Protein AF-A0A2D5BQ87-F1 (afdb_monomer_lite)

Secondary structure (DSSP, 8-state):
-HHHHTTHHHHHHHHHHHHHHHHHHHHH-EEEEEEEEEEEEETT---SSSEEEEE-TT-PPPPHHHHHHHHHHHSEEEEEHHHHHHHHHHHHHHHHHHHHHHSS--HHHHHHHHHHHHHHHHHHHHHTT-SEE-TT-SSSSSS----------S------EEEEE-EEEEEEEE----SSS---EEEEEE--SS-SSPPBPTTS-B-EEEESEEEEE-TTTHHHH-GGGGEEEE----GGGTTTSSS-TT-EEEEEHHHHHHTT--GGGTTT-EEEETTEEEEEEEEE-GGGGG-B-TTS-BSSPB-HHHHHHHHHTT-------TTPPPPPPBPPGGGEEEEEHHHHHHTT-EEEEEEEE-PPPTTS-TT--HHHHHHHHHHHHHTT--S-EEEEETTEEEEEEEEEEEEEESGGGGHHHHHHHHHHHHHHHHHHHHTTHHHHHHHHHTT--HHHHHHHHHHHHHHHHHHHHHHHHHHHHHHHHHHHHTT--SS------HHHHHHHHHHHHHHHHHHHHHHHHHHHHHTS--S----PPPPPBTTEEEEEEEEEEEHHHHHHHHHHHHHHHHTTSS-TTSSEEEEEEEEEEEE-TTT-SS--EEEEEEEEEEESSGGG--EEEEEEEEEE--SS-TTEEEEEEEEEEEES-HHHHHHHHHHHHHHHHHHHHHHTTS-HHHHHHHHHHHHHHHHHTTS-----------------

Foldseek 3Di:
DVVCVVCVPLLVVLLVLLLVLLLVLLQQWDKDWFWDKDKAFPPVFFAPFFFWKFFFLVLDFDDPVVLVVCCVDAQKHKFFLVVLLVVLVVVLVVLVVVCVVVVHDDPVSVVVSVVSVVLSVVSVVQQVPLEEDDDPDPPDPVDDDDDDDDDDDDDDRRTYIYMDGWDKKWKWKDFDPDDDPATWWKKWWDADPLRNDFDADPVRHTQMDTARMEMAIALCVCVAQVQQVQWPAFGGDDQPPQVPQLHHPQQAKEAEPVQCVSNVHDRVQASPIWIQTPNDIHRYGTYGYQCLQCRAHLSRHRPAAFPPVVVVVCVVVVDPPPPQDVRRRRHTHGDGRNNYMYGHNVVCVVVVIGTGMMIMHQQDDPSHDPSQHSLSSRVSSVVVVVRVDQTWMFGNHPRIIMIIHTDTDIDTGSPVVSPVSLVVSLVSLLVSLLVVLVVCLVVLQVCLVVPDALLVQLVVSLVVLLVSLVSSLVSSLVVSVVVVVVCVVVVVCPPRDSDPDPVSSVVSSVSSSVSSNVSSNVSSNVSSVSSPDDPPPPPDQDDADVQKGKDFDPDKDWLLLLLLLLLLVLVVLVVQQPDPPDQKHKDDWDKDKDFPPPDDPPTWIKIKIWIKMQGPPCVQVWIWIKIWIWGQPDDPCRTMTTIMMMIGTPDGDPVVNVVRVVVVVVVVVVSSVVLVVDDPVSSVVSSVVSVCVVVVVVDDDDDDDDDDPPPDDDDD

Radius of gyration: 51.49 Å; chains: 1; bounding box: 98×82×145 Å

pLDDT: mean 79.74, std 17.65, range [24.98, 97.31]

Sequence (716 aa):
ISNMRKRSGRTILTSATLVILTFTVISFTSVRTFVRPNRTTLATVTPKYNGMLIRDQYWRALEEPVYTSISNDLRRKEINISDLVSKKKQEVKRLQNISDRAKSGSQDQQKRIDRLKSQIDQLEKLSGVGTTIDDAKLGSVIDQGVGRSGEAESGDKTETKITVRNIVAPRAWYQSSGTGDQSFVQLTRVPNEKDPVPPLNAGNKPKTYQANMLIGMSYEEPAVTGIDSHLIYGEWFRPDKDTEWPTQWPNACVLPKGMADLLGITETDMGRATVLVGGAKYTVTGVLGLTFKDLKDNDGEELTPVDYQLMNQQQSRGGQGDETLEGELQKYIHLTPDSIAMLPYDVIMNMGGKLQSVAVNMERNESDPDMLNPIEKLDLIMVPLMNRVALDLFVGRGDDAYLYSSIGMTSFSGMTNLFIPILIASLIVLNTMLGAVYERVREISIYSSVGLAPVHIAFLFLAEACVYAVLGAVIGYLFGQGVATVLVKFGLMGGLTLNYSSMSTVIATIVVMFVVIASTLYPAIKAGRMAVPDIERKWKLPEPDGDLWHFNLPFTVLAEEALGLNIFMRDYFDAHADESASDFYTDQITFQHNLLEEESPDGEEEYSCSMMVWLAPYDLGVSQSIKLITSPVGGEEEDLYNITLDVHRESGEIASWKRVNRRYLNLIRKQLLIWRTFSAEVRGEFHERGRQERDGNGTNSQVEATSPTLSTVTAS

Structure (mmCIF, N/CA/C/O backbone):
data_AF-A0A2D5BQ87-F1
#
_entry.id   AF-A0A2D5BQ87-F1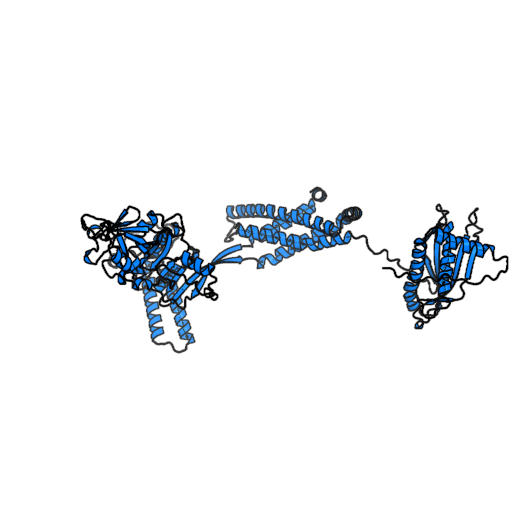
#
loop_
_atom_site.group_PDB
_atom_site.id
_atom_site.type_symbol
_atom_site.label_atom_id
_atom_site.label_alt_id
_atom_site.label_comp_id
_atom_site.label_asym_id
_atom_site.label_entity_id
_atom_site.label_seq_id
_atom_site.pdbx_PDB_ins_code
_atom_site.Cartn_x
_atom_site.Cartn_y
_atom_site.Cartn_z
_atom_site.occupancy
_atom_site.B_iso_or_equiv
_atom_site.auth_seq_id
_atom_site.auth_comp_id
_atom_site.auth_asym_id
_atom_site.auth_atom_id
_atom_site.pdbx_PDB_model_num
ATOM 1 N N . ILE A 1 1 ? 38.424 2.297 -20.781 1.00 47.62 1 ILE A N 1
ATOM 2 C CA . ILE A 1 1 ? 39.366 3.162 -20.016 1.00 47.62 1 ILE A CA 1
ATOM 3 C C . ILE A 1 1 ? 40.564 3.623 -20.865 1.00 47.62 1 ILE A C 1
ATOM 5 O O . ILE A 1 1 ? 40.731 4.827 -21.006 1.00 47.62 1 ILE A O 1
ATOM 9 N N . SER A 1 2 ? 41.352 2.736 -21.501 1.00 45.09 2 SER A N 1
ATOM 10 C CA . SER A 1 2 ? 42.490 3.141 -22.371 1.00 45.09 2 SER A CA 1
ATOM 11 C C . SER A 1 2 ? 42.090 4.104 -23.512 1.00 45.09 2 SER A C 1
ATOM 13 O O . SER A 1 2 ? 42.715 5.148 -23.698 1.00 45.09 2 SER A O 1
ATOM 15 N N . ASN A 1 3 ? 40.964 3.838 -24.187 1.00 52.19 3 ASN A N 1
ATOM 16 C CA . ASN A 1 3 ? 40.444 4.696 -25.265 1.00 52.19 3 ASN A CA 1
ATOM 17 C C . ASN A 1 3 ? 39.968 6.084 -24.795 1.00 52.19 3 ASN A C 1
ATOM 19 O O . ASN A 1 3 ? 40.037 7.044 -25.556 1.00 52.19 3 ASN A O 1
ATOM 23 N N . MET A 1 4 ? 39.558 6.222 -23.530 1.00 57.62 4 MET A N 1
ATOM 24 C CA . MET A 1 4 ? 39.076 7.493 -22.964 1.00 57.62 4 MET A CA 1
ATOM 25 C C . MET A 1 4 ? 40.220 8.478 -22.694 1.00 57.62 4 MET A C 1
ATOM 27 O O . MET A 1 4 ? 40.035 9.694 -22.747 1.00 57.62 4 MET A O 1
ATOM 31 N N . ARG A 1 5 ? 41.420 7.950 -22.421 1.00 56.09 5 ARG A N 1
ATOM 32 C CA . ARG A 1 5 ? 42.611 8.726 -22.055 1.00 56.09 5 ARG A CA 1
ATOM 33 C C . ARG A 1 5 ? 43.266 9.412 -23.258 1.00 56.09 5 ARG A C 1
ATOM 35 O O . ARG A 1 5 ? 43.910 10.440 -23.085 1.00 56.09 5 ARG A O 1
ATOM 42 N N . LYS A 1 6 ? 43.059 8.896 -24.477 1.00 58.94 6 LYS A N 1
ATOM 43 C CA . LYS A 1 6 ? 43.593 9.486 -25.719 1.00 58.94 6 LYS A CA 1
ATOM 44 C C . LYS A 1 6 ? 42.949 10.832 -26.090 1.00 58.94 6 LYS A C 1
ATOM 46 O O . LYS A 1 6 ? 43.541 11.573 -26.866 1.00 58.94 6 LYS A O 1
ATOM 51 N N . ARG A 1 7 ? 41.753 11.157 -25.573 1.00 65.81 7 ARG A N 1
ATOM 52 C CA . ARG A 1 7 ? 40.997 12.384 -25.915 1.00 65.81 7 ARG A CA 1
ATOM 53 C C . ARG A 1 7 ? 40.270 12.978 -24.702 1.00 65.81 7 ARG A C 1
ATOM 55 O O . ARG A 1 7 ? 39.049 13.108 -24.686 1.00 65.81 7 ARG A O 1
ATOM 62 N N . SER A 1 8 ? 41.046 13.352 -23.687 1.00 67.50 8 SER A N 1
ATOM 63 C CA . SER A 1 8 ? 40.568 13.828 -22.379 1.00 67.50 8 SER A CA 1
ATOM 64 C C . SER A 1 8 ? 39.579 15.001 -22.443 1.00 67.50 8 SER A C 1
ATOM 66 O O . SER A 1 8 ? 38.611 15.005 -21.690 1.00 67.50 8 SER A O 1
ATOM 68 N N . GLY A 1 9 ? 39.763 15.961 -23.355 1.00 73.31 9 GLY A N 1
ATOM 69 C CA . GLY A 1 9 ? 38.933 17.174 -23.411 1.00 73.31 9 GLY A CA 1
ATOM 70 C C . GLY A 1 9 ? 37.439 16.914 -23.639 1.00 73.31 9 GLY A C 1
ATOM 71 O O . GLY A 1 9 ? 36.599 17.484 -22.947 1.00 73.31 9 GLY A O 1
ATOM 72 N N . ARG A 1 10 ? 37.081 16.011 -24.560 1.00 71.69 10 ARG A N 1
ATOM 73 C CA . ARG A 1 10 ? 35.664 15.695 -24.831 1.00 71.69 10 ARG A CA 1
ATOM 74 C C . ARG A 1 10 ? 35.069 14.791 -23.776 1.00 71.69 10 ARG A C 1
ATOM 76 O O . ARG A 1 10 ? 33.944 15.021 -23.359 1.00 71.69 10 ARG A O 1
ATOM 83 N N . THR A 1 11 ? 35.851 13.829 -23.298 1.00 74.19 11 THR A N 1
ATOM 84 C CA . THR A 1 11 ? 35.476 12.980 -22.168 1.00 74.19 11 THR A CA 1
ATOM 85 C C . THR A 1 11 ? 35.073 13.828 -20.959 1.00 74.19 11 THR A C 1
ATOM 87 O O . THR A 1 11 ? 34.049 13.560 -20.331 1.00 74.19 11 THR A O 1
ATOM 90 N N . ILE A 1 12 ? 35.832 14.891 -20.671 1.00 78.75 12 ILE A N 1
ATOM 91 C CA . ILE A 1 12 ? 35.520 15.853 -19.607 1.00 78.75 12 ILE A CA 1
ATOM 92 C C . ILE A 1 12 ? 34.232 16.618 -19.924 1.00 78.75 12 ILE A C 1
ATOM 94 O O . ILE A 1 12 ? 33.369 16.719 -19.058 1.00 78.75 12 ILE A O 1
ATOM 98 N N . LEU A 1 13 ? 34.066 17.110 -21.155 1.00 78.06 13 LEU A N 1
ATOM 99 C CA . LEU A 1 13 ? 32.889 17.892 -21.543 1.00 78.06 13 LEU A CA 1
ATOM 100 C C . LEU A 1 13 ? 31.585 17.076 -21.473 1.00 78.06 13 LEU A C 1
ATOM 102 O O . LEU A 1 13 ? 30.599 17.542 -20.902 1.00 78.06 13 LEU A O 1
ATOM 106 N N . THR A 1 14 ? 31.587 15.840 -21.984 1.00 77.94 14 THR A N 1
ATOM 107 C CA . THR A 1 14 ? 30.442 14.918 -21.894 1.00 77.94 14 THR A CA 1
ATOM 108 C C . THR A 1 14 ? 30.133 14.578 -20.443 1.00 77.94 14 THR A C 1
ATOM 110 O O . THR A 1 14 ? 28.977 14.644 -20.033 1.00 77.94 14 THR A O 1
ATOM 113 N N . SER A 1 15 ? 31.162 14.290 -19.641 1.00 79.31 15 SER A N 1
ATOM 114 C CA . SER A 1 15 ? 30.981 14.011 -18.213 1.00 79.31 15 SER A CA 1
ATOM 115 C C . SER A 1 15 ? 30.390 15.221 -17.483 1.00 79.31 15 SER A C 1
ATOM 117 O O . SER A 1 15 ? 29.443 15.067 -16.720 1.00 79.31 15 SER A O 1
ATOM 119 N N . ALA A 1 16 ? 30.867 16.435 -17.771 1.00 82.62 16 ALA A N 1
ATOM 120 C CA . ALA A 1 16 ? 30.335 17.667 -17.195 1.00 82.62 16 ALA A CA 1
ATOM 121 C C . ALA A 1 16 ? 28.872 17.917 -17.599 1.00 82.62 16 ALA A C 1
ATOM 123 O O . ALA A 1 16 ? 28.060 18.289 -16.755 1.00 82.62 16 ALA A O 1
ATOM 124 N N . THR A 1 17 ? 28.501 17.652 -18.858 1.00 84.88 17 THR A N 1
ATOM 125 C CA . THR A 1 17 ? 27.098 17.751 -19.303 1.00 84.88 17 THR A CA 1
ATOM 126 C C . THR A 1 17 ? 26.199 16.786 -18.530 1.00 84.88 17 THR A C 1
ATOM 128 O O . THR A 1 17 ? 25.119 17.175 -18.091 1.00 84.88 17 THR A O 1
ATOM 131 N N . LEU A 1 18 ? 26.648 15.548 -18.306 1.00 83.50 18 LEU A N 1
ATOM 132 C CA . LEU A 1 18 ? 25.882 14.555 -17.548 1.00 83.50 18 LEU A CA 1
ATOM 133 C C . LEU A 1 18 ? 25.760 14.910 -16.063 1.00 83.50 18 LEU A C 1
ATOM 135 O O . LEU A 1 18 ? 24.696 14.715 -15.477 1.00 83.50 18 LEU A O 1
ATOM 139 N N . VAL A 1 19 ? 26.810 15.478 -15.469 1.00 84.94 19 VAL A N 1
ATOM 140 C CA . VAL A 1 19 ? 26.789 16.002 -14.095 1.00 84.94 19 VAL A CA 1
ATOM 141 C C . VAL A 1 19 ? 25.745 17.116 -13.962 1.00 84.94 19 VAL A C 1
ATOM 143 O O . VAL A 1 19 ? 24.909 17.066 -13.061 1.00 84.94 19 VAL A O 1
ATOM 146 N N . ILE A 1 20 ? 25.734 18.079 -14.890 1.00 85.06 20 ILE A N 1
ATOM 147 C CA . ILE A 1 20 ? 24.773 19.196 -14.893 1.00 85.06 20 ILE A CA 1
ATOM 148 C C . ILE A 1 20 ? 23.340 18.702 -15.132 1.00 85.06 20 ILE A C 1
ATOM 150 O O . ILE A 1 20 ? 22.410 19.160 -14.464 1.00 85.06 20 ILE A O 1
ATOM 154 N N . LEU A 1 21 ? 23.151 17.757 -16.058 1.00 84.94 21 LEU A N 1
ATOM 155 C CA . LEU A 1 21 ? 21.848 17.141 -16.306 1.00 84.94 21 LEU A CA 1
ATOM 156 C C . LEU A 1 21 ? 21.336 16.447 -15.043 1.00 84.94 21 LEU A C 1
ATOM 158 O O . LEU A 1 21 ? 20.212 16.705 -14.626 1.00 84.94 21 LEU A O 1
ATOM 162 N N . THR A 1 22 ? 22.165 15.621 -14.404 1.00 83.06 22 THR A N 1
ATOM 163 C CA . THR A 1 22 ? 21.807 14.914 -13.167 1.00 83.06 22 THR A CA 1
ATOM 164 C C . THR A 1 22 ? 21.434 15.898 -12.062 1.00 83.06 22 THR A C 1
ATOM 166 O O . THR A 1 22 ? 20.390 15.746 -11.434 1.00 83.06 22 THR A O 1
ATOM 169 N N . PHE A 1 23 ? 22.227 16.957 -11.873 1.00 81.94 23 PHE A N 1
ATOM 170 C CA . PHE A 1 23 ? 21.924 18.017 -10.913 1.00 81.94 23 PHE A CA 1
ATOM 171 C C . PHE A 1 23 ? 20.576 18.693 -11.193 1.00 81.94 23 PHE A C 1
ATOM 173 O O . PHE A 1 23 ? 19.791 18.917 -10.272 1.00 81.94 23 PHE A O 1
ATOM 180 N N . THR A 1 24 ? 20.285 18.988 -12.459 1.00 80.81 24 THR A N 1
ATOM 181 C CA . THR A 1 24 ? 19.035 19.636 -12.873 1.00 80.81 24 THR A CA 1
ATOM 182 C C . THR A 1 24 ? 17.847 18.704 -12.650 1.00 80.81 24 THR A C 1
ATOM 184 O O . THR A 1 24 ? 16.849 19.108 -12.060 1.00 80.81 24 THR A O 1
ATOM 187 N N . VAL A 1 25 ? 17.964 17.434 -13.044 1.00 79.44 25 VAL A N 1
ATOM 188 C CA . VAL A 1 25 ? 16.908 16.441 -12.829 1.00 79.44 25 VAL A CA 1
ATOM 189 C C . VAL A 1 25 ? 16.637 16.266 -11.336 1.00 79.44 25 VAL A C 1
ATOM 191 O O . VAL A 1 25 ? 15.481 16.341 -10.938 1.00 79.44 25 VAL A O 1
ATOM 194 N N . ILE A 1 26 ? 17.660 16.132 -10.488 1.00 76.44 26 ILE A N 1
ATOM 195 C CA . ILE A 1 26 ? 17.470 16.008 -9.033 1.00 76.44 26 ILE A CA 1
ATOM 196 C C . ILE A 1 26 ? 16.842 17.278 -8.439 1.00 76.44 26 ILE A C 1
ATOM 198 O O . ILE A 1 26 ? 15.908 17.188 -7.648 1.00 76.44 26 ILE A O 1
ATOM 202 N N . SER A 1 27 ? 17.307 18.461 -8.844 1.00 71.88 27 SER A N 1
ATOM 203 C CA . SER A 1 27 ? 16.841 19.733 -8.273 1.00 71.88 27 SER A CA 1
ATOM 204 C C . SER A 1 27 ? 15.383 20.049 -8.616 1.00 71.88 27 SER A C 1
ATOM 206 O O . SER A 1 27 ? 14.691 20.676 -7.816 1.00 71.88 27 SER A O 1
ATOM 208 N N . PHE A 1 28 ? 14.907 19.620 -9.789 1.00 72.00 28 PHE A N 1
ATOM 209 C CA . PHE A 1 28 ? 13.543 19.887 -10.255 1.00 72.00 28 PHE A CA 1
ATOM 210 C C . PHE A 1 28 ? 12.584 18.696 -10.105 1.00 72.00 28 PHE A C 1
ATOM 212 O O . PHE A 1 28 ? 11.375 18.899 -10.189 1.00 72.00 28 PHE A O 1
ATOM 219 N N . THR A 1 29 ? 13.070 17.477 -9.842 1.00 68.44 29 THR A N 1
ATOM 220 C CA . THR A 1 29 ? 12.209 16.315 -9.565 1.00 68.44 29 THR A CA 1
ATOM 221 C C . THR A 1 29 ? 11.844 16.290 -8.086 1.00 68.44 29 THR A C 1
ATOM 223 O O . THR A 1 29 ? 12.585 15.775 -7.252 1.00 68.44 29 THR A O 1
ATOM 226 N N . SER A 1 30 ? 10.671 16.819 -7.743 1.00 61.59 30 SER A N 1
ATOM 227 C CA . SER A 1 30 ? 10.123 16.656 -6.396 1.00 61.59 30 SER A CA 1
ATOM 228 C C . SER A 1 30 ? 9.152 15.485 -6.399 1.00 61.59 30 SER A C 1
ATOM 230 O O . SER A 1 30 ? 8.004 15.614 -6.833 1.00 61.59 30 SER A O 1
ATOM 232 N N . VAL A 1 31 ? 9.621 14.329 -5.927 1.00 54.28 31 VAL A N 1
ATOM 233 C CA . VAL A 1 31 ? 8.746 13.199 -5.615 1.00 54.28 31 VAL A CA 1
ATOM 234 C C . VAL A 1 31 ? 8.149 13.459 -4.239 1.00 54.28 31 VAL A C 1
ATOM 236 O O . VAL A 1 31 ? 8.865 13.487 -3.235 1.00 54.28 31 VAL A O 1
ATOM 239 N N . ARG A 1 32 ? 6.835 13.687 -4.188 1.00 54.78 32 ARG A N 1
ATOM 240 C CA . ARG A 1 32 ? 6.087 13.729 -2.928 1.00 54.78 32 ARG A CA 1
ATOM 241 C C . ARG A 1 32 ? 5.109 12.567 -2.909 1.00 54.78 32 ARG A C 1
ATOM 243 O O . ARG A 1 32 ? 4.161 12.540 -3.697 1.00 54.78 32 ARG A O 1
ATOM 250 N N . THR A 1 33 ? 5.344 11.622 -2.007 1.00 44.34 33 THR A N 1
ATOM 251 C CA . THR A 1 33 ? 4.352 10.611 -1.641 1.00 44.34 33 THR A CA 1
ATOM 252 C C . THR A 1 33 ? 3.356 11.278 -0.708 1.00 44.34 33 THR A C 1
ATOM 254 O O . THR A 1 33 ? 3.740 11.773 0.351 1.00 44.34 33 THR A O 1
ATOM 257 N N . PHE A 1 34 ? 2.097 11.345 -1.119 1.00 53.91 34 PHE A N 1
ATOM 258 C CA . PHE A 1 34 ? 1.011 11.804 -0.267 1.00 53.91 34 PHE A CA 1
ATOM 259 C C . PHE A 1 34 ? -0.015 10.683 -0.162 1.00 53.91 34 PHE A C 1
ATOM 261 O O . PHE A 1 34 ? -0.327 9.997 -1.136 1.00 53.91 34 PHE A O 1
ATOM 268 N N . VAL A 1 35 ? -0.522 10.479 1.046 1.00 52.91 35 VAL A N 1
ATOM 269 C CA . VAL A 1 35 ? -1.661 9.598 1.265 1.00 52.91 35 VAL A CA 1
ATOM 270 C C . VAL A 1 35 ? -2.891 10.370 0.821 1.00 52.91 35 VAL A C 1
ATOM 272 O O . VAL A 1 35 ? -3.145 11.468 1.321 1.00 52.91 35 VAL A O 1
ATOM 275 N N . ARG A 1 36 ? -3.637 9.836 -0.149 1.00 59.19 36 ARG A N 1
ATOM 276 C CA . ARG A 1 36 ? -4.965 10.366 -0.451 1.00 59.19 36 ARG A CA 1
ATOM 277 C C . ARG A 1 36 ? -5.982 9.434 0.202 1.00 59.19 36 ARG A C 1
ATOM 279 O O . ARG A 1 36 ? -5.971 8.247 -0.120 1.00 59.19 36 ARG A O 1
ATOM 286 N N . PRO A 1 37 ? -6.840 9.938 1.104 1.00 60.75 37 PRO A N 1
ATOM 287 C CA . PRO A 1 37 ? -7.889 9.118 1.684 1.00 60.75 37 PRO A CA 1
ATOM 288 C C . PRO A 1 37 ? -8.845 8.705 0.563 1.00 60.75 37 PRO A C 1
ATOM 290 O O . PRO A 1 37 ? -9.497 9.563 -0.038 1.00 60.75 37 PRO A O 1
ATOM 293 N N . ASN A 1 38 ? -8.897 7.412 0.248 1.00 71.44 38 ASN A N 1
ATOM 294 C CA . ASN A 1 38 ? -9.964 6.872 -0.578 1.00 71.44 38 ASN A CA 1
ATOM 295 C C . ASN A 1 38 ? -11.155 6.563 0.329 1.00 71.44 38 ASN A C 1
ATOM 297 O O . ASN A 1 38 ? -10.965 6.110 1.455 1.00 71.44 38 ASN A O 1
ATOM 301 N N . ARG A 1 39 ? -12.369 6.843 -0.140 1.00 81.25 39 ARG A N 1
ATOM 302 C CA . ARG A 1 39 ? -13.599 6.635 0.627 1.00 81.25 39 ARG A CA 1
ATOM 303 C C . ARG A 1 39 ? -14.543 5.774 -0.190 1.00 81.25 39 ARG A C 1
ATOM 305 O O . ARG A 1 39 ? -15.021 6.219 -1.232 1.00 81.25 39 ARG A O 1
ATOM 312 N N . THR A 1 40 ? -14.865 4.608 0.341 1.00 83.38 40 THR A N 1
ATOM 313 C CA . THR A 1 40 ? -15.843 3.678 -0.220 1.00 83.38 40 THR A CA 1
ATOM 314 C C . THR A 1 40 ? -17.064 3.630 0.694 1.00 83.38 40 THR A C 1
ATOM 316 O O . THR A 1 40 ? -16.934 3.575 1.913 1.00 83.38 40 THR A O 1
ATOM 319 N N . THR A 1 41 ? -18.264 3.709 0.126 1.00 84.75 41 THR A N 1
ATOM 320 C CA . THR A 1 41 ? -19.532 3.594 0.866 1.00 84.75 41 THR A CA 1
ATOM 321 C C . THR A 1 41 ? -19.845 2.134 1.174 1.00 84.75 41 THR A C 1
ATOM 323 O O . THR A 1 41 ? -19.831 1.316 0.258 1.00 84.75 41 THR A O 1
ATOM 326 N N . LEU A 1 42 ? -20.208 1.821 2.418 1.00 84.88 42 LEU A N 1
ATOM 327 C CA . LEU A 1 42 ? -20.692 0.499 2.820 1.00 84.88 42 LEU A CA 1
ATOM 328 C C . LEU A 1 42 ? -22.225 0.511 2.834 1.00 84.88 42 LEU A C 1
ATOM 330 O O . LEU A 1 42 ? -22.851 0.708 3.870 1.00 84.88 42 LEU A O 1
ATOM 334 N N . ALA A 1 43 ? -22.839 0.354 1.658 1.00 78.31 43 ALA A N 1
ATOM 335 C CA . ALA A 1 43 ? -24.273 0.602 1.460 1.00 78.31 43 ALA A CA 1
ATOM 336 C C . ALA A 1 43 ? -25.209 -0.315 2.275 1.00 78.31 43 ALA A C 1
ATOM 338 O O . ALA A 1 43 ? -26.355 0.046 2.528 1.00 78.31 43 ALA A O 1
ATOM 339 N N . THR A 1 44 ? -24.742 -1.498 2.673 1.00 81.62 44 THR A N 1
ATOM 340 C CA . THR A 1 44 ? -25.515 -2.500 3.425 1.00 81.62 44 THR A CA 1
ATOM 341 C C . THR A 1 44 ? -25.294 -2.432 4.937 1.00 81.62 44 THR A C 1
ATOM 343 O O . THR A 1 44 ? -25.906 -3.204 5.677 1.00 81.62 44 THR A O 1
ATOM 346 N N . VAL A 1 45 ? -24.430 -1.528 5.408 1.00 86.19 45 VAL A N 1
ATOM 347 C CA . VAL A 1 45 ? -24.022 -1.432 6.812 1.00 86.19 45 VAL A CA 1
ATOM 348 C C . VAL A 1 45 ? -24.652 -0.202 7.451 1.00 86.19 45 VAL A C 1
ATOM 350 O O . VAL A 1 45 ? -24.434 0.923 7.009 1.00 86.19 45 VAL A O 1
ATOM 353 N N . THR A 1 46 ? -25.404 -0.419 8.529 1.00 89.38 46 THR A N 1
ATOM 354 C CA . THR A 1 46 ? -25.893 0.658 9.393 1.00 89.38 46 THR A CA 1
ATOM 355 C C . THR A 1 46 ? -24.937 0.805 10.577 1.00 89.38 46 THR A C 1
ATOM 357 O O . THR A 1 46 ? -24.817 -0.142 11.360 1.00 89.38 46 THR A O 1
ATOM 360 N N . PRO A 1 47 ? -24.246 1.948 10.722 1.00 90.94 47 PRO A N 1
ATOM 361 C CA . PRO A 1 47 ? -23.307 2.156 11.816 1.00 90.94 47 PRO A CA 1
ATOM 362 C C . PRO A 1 47 ? -24.027 2.183 13.170 1.00 90.94 47 PRO A C 1
ATOM 364 O O . PRO A 1 47 ? -25.174 2.617 13.278 1.00 90.94 47 PRO A O 1
ATOM 367 N N . LYS A 1 48 ? -23.344 1.722 14.221 1.00 90.56 48 LYS A N 1
ATOM 368 C CA . LYS A 1 48 ? -23.871 1.713 15.596 1.00 90.56 48 LYS A CA 1
ATOM 369 C C . LYS A 1 48 ? -23.581 2.989 16.363 1.00 90.56 48 LYS A C 1
ATOM 371 O O . LYS A 1 48 ? -24.351 3.358 17.244 1.00 90.56 48 LYS A O 1
ATOM 376 N N . TYR A 1 49 ? -22.481 3.645 16.029 1.00 93.56 49 TYR A N 1
ATOM 377 C CA . TYR A 1 49 ? -22.029 4.850 16.700 1.00 93.56 49 TYR A CA 1
ATOM 378 C C . TYR A 1 49 ? -21.329 5.771 15.705 1.00 93.56 49 TYR A C 1
ATOM 380 O O . TYR A 1 49 ? -20.690 5.313 14.748 1.00 93.56 49 TYR A O 1
ATOM 388 N N . ASN A 1 50 ? -21.399 7.080 15.952 1.00 93.75 50 ASN A N 1
ATOM 389 C CA . ASN A 1 50 ? -20.562 8.038 15.244 1.00 93.75 50 ASN A CA 1
ATOM 390 C C . ASN A 1 50 ? -19.115 7.882 15.708 1.00 93.75 50 ASN A C 1
ATOM 392 O O . ASN A 1 50 ? -18.784 8.153 16.861 1.00 93.75 50 ASN A O 1
ATOM 396 N N . GLY A 1 51 ? -18.231 7.441 14.821 1.00 93.69 51 GLY A N 1
ATOM 397 C CA . GLY A 1 51 ? -16.861 7.133 15.206 1.00 93.69 51 GLY A CA 1
ATOM 398 C C . GLY A 1 51 ? -16.131 6.294 14.176 1.00 93.69 51 GLY A C 1
ATOM 399 O O . GLY A 1 51 ? -16.530 6.215 13.015 1.00 93.69 51 GLY A O 1
ATOM 400 N N . MET A 1 52 ? -15.043 5.669 14.608 1.00 93.12 52 MET A N 1
ATOM 401 C CA . MET A 1 52 ? -14.217 4.829 13.747 1.00 93.12 52 MET A CA 1
ATOM 402 C C . MET A 1 52 ? -13.923 3.482 14.399 1.00 93.12 52 MET A C 1
ATOM 404 O O . MET A 1 52 ? -13.794 3.382 15.616 1.00 93.12 52 MET A O 1
ATOM 408 N N . LEU A 1 53 ? -13.818 2.451 13.579 1.00 94.12 53 LEU A N 1
ATOM 409 C CA . LEU A 1 53 ? -13.326 1.130 13.914 1.00 94.12 53 LEU A CA 1
ATOM 410 C C . LEU A 1 53 ? -12.039 0.920 13.118 1.00 94.12 53 LEU A C 1
ATOM 412 O O . LEU A 1 53 ? -12.015 1.020 11.892 1.00 94.12 53 LEU A O 1
ATOM 416 N N . ILE A 1 54 ? -10.957 0.678 13.846 1.00 92.69 54 ILE A N 1
ATOM 417 C CA . ILE A 1 54 ? -9.616 0.486 13.305 1.00 92.69 54 ILE A CA 1
ATOM 418 C C . ILE A 1 54 ? -9.364 -1.011 13.308 1.00 92.69 54 ILE A C 1
ATOM 420 O O . ILE A 1 54 ? -9.307 -1.621 14.377 1.00 92.69 54 ILE A O 1
ATOM 424 N N . ARG A 1 55 ? -9.258 -1.600 12.119 1.00 90.50 55 ARG A N 1
ATOM 425 C CA . ARG A 1 55 ? -9.119 -3.043 11.917 1.00 90.50 55 ARG A CA 1
ATOM 426 C C . ARG A 1 55 ? -8.482 -3.294 10.554 1.00 90.50 55 ARG A C 1
ATOM 428 O O . ARG A 1 55 ? -8.794 -2.596 9.595 1.00 90.50 55 ARG A O 1
ATOM 435 N N . ASP A 1 56 ? -7.626 -4.305 10.456 1.00 87.25 56 ASP A N 1
ATOM 436 C CA . ASP A 1 56 ? -7.168 -4.794 9.154 1.00 87.25 56 ASP A CA 1
ATOM 437 C C . ASP A 1 56 ? -8.335 -5.450 8.407 1.00 87.25 56 ASP A C 1
ATOM 439 O O . ASP A 1 56 ? -9.030 -6.298 8.972 1.00 87.25 56 ASP A O 1
ATOM 443 N N . GLN A 1 57 ? -8.545 -5.093 7.138 1.00 81.50 57 GLN A N 1
ATOM 444 C CA . GLN A 1 57 ? -9.661 -5.611 6.337 1.00 81.50 57 GLN A CA 1
ATOM 445 C C . GLN A 1 57 ? -9.724 -7.152 6.297 1.00 81.50 57 GLN A C 1
ATOM 447 O O . GLN A 1 57 ? -10.819 -7.706 6.227 1.00 81.50 57 GLN A O 1
ATOM 452 N N . TYR A 1 58 ? -8.581 -7.838 6.448 1.00 82.12 58 TYR A N 1
ATOM 453 C CA . TYR A 1 58 ? -8.467 -9.297 6.442 1.00 82.12 58 TYR A CA 1
ATOM 454 C C . TYR A 1 58 ? -8.399 -9.932 7.840 1.00 82.12 58 TYR A C 1
ATOM 456 O O . TYR A 1 58 ? -7.943 -11.070 7.969 1.00 82.12 58 TYR A O 1
ATOM 464 N N . TRP A 1 59 ? -8.807 -9.206 8.888 1.00 85.44 59 TRP A N 1
ATOM 465 C CA . TRP A 1 59 ? -8.785 -9.664 10.287 1.00 85.44 59 TRP A CA 1
ATOM 466 C C . TRP A 1 59 ? -7.391 -10.081 10.790 1.00 85.44 59 TRP A C 1
ATOM 468 O O . TRP A 1 59 ? -7.248 -10.901 11.706 1.00 85.44 59 TRP A O 1
ATOM 478 N N . ARG A 1 60 ? -6.333 -9.506 10.203 1.00 86.88 60 ARG A N 1
ATOM 479 C CA . ARG A 1 60 ? -4.975 -9.664 10.725 1.00 86.88 60 ARG A CA 1
ATOM 480 C C . ARG A 1 60 ? -4.814 -8.866 12.012 1.00 86.88 60 ARG A C 1
ATOM 482 O O . ARG A 1 60 ? -5.330 -7.759 12.144 1.00 86.88 60 ARG A O 1
ATOM 489 N N . ALA A 1 61 ? -4.020 -9.424 12.920 1.00 89.88 61 ALA A N 1
ATOM 490 C CA . ALA A 1 61 ? -3.673 -8.750 14.159 1.00 89.88 61 ALA A CA 1
ATOM 491 C C . ALA A 1 61 ? -2.980 -7.412 13.882 1.00 89.88 61 ALA A C 1
ATOM 493 O O . ALA A 1 61 ? -2.039 -7.343 13.086 1.00 89.88 61 ALA A O 1
ATOM 494 N N . LEU A 1 62 ? -3.430 -6.375 14.580 1.00 90.25 62 LEU A N 1
ATOM 495 C CA . LEU A 1 62 ? -2.793 -5.068 14.596 1.00 90.25 62 LEU A CA 1
ATOM 496 C C . LEU A 1 62 ? -1.521 -5.120 15.449 1.00 90.25 62 LEU A C 1
ATOM 498 O O . LEU A 1 62 ? -1.426 -5.881 16.415 1.00 90.25 62 LEU A O 1
ATOM 502 N N . GLU A 1 63 ? -0.544 -4.280 15.113 1.00 85.81 63 GLU A N 1
ATOM 503 C CA . GLU A 1 63 ? 0.655 -4.137 15.936 1.00 85.81 63 GLU A CA 1
ATOM 504 C C . GLU A 1 63 ? 0.307 -3.516 17.296 1.00 85.81 63 GLU A C 1
ATOM 506 O O . GLU A 1 63 ? -0.454 -2.555 17.385 1.00 85.81 63 GLU A O 1
ATOM 511 N N . GLU A 1 64 ? 0.892 -4.032 18.375 1.00 73.44 64 GLU A N 1
ATOM 512 C CA . GLU A 1 64 ? 0.576 -3.610 19.746 1.00 73.44 64 GLU A CA 1
ATOM 513 C C . GLU A 1 64 ? 0.726 -2.089 20.008 1.00 73.44 64 GLU A C 1
ATOM 515 O O . GLU A 1 64 ? -0.165 -1.512 20.642 1.00 73.44 64 GLU A O 1
ATOM 520 N N . PRO A 1 65 ? 1.751 -1.377 19.478 1.00 82.19 65 PRO A N 1
ATOM 521 C CA . PRO A 1 65 ? 1.884 0.070 19.674 1.00 82.19 65 PRO A CA 1
ATOM 522 C C . PRO A 1 65 ? 0.723 0.894 19.102 1.00 82.19 65 PRO A C 1
ATOM 524 O O . PRO A 1 65 ? 0.532 2.042 19.511 1.00 82.19 65 PRO A O 1
ATOM 527 N N . VAL A 1 66 ? -0.059 0.325 18.175 1.00 83.25 66 VAL A N 1
ATOM 528 C CA . VAL A 1 66 ? -1.197 0.994 17.533 1.00 83.25 66 VAL A CA 1
ATOM 529 C C . VAL A 1 66 ? -2.236 1.387 18.578 1.00 83.25 66 VAL A C 1
ATOM 531 O O . VAL A 1 66 ? -2.638 2.550 18.614 1.00 83.25 66 VAL A O 1
ATOM 534 N N . TYR A 1 67 ? -2.607 0.478 19.489 1.00 86.62 67 TYR A N 1
ATOM 535 C CA . TYR A 1 67 ? -3.560 0.800 20.555 1.00 86.62 67 TYR A CA 1
ATOM 536 C C . TYR A 1 67 ? -3.041 1.916 21.460 1.00 86.62 67 TYR A C 1
ATOM 538 O O . TYR A 1 67 ? -3.757 2.887 21.692 1.00 86.62 67 TYR A O 1
ATOM 546 N N . THR A 1 68 ? -1.795 1.825 21.928 1.00 86.31 68 THR A N 1
ATOM 547 C CA . THR A 1 68 ? -1.207 2.842 22.812 1.00 86.31 68 THR A CA 1
ATOM 548 C C . THR A 1 68 ? -1.185 4.214 22.141 1.00 86.31 68 THR A C 1
ATOM 550 O O . THR A 1 68 ? -1.564 5.207 22.759 1.00 86.31 68 THR A O 1
ATOM 553 N N . SER A 1 69 ? -0.815 4.275 20.858 1.00 85.56 69 SER A N 1
ATOM 554 C CA . SER A 1 69 ? -0.822 5.521 20.088 1.00 85.56 69 SER A CA 1
ATOM 555 C C . SER A 1 69 ? -2.233 6.089 19.927 1.00 85.56 69 SER A C 1
ATOM 557 O O . SER A 1 69 ? -2.440 7.272 20.176 1.00 85.56 69 SER A O 1
ATOM 559 N N . ILE A 1 70 ? -3.208 5.263 19.534 1.00 86.81 70 ILE A N 1
ATOM 560 C CA . ILE A 1 70 ? -4.603 5.689 19.334 1.00 86.81 70 ILE A CA 1
ATOM 561 C C . ILE A 1 70 ? -5.227 6.135 20.654 1.00 86.81 70 ILE A C 1
ATOM 563 O O . ILE A 1 70 ? -5.878 7.172 20.713 1.00 86.81 70 ILE A O 1
ATOM 567 N N . SER A 1 71 ? -5.025 5.361 21.718 1.00 88.00 71 SER A N 1
ATOM 568 C CA . SER A 1 71 ? -5.545 5.647 23.051 1.00 88.00 71 SER A CA 1
ATOM 569 C C . SER A 1 71 ? -5.027 6.995 23.556 1.00 88.00 71 SER A C 1
ATOM 571 O O . SER A 1 71 ? -5.825 7.844 23.954 1.00 88.00 71 SER A O 1
ATOM 573 N N . ASN A 1 72 ? -3.716 7.235 23.449 1.00 85.94 72 ASN A N 1
ATOM 574 C CA . ASN A 1 72 ? -3.099 8.496 23.863 1.00 85.94 72 ASN A CA 1
ATOM 575 C C . ASN A 1 72 ? -3.587 9.689 23.031 1.00 85.94 72 ASN A C 1
ATOM 577 O O . ASN A 1 72 ? -3.857 10.750 23.589 1.00 85.94 72 ASN A O 1
ATOM 581 N N . ASP A 1 73 ? -3.734 9.515 21.716 1.00 85.00 73 ASP A N 1
ATOM 582 C CA . ASP A 1 73 ? -4.131 10.603 20.820 1.00 85.00 73 ASP A CA 1
ATOM 583 C C . ASP A 1 73 ? -5.630 10.917 20.872 1.00 85.00 73 ASP A C 1
ATOM 585 O O . ASP A 1 73 ? -6.015 12.068 20.650 1.00 85.00 73 ASP A O 1
ATOM 589 N N . LEU A 1 74 ? -6.483 9.908 21.083 1.00 89.19 74 LEU A N 1
ATOM 590 C CA . LEU A 1 74 ? -7.927 10.034 20.881 1.00 89.19 74 LEU A CA 1
ATOM 591 C C . LEU A 1 74 ? -8.739 10.070 22.170 1.00 89.19 74 LEU A C 1
ATOM 593 O O . LEU A 1 74 ? -9.770 10.739 22.163 1.00 89.19 74 LEU A O 1
ATOM 597 N N . ARG A 1 75 ? -8.319 9.431 23.274 1.00 88.12 75 ARG A N 1
ATOM 598 C CA . ARG A 1 75 ? -9.103 9.477 24.530 1.00 88.12 75 ARG A CA 1
ATOM 599 C C . ARG A 1 75 ? -9.302 10.905 25.027 1.00 88.12 75 ARG A C 1
ATOM 601 O O . ARG A 1 75 ? -10.389 11.250 25.485 1.00 88.12 75 ARG A O 1
ATOM 608 N N . ARG A 1 76 ? -8.266 11.738 24.899 1.00 87.81 76 ARG A N 1
ATOM 609 C CA . ARG A 1 76 ? -8.296 13.174 25.186 1.00 87.81 76 ARG A CA 1
ATOM 610 C C . ARG A 1 76 ? -7.675 13.919 24.011 1.00 87.81 76 ARG A C 1
ATOM 612 O O . ARG A 1 76 ? -6.458 13.929 23.865 1.00 87.81 76 ARG A O 1
ATOM 619 N N . LYS A 1 77 ? -8.509 14.547 23.181 1.00 86.12 77 LYS A N 1
ATOM 620 C CA . LYS A 1 77 ? -8.058 15.266 21.986 1.00 86.12 77 LYS A CA 1
ATOM 621 C C . LYS A 1 77 ? -8.293 16.760 22.129 1.00 86.12 77 LYS A C 1
ATOM 623 O O . LYS A 1 77 ? -9.407 17.183 22.407 1.00 86.12 77 LYS A O 1
ATOM 628 N N . GLU A 1 78 ? -7.268 17.558 21.865 1.00 84.44 78 GLU A N 1
ATOM 629 C CA . GLU A 1 78 ? -7.423 19.003 21.700 1.00 84.44 78 GLU A CA 1
ATOM 630 C C . GLU A 1 78 ? -7.788 19.338 20.248 1.00 84.44 78 GLU A C 1
ATOM 632 O O . GLU A 1 78 ? -7.137 18.871 19.308 1.00 84.44 78 GLU A O 1
ATOM 637 N N . ILE A 1 79 ? -8.819 20.160 20.071 1.00 82.69 79 ILE A N 1
ATOM 638 C CA . ILE A 1 79 ? -9.281 20.681 18.784 1.00 82.69 79 ILE A CA 1
ATOM 639 C C . ILE A 1 79 ? -9.167 22.205 18.817 1.00 82.69 79 ILE A C 1
ATOM 641 O O . ILE A 1 79 ? -9.647 22.848 19.754 1.00 82.69 79 ILE A O 1
ATOM 645 N N . ASN A 1 80 ? -8.568 22.801 17.785 1.00 83.25 80 ASN A N 1
ATOM 646 C CA . ASN A 1 80 ? -8.495 24.255 17.680 1.00 83.25 80 ASN A CA 1
ATOM 647 C C . ASN A 1 80 ? -9.873 24.836 17.339 1.00 83.25 80 ASN A C 1
ATOM 649 O O . ASN A 1 80 ? -10.568 24.362 16.434 1.00 83.25 80 ASN A O 1
ATOM 653 N N . ILE A 1 81 ? -10.261 25.917 18.020 1.00 79.31 81 ILE A N 1
ATOM 654 C CA . ILE A 1 81 ? -11.518 26.620 17.721 1.00 79.31 81 ILE A CA 1
ATOM 655 C C . ILE A 1 81 ? -11.496 27.203 16.301 1.00 79.31 81 ILE A C 1
ATOM 657 O O . ILE A 1 81 ? -12.528 27.216 15.627 1.00 79.31 81 ILE A O 1
ATOM 661 N N . SER A 1 82 ? -10.328 27.638 15.819 1.00 79.38 82 SER A N 1
ATOM 662 C CA . SER A 1 82 ? -10.132 28.157 14.460 1.00 79.38 82 SER A CA 1
ATOM 663 C C . SER A 1 82 ? -10.534 27.139 13.385 1.00 79.38 82 SER A C 1
ATOM 665 O O . SER A 1 82 ? -11.207 27.504 12.413 1.00 79.38 82 SER A O 1
ATOM 667 N N . ASP A 1 83 ? -10.217 25.859 13.590 1.00 80.44 83 ASP A N 1
ATOM 668 C CA . ASP A 1 83 ? -10.590 24.765 12.688 1.00 80.44 83 ASP A CA 1
ATOM 669 C C . ASP A 1 83 ? -12.108 24.533 12.683 1.00 80.44 83 ASP A C 1
ATOM 671 O O . ASP A 1 83 ? -12.730 24.417 11.619 1.00 80.44 83 ASP A O 1
ATOM 675 N N . LEU A 1 84 ? -12.738 24.550 13.862 1.00 79.81 84 LEU A N 1
ATOM 676 C CA . LEU A 1 84 ? -14.189 24.402 14.002 1.00 79.81 84 LEU A CA 1
ATOM 677 C C . LEU A 1 84 ? -14.951 25.567 13.346 1.00 79.81 84 LEU A C 1
ATOM 679 O O . LEU A 1 84 ? -15.909 25.344 12.600 1.00 79.81 84 LEU A O 1
ATOM 683 N N . VAL A 1 85 ? -14.503 26.808 13.565 1.00 81.12 85 VAL A N 1
ATOM 684 C CA . VAL A 1 85 ? -15.067 28.011 12.927 1.00 81.12 85 VAL A CA 1
ATOM 685 C C . VAL A 1 85 ? -14.928 27.929 11.409 1.00 81.12 85 VAL A C 1
ATOM 687 O O . VAL A 1 85 ? -15.894 28.177 10.683 1.00 81.12 85 VAL A O 1
ATOM 690 N N . SER A 1 86 ? -13.748 27.544 10.917 1.00 83.62 86 SER A N 1
ATOM 691 C CA . SER A 1 86 ? -13.482 27.397 9.484 1.00 83.62 86 SER A CA 1
ATOM 692 C C . SER A 1 86 ? -14.422 26.378 8.842 1.00 83.62 86 SER A C 1
ATOM 694 O O . SER A 1 86 ? -15.013 26.652 7.793 1.00 83.62 86 SER A O 1
ATOM 696 N N . LYS A 1 87 ? -14.639 25.239 9.506 1.00 81.75 87 LYS A N 1
ATOM 697 C CA . LYS A 1 87 ? -15.556 24.192 9.051 1.00 81.75 87 LYS A CA 1
ATOM 698 C C . LYS A 1 87 ? -17.012 24.669 9.019 1.00 81.75 87 LYS A C 1
ATOM 700 O O . LYS A 1 87 ? -17.691 24.486 8.009 1.00 81.75 87 LYS A O 1
ATOM 705 N N . LYS A 1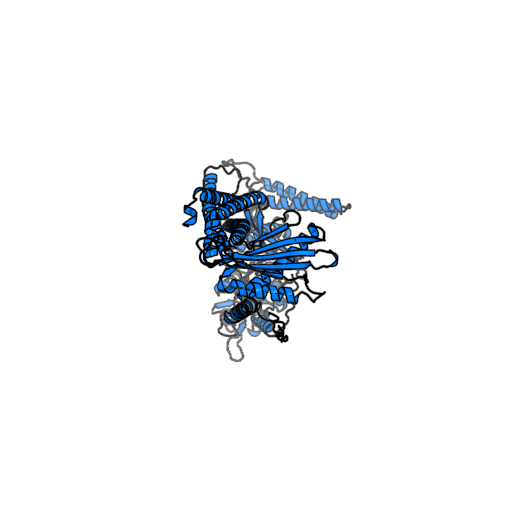 88 ? -17.484 25.365 10.061 1.00 83.69 88 LYS A N 1
ATOM 706 C CA . LYS A 1 88 ? -18.845 25.936 10.076 1.00 83.69 88 LYS A CA 1
ATOM 707 C C . LYS A 1 88 ? -19.034 27.015 9.002 1.00 83.69 88 LYS A C 1
ATOM 709 O O . LYS A 1 88 ? -20.069 27.032 8.338 1.00 83.69 88 LYS A O 1
ATOM 714 N N . LYS A 1 89 ? -18.033 27.871 8.752 1.00 85.06 89 LYS A N 1
ATOM 715 C CA . LYS A 1 89 ? -18.064 28.861 7.653 1.00 85.06 89 LYS A CA 1
ATOM 716 C C . LYS A 1 89 ? -18.156 28.195 6.276 1.00 85.06 89 LYS A C 1
ATOM 718 O O . LYS A 1 89 ? -18.907 28.669 5.421 1.00 85.06 89 LYS A O 1
ATOM 723 N N . GLN A 1 90 ? -17.424 27.100 6.057 1.00 83.69 90 GLN A N 1
ATOM 724 C CA . GLN A 1 90 ? -17.521 26.316 4.820 1.00 83.69 90 GLN A CA 1
ATOM 725 C C . GLN A 1 90 ? -18.928 25.742 4.621 1.00 83.69 90 GLN A C 1
ATOM 727 O O . GLN A 1 90 ? -19.472 25.846 3.520 1.00 83.69 90 GLN A O 1
ATOM 732 N N . GLU A 1 91 ? -19.539 25.202 5.676 1.00 82.19 91 GLU A N 1
ATOM 733 C CA . GLU A 1 91 ? -20.898 24.659 5.606 1.00 82.19 91 GLU A CA 1
ATOM 734 C C . GLU A 1 91 ? -21.945 25.750 5.335 1.00 82.19 91 GLU A C 1
ATOM 736 O O . GLU A 1 91 ? -22.804 25.576 4.471 1.00 82.19 91 GLU A O 1
ATOM 741 N N . VAL A 1 92 ? -21.831 26.923 5.970 1.00 85.38 92 VAL A N 1
ATOM 742 C CA . VAL A 1 92 ? -22.684 28.085 5.657 1.00 85.38 92 VAL A CA 1
ATOM 743 C C . VAL A 1 92 ? -22.580 28.453 4.176 1.00 85.38 92 VAL A C 1
ATOM 745 O O . VAL A 1 92 ? -23.604 28.584 3.505 1.00 85.38 92 VAL A O 1
ATOM 748 N N . LYS A 1 93 ? -21.358 28.556 3.637 1.00 87.19 93 LYS A N 1
ATOM 749 C CA . LYS A 1 93 ? -21.131 28.873 2.219 1.00 87.19 93 LYS A CA 1
ATOM 750 C C . LYS A 1 93 ? -21.732 27.809 1.294 1.00 87.19 93 LYS A C 1
ATOM 752 O O . LYS A 1 93 ? -22.283 28.138 0.245 1.00 87.19 93 LYS A O 1
ATOM 757 N N . ARG A 1 94 ? -21.648 26.530 1.676 1.00 84.94 94 ARG A N 1
ATOM 758 C CA . ARG A 1 94 ? -22.242 25.414 0.928 1.00 84.94 94 ARG A CA 1
ATOM 759 C C . ARG A 1 94 ? -23.767 25.510 0.892 1.00 84.94 94 ARG A C 1
ATOM 761 O O . ARG A 1 94 ? -24.343 25.403 -0.187 1.00 84.94 94 ARG A O 1
ATOM 768 N N . LEU A 1 95 ? -24.404 25.739 2.039 1.00 83.88 95 LEU A N 1
ATOM 769 C CA . LEU A 1 95 ? -25.859 25.877 2.142 1.00 83.88 95 LEU A CA 1
ATOM 770 C C . LEU A 1 95 ? -26.375 27.102 1.374 1.00 83.88 95 LEU A C 1
ATOM 772 O O . LEU A 1 95 ? -27.383 26.995 0.678 1.00 83.88 95 LEU A O 1
ATOM 776 N N . GLN A 1 96 ? -25.656 28.228 1.422 1.00 84.50 96 GLN A N 1
ATOM 777 C CA . GLN A 1 96 ? -25.972 29.421 0.627 1.00 84.50 96 GLN A CA 1
ATOM 778 C C . GLN A 1 96 ? -25.946 29.123 -0.877 1.00 84.50 96 GLN A C 1
ATOM 780 O O . GLN A 1 96 ? -26.934 29.361 -1.563 1.00 84.50 96 GLN A O 1
ATOM 785 N N . ASN A 1 97 ? -24.878 28.487 -1.372 1.00 83.62 97 ASN A N 1
ATOM 786 C CA . ASN A 1 97 ? -24.770 28.114 -2.786 1.00 83.62 97 ASN A CA 1
ATOM 787 C C . ASN A 1 97 ? -25.903 27.180 -3.254 1.00 83.62 97 ASN A C 1
ATOM 789 O O . ASN A 1 97 ? -26.325 27.254 -4.408 1.00 83.62 97 ASN A O 1
ATOM 793 N N . ILE A 1 98 ? -26.371 26.270 -2.391 1.00 80.88 98 ILE A N 1
ATOM 794 C CA . ILE A 1 98 ? -27.500 25.377 -2.698 1.00 80.88 98 ILE A CA 1
ATOM 795 C C . ILE A 1 98 ? -28.805 26.178 -2.773 1.00 80.88 98 ILE A C 1
ATOM 797 O O . ILE A 1 98 ? -29.556 26.018 -3.735 1.00 80.88 98 ILE A O 1
ATOM 801 N N . SER A 1 99 ? -29.046 27.062 -1.801 1.00 77.25 99 SER A N 1
ATOM 802 C CA . SER A 1 99 ? -30.226 27.934 -1.769 1.00 77.25 99 SER A CA 1
ATOM 803 C C . SER A 1 99 ? -30.296 28.847 -3.001 1.00 77.25 99 SER A C 1
ATOM 805 O O . SER A 1 99 ? -31.342 28.940 -3.645 1.00 77.25 99 SER A O 1
ATOM 807 N N . ASP A 1 100 ? -29.169 29.450 -3.390 1.00 77.56 100 ASP A N 1
ATOM 808 C CA . ASP A 1 100 ? -29.076 30.338 -4.556 1.00 77.56 100 ASP A CA 1
ATOM 809 C C . ASP A 1 100 ? -29.370 29.600 -5.871 1.00 77.56 100 ASP A C 1
ATOM 811 O O . ASP A 1 100 ? -30.008 30.142 -6.777 1.00 77.56 100 ASP A O 1
ATOM 815 N N . ARG A 1 101 ? -28.946 28.332 -5.978 1.00 75.88 101 ARG A N 1
ATOM 816 C CA . ARG A 1 101 ? -29.207 27.481 -7.151 1.00 75.88 101 ARG A CA 1
ATOM 817 C C . ARG A 1 101 ? -30.646 26.982 -7.221 1.00 75.88 101 ARG A C 1
ATOM 819 O O . ARG A 1 101 ? -31.172 26.836 -8.321 1.00 75.88 101 ARG A O 1
ATOM 826 N N . ALA A 1 102 ? -31.276 26.717 -6.081 1.00 70.62 102 ALA A N 1
ATOM 827 C CA . ALA A 1 102 ? -32.620 26.152 -6.028 1.00 70.62 102 ALA A CA 1
ATOM 828 C C . ALA A 1 102 ? -33.735 27.177 -6.319 1.00 70.62 102 ALA A C 1
ATOM 830 O O . ALA A 1 102 ? -34.864 26.766 -6.565 1.00 70.62 102 ALA A O 1
ATOM 831 N N . LYS A 1 103 ? -33.459 28.495 -6.284 1.00 59.19 103 LYS A N 1
ATOM 832 C CA . LYS A 1 103 ? -34.444 29.597 -6.455 1.00 59.19 103 LYS A CA 1
ATOM 833 C C . LYS A 1 103 ? -35.705 29.510 -5.568 1.00 59.19 103 LYS A C 1
ATOM 835 O O . LYS A 1 103 ? -36.624 30.308 -5.726 1.00 59.19 103 LYS A O 1
ATOM 840 N N . SER A 1 104 ? -35.728 28.607 -4.593 1.00 55.00 104 SER A N 1
ATOM 841 C CA . SER A 1 104 ? -36.645 28.592 -3.460 1.00 55.00 104 SER A CA 1
ATOM 842 C C . SER A 1 104 ? -35.838 28.195 -2.227 1.00 55.00 104 SER A C 1
ATOM 844 O O . SER A 1 104 ? -35.567 27.015 -2.000 1.00 55.00 104 SER A O 1
ATOM 846 N N . GLY A 1 105 ? -35.406 29.180 -1.443 1.00 58.25 105 GLY A N 1
ATOM 847 C CA . GLY A 1 105 ? -34.832 28.901 -0.132 1.00 58.25 105 GLY A CA 1
ATOM 848 C C . GLY A 1 105 ? -35.936 28.348 0.763 1.00 58.25 105 GLY A C 1
ATOM 849 O O . GLY A 1 105 ? -36.866 29.076 1.111 1.00 58.25 105 GLY A O 1
ATOM 850 N N . SER A 1 106 ? -35.876 27.062 1.109 1.00 68.00 106 SER A N 1
ATOM 851 C CA . SER A 1 106 ? -36.771 26.514 2.130 1.00 68.00 106 SER A CA 1
ATOM 852 C C . SER A 1 106 ? -36.549 27.300 3.427 1.00 68.00 106 SER A C 1
ATOM 854 O O . SER A 1 106 ? -35.400 27.496 3.832 1.00 68.00 106 SER A O 1
ATOM 856 N N . GLN A 1 107 ? -37.621 27.748 4.096 1.00 73.94 107 GLN A N 1
ATOM 857 C CA . GLN A 1 107 ? -37.520 28.450 5.389 1.00 73.94 107 GLN A CA 1
ATOM 858 C C . GLN A 1 107 ? -36.659 27.676 6.401 1.00 73.94 107 GLN A C 1
ATOM 860 O O . GLN A 1 107 ? -36.007 28.278 7.252 1.00 73.94 107 GLN A O 1
ATOM 865 N N . ASP A 1 108 ? -36.629 26.349 6.290 1.00 74.75 108 ASP A N 1
ATOM 866 C CA . ASP A 1 108 ? -35.821 25.466 7.125 1.00 74.75 108 ASP A CA 1
ATOM 867 C C . ASP A 1 108 ? -34.307 25.600 6.863 1.00 74.75 108 ASP A C 1
ATOM 869 O O . ASP A 1 108 ? -33.505 25.682 7.796 1.00 74.75 108 ASP A O 1
ATOM 873 N N . GLN A 1 109 ? -33.899 25.743 5.595 1.00 77.56 109 GLN A N 1
ATOM 874 C CA . GLN A 1 109 ? -32.495 25.971 5.235 1.00 77.56 109 GLN A CA 1
ATOM 875 C C . GLN A 1 109 ? -31.992 27.323 5.747 1.00 77.56 109 GLN A C 1
ATOM 877 O O . GLN A 1 109 ? -30.881 27.402 6.273 1.00 77.56 109 GLN A O 1
ATOM 882 N N . GLN A 1 110 ? -32.818 28.370 5.654 1.00 81.19 110 GLN A N 1
ATOM 883 C CA . GLN A 1 110 ? -32.452 29.695 6.153 1.00 81.19 110 GLN A CA 1
ATOM 884 C C . GLN A 1 110 ? -32.285 29.694 7.680 1.00 81.19 110 GLN A C 1
ATOM 886 O O . GLN A 1 110 ? -31.271 30.174 8.184 1.00 81.19 110 GLN A O 1
ATOM 891 N N . LYS A 1 111 ? -33.202 29.045 8.414 1.00 83.62 111 LYS A N 1
ATOM 892 C CA . LYS A 1 111 ? -33.074 28.843 9.869 1.00 83.62 111 LYS A CA 1
ATOM 893 C C . LYS A 1 111 ? -31.783 28.109 10.242 1.00 83.62 111 LYS A C 1
ATOM 895 O O . LYS A 1 111 ? -31.134 28.465 11.225 1.00 83.62 111 LYS A O 1
ATOM 900 N N . ARG A 1 112 ? -31.383 27.099 9.459 1.00 82.56 112 ARG A N 1
ATOM 901 C CA . ARG A 1 112 ? -30.130 26.359 9.677 1.00 82.56 112 ARG A CA 1
ATOM 902 C C . ARG A 1 112 ? -28.894 27.234 9.452 1.00 82.56 112 ARG A C 1
ATOM 904 O O . ARG A 1 112 ? -27.964 27.168 10.255 1.00 82.56 112 ARG A O 1
ATOM 911 N N . ILE A 1 113 ? -28.896 28.071 8.413 1.00 84.12 113 ILE A N 1
ATOM 912 C CA . ILE A 1 113 ? -27.825 29.047 8.151 1.00 84.12 113 ILE A CA 1
ATOM 913 C C . ILE A 1 113 ? -27.705 30.044 9.310 1.00 84.12 113 ILE A C 1
ATOM 915 O O . ILE A 1 113 ? -26.598 30.283 9.793 1.00 84.12 113 ILE A O 1
ATOM 919 N N . ASP A 1 114 ? -28.823 30.592 9.787 1.00 85.75 114 ASP A N 1
ATOM 920 C CA . ASP A 1 114 ? -28.823 31.576 10.875 1.00 85.75 114 ASP A CA 1
ATOM 921 C C . ASP A 1 114 ? -28.329 30.958 12.195 1.00 85.75 114 ASP A C 1
ATOM 923 O O . ASP A 1 114 ? -27.531 31.569 12.912 1.00 85.75 114 ASP A O 1
ATOM 927 N N . ARG A 1 115 ? -28.697 29.698 12.474 1.00 85.06 115 ARG A N 1
ATOM 928 C CA . ARG A 1 115 ? -28.174 28.935 13.620 1.00 85.06 115 ARG A CA 1
ATOM 929 C C . ARG A 1 115 ? -26.656 28.750 13.545 1.00 85.06 115 ARG A C 1
ATOM 931 O O . ARG A 1 115 ? -25.971 28.961 14.543 1.00 85.06 115 ARG A O 1
ATOM 938 N N . LEU A 1 116 ? -26.126 28.384 12.375 1.00 83.44 116 LEU A N 1
ATOM 939 C CA . LEU A 1 116 ? -24.684 28.211 12.170 1.00 83.44 116 LEU A CA 1
ATOM 940 C C . LEU A 1 116 ? -23.918 29.529 12.328 1.00 83.44 116 LEU A C 1
ATOM 942 O O . LEU A 1 116 ? -22.858 29.536 12.948 1.00 83.44 116 LEU A O 1
ATOM 946 N N . LYS A 1 117 ? -24.456 30.646 11.823 1.00 85.81 117 LYS A N 1
ATOM 947 C CA . LYS A 1 117 ? -23.863 31.980 12.024 1.00 85.81 117 LYS A CA 1
ATOM 948 C C . LYS A 1 117 ? -23.816 32.363 13.501 1.00 85.81 117 LYS A C 1
ATOM 950 O O . LYS A 1 117 ? -22.769 32.778 13.980 1.00 85.81 117 LYS A O 1
ATOM 955 N N . SER A 1 118 ? -24.901 32.131 14.240 1.00 84.31 118 SER A N 1
ATOM 956 C CA . SER A 1 118 ? -24.930 32.379 15.685 1.00 84.31 118 SER A CA 1
ATOM 957 C C . SER A 1 118 ? -23.891 31.542 16.448 1.00 84.31 118 SER A C 1
ATOM 959 O O . SER A 1 118 ? -23.231 32.064 17.346 1.00 84.31 118 SER A O 1
ATOM 961 N N . GLN A 1 119 ? -23.692 30.274 16.067 1.00 81.50 119 GLN A N 1
ATOM 962 C CA . GLN A 1 119 ? -22.635 29.430 16.638 1.00 81.50 119 GLN A CA 1
ATOM 963 C C . GLN A 1 119 ? -21.226 29.939 16.297 1.00 81.50 119 GLN A C 1
ATOM 965 O O . GLN A 1 119 ? -20.348 29.908 17.155 1.00 81.50 119 GLN A O 1
ATOM 970 N N . ILE A 1 120 ? -21.001 30.417 15.066 1.00 82.25 120 ILE A N 1
ATOM 971 C CA . ILE A 1 120 ? -19.724 31.025 14.659 1.00 82.25 120 ILE A CA 1
ATOM 972 C C . ILE A 1 120 ? -19.421 32.250 15.527 1.00 82.25 120 ILE A C 1
ATOM 974 O O . ILE A 1 120 ? -18.330 32.326 16.081 1.00 82.25 120 ILE A O 1
ATOM 978 N N . ASP A 1 121 ? -20.390 33.147 15.724 1.00 79.69 121 ASP A N 1
ATOM 979 C CA . ASP A 1 121 ? -20.207 34.347 16.551 1.00 79.69 121 ASP A CA 1
ATOM 980 C C . ASP A 1 121 ? -19.884 33.999 18.015 1.00 79.69 121 ASP A C 1
ATOM 982 O O . ASP A 1 121 ? -19.096 34.686 18.667 1.00 79.69 121 ASP A O 1
ATOM 986 N N . GLN A 1 122 ? -20.479 32.929 18.556 1.00 77.88 122 GLN A N 1
ATOM 987 C CA . GLN A 1 122 ? -20.154 32.426 19.895 1.00 77.88 122 GLN A CA 1
ATOM 988 C C . GLN A 1 122 ? -18.722 31.872 19.966 1.00 77.88 122 GLN A C 1
ATOM 990 O O . GLN A 1 122 ? -17.988 32.200 20.897 1.00 77.88 122 GLN A O 1
ATOM 995 N N . LEU A 1 123 ? -18.303 31.079 18.976 1.00 75.25 123 LEU A N 1
ATOM 996 C CA . LEU A 1 123 ? -16.953 30.511 18.903 1.00 75.25 123 LEU A CA 1
ATOM 997 C C . LEU A 1 123 ? -15.874 31.582 18.703 1.00 75.25 123 LEU A C 1
ATOM 999 O O . LEU A 1 123 ? -14.816 31.517 19.324 1.00 75.25 123 LEU A O 1
ATOM 1003 N N . GLU A 1 124 ? -16.136 32.594 17.877 1.00 75.00 124 GLU A N 1
ATOM 1004 C CA . GLU A 1 124 ? -15.203 33.701 17.658 1.00 75.00 124 GLU A CA 1
ATOM 1005 C C . GLU A 1 124 ? -15.017 34.538 18.930 1.00 75.00 124 GLU A C 1
ATOM 1007 O O . GLU A 1 124 ? -13.885 34.900 19.260 1.00 75.00 124 GLU A O 1
ATOM 1012 N N . LYS A 1 125 ? -16.084 34.751 19.713 1.00 70.56 125 LYS A N 1
ATOM 1013 C CA . LYS A 1 125 ? -15.987 35.376 21.044 1.00 70.56 125 LYS A CA 1
ATOM 1014 C C . LYS A 1 125 ? -15.129 34.561 22.015 1.00 70.56 125 LYS A C 1
ATOM 1016 O O . LYS A 1 125 ? -14.389 35.150 22.795 1.00 70.56 125 LYS A O 1
ATOM 1021 N N . LEU A 1 126 ? -15.190 33.230 21.946 1.00 66.44 126 LEU A N 1
ATOM 1022 C CA . LEU A 1 126 ? -14.350 32.336 22.754 1.00 66.44 126 LEU A CA 1
ATOM 1023 C C . LEU A 1 126 ? -12.882 32.329 22.286 1.00 66.44 126 LEU A C 1
ATOM 1025 O O . LEU A 1 126 ? -11.978 32.211 23.106 1.00 66.44 126 LEU A O 1
ATOM 1029 N N . SER A 1 127 ? -12.628 32.513 20.986 1.00 57.72 127 SER A N 1
ATOM 1030 C CA . SER A 1 127 ? -11.280 32.474 20.393 1.00 57.72 127 SER A CA 1
ATOM 1031 C C . SER A 1 127 ? -10.360 33.646 20.776 1.00 57.72 127 SER A C 1
ATOM 1033 O O . SER A 1 127 ? -9.148 33.562 20.580 1.00 57.72 127 SER A O 1
ATOM 1035 N N . GLY A 1 128 ? -10.912 34.726 21.343 1.00 51.06 128 GLY A N 1
ATOM 1036 C CA . GLY A 1 128 ? -10.169 35.924 21.755 1.00 51.06 128 GLY A CA 1
ATOM 1037 C C . GLY A 1 128 ? -9.447 35.819 23.104 1.00 51.06 128 GLY A C 1
ATOM 1038 O O . GLY A 1 128 ? -8.882 36.813 23.553 1.00 51.06 128 GLY A O 1
ATOM 1039 N N . VAL A 1 129 ? -9.488 34.656 23.765 1.00 50.12 129 VAL A N 1
ATOM 1040 C CA . VAL A 1 129 ? -9.046 34.490 25.164 1.00 50.12 129 VAL A CA 1
ATOM 1041 C C . VAL A 1 129 ? -7.658 33.840 25.283 1.00 50.12 129 VAL A C 1
ATOM 1043 O O . VAL A 1 129 ? -7.009 33.999 26.311 1.00 50.12 129 VAL A O 1
ATOM 1046 N N . GLY A 1 130 ? -7.160 33.148 24.250 1.00 47.66 130 GLY A N 1
ATOM 1047 C CA . GLY A 1 130 ? -5.798 32.587 24.232 1.00 47.66 130 GLY A CA 1
ATOM 1048 C C . GLY A 1 130 ? -5.534 31.530 25.314 1.00 47.66 130 GLY A C 1
ATOM 1049 O O . GLY A 1 130 ? -4.459 31.515 25.909 1.00 47.66 130 GLY A O 1
ATOM 1050 N N . THR A 1 131 ? -6.520 30.674 25.614 1.00 53.41 131 THR A N 1
ATOM 1051 C CA . THR A 1 131 ? -6.447 29.650 26.678 1.00 53.41 131 THR A CA 1
ATOM 1052 C C . THR A 1 131 ? -7.017 28.298 26.223 1.00 53.41 131 THR A C 1
ATOM 1054 O O . THR A 1 131 ? -7.841 28.239 25.312 1.00 53.41 131 THR A O 1
ATOM 1057 N N . THR A 1 132 ? -6.586 27.196 26.846 1.00 46.66 132 THR A N 1
ATOM 1058 C CA . THR A 1 132 ? -7.238 25.880 26.704 1.00 46.66 132 THR A CA 1
ATOM 1059 C C . THR A 1 132 ? -8.447 25.830 27.635 1.00 46.66 132 THR A C 1
ATOM 1061 O O . THR A 1 132 ? -8.311 26.053 28.839 1.00 46.66 132 THR A O 1
ATOM 1064 N N . ILE A 1 133 ? -9.631 25.555 27.088 1.00 55.75 133 ILE A N 1
ATOM 1065 C CA . ILE A 1 133 ? -10.874 25.465 27.860 1.00 55.75 133 ILE A CA 1
ATOM 1066 C C . ILE A 1 133 ? -11.053 23.998 28.284 1.00 55.75 133 ILE A C 1
ATOM 1068 O O . ILE A 1 133 ? -11.529 23.183 27.500 1.00 55.75 133 ILE A O 1
ATOM 1072 N N . ASP A 1 134 ? -10.627 23.666 29.507 1.00 45.62 134 ASP A N 1
ATOM 1073 C CA . ASP A 1 134 ? -10.773 22.344 30.143 1.00 45.62 134 ASP A CA 1
ATOM 1074 C C . ASP A 1 134 ? -11.680 22.417 31.390 1.00 45.62 134 ASP A C 1
ATOM 1076 O O . ASP A 1 134 ? -11.644 23.421 32.103 1.00 45.62 134 ASP A O 1
ATOM 1080 N N . ASP A 1 135 ? -12.445 21.337 31.630 1.00 40.22 135 ASP A N 1
ATOM 1081 C CA . ASP A 1 135 ? -13.259 20.850 32.780 1.00 40.22 135 ASP A CA 1
ATOM 1082 C C . ASP A 1 135 ? -13.594 21.735 34.014 1.00 40.22 135 ASP A C 1
ATOM 1084 O O . ASP A 1 135 ? -14.592 21.472 34.678 1.00 40.22 135 ASP A O 1
ATOM 1088 N N . ALA A 1 136 ? -12.834 22.767 34.384 1.00 37.22 136 ALA A N 1
ATOM 1089 C CA . ALA A 1 136 ? -12.967 23.468 35.669 1.00 37.22 136 ALA A CA 1
ATOM 1090 C C . ALA A 1 136 ? -13.508 24.910 35.593 1.00 37.22 136 ALA A C 1
ATOM 1092 O O . ALA A 1 136 ? -13.645 25.567 36.628 1.00 37.22 136 ALA A O 1
ATOM 1093 N N . LYS A 1 137 ? -13.821 25.446 34.407 1.00 40.16 137 LYS A N 1
ATOM 1094 C CA . LYS A 1 137 ? -14.283 26.841 34.277 1.00 40.16 137 LYS A CA 1
ATOM 1095 C C . LYS A 1 137 ? -15.357 27.054 33.208 1.00 40.16 137 LYS A C 1
ATOM 1097 O O . LYS A 1 137 ? -15.180 27.858 32.300 1.00 40.16 137 LYS A O 1
ATOM 1102 N N . LEU A 1 138 ? -16.520 26.425 33.371 1.00 37.44 138 LEU A N 1
ATOM 1103 C CA . LEU A 1 138 ? -17.743 26.913 32.713 1.00 37.44 138 LEU A CA 1
ATOM 1104 C C . LEU A 1 138 ? -18.533 27.922 33.576 1.00 37.44 138 LEU A C 1
ATOM 1106 O O . LEU A 1 138 ? -19.505 28.499 33.104 1.00 37.44 138 LEU A O 1
ATOM 1110 N N . GLY A 1 139 ? -18.098 28.177 34.820 1.00 32.72 139 GLY A N 1
ATOM 1111 C CA . GLY A 1 139 ? -18.798 29.056 35.769 1.00 32.72 139 GLY A CA 1
ATOM 1112 C C . GLY A 1 139 ? -18.036 30.289 36.274 1.00 32.72 139 GLY A C 1
ATOM 1113 O O . GLY A 1 139 ? -18.622 31.068 37.014 1.00 32.72 139 GLY A O 1
ATOM 1114 N N . SER A 1 140 ? -16.758 30.497 35.924 1.00 33.19 140 SER A N 1
ATOM 1115 C CA . SER A 1 140 ? -15.929 31.537 36.578 1.00 33.19 140 SER A CA 1
ATOM 1116 C C . SER A 1 140 ? -15.092 32.431 35.656 1.00 33.19 140 SER A C 1
ATOM 1118 O O . SER A 1 140 ? -14.290 33.218 36.147 1.00 33.19 140 SER A O 1
ATOM 1120 N N . VAL A 1 141 ? -15.266 32.370 34.329 1.00 34.94 141 VAL A N 1
ATOM 1121 C CA . VAL A 1 141 ? -14.568 33.294 33.397 1.00 34.94 141 VAL A CA 1
ATOM 1122 C C . VAL A 1 141 ? -15.391 34.557 33.101 1.00 34.94 141 VAL A C 1
ATOM 1124 O O . VAL A 1 141 ? -14.881 35.499 32.506 1.00 34.94 141 VAL A O 1
ATOM 1127 N N . ILE A 1 142 ? -16.643 34.632 33.567 1.00 34.94 142 ILE A N 1
ATOM 1128 C CA . ILE A 1 142 ? -17.472 35.844 33.430 1.00 34.94 142 ILE A CA 1
ATOM 1129 C C . ILE A 1 142 ? -17.233 36.838 34.583 1.00 34.94 142 ILE A C 1
ATOM 1131 O O . ILE A 1 142 ? -17.601 38.001 34.463 1.00 34.94 142 ILE A O 1
ATOM 1135 N N . ASP A 1 143 ? -16.550 36.438 35.660 1.00 30.16 143 ASP A N 1
ATOM 1136 C CA . ASP A 1 143 ? -16.425 37.274 36.855 1.00 30.16 143 ASP A CA 1
ATOM 1137 C C . ASP A 1 143 ? -15.008 37.224 37.441 1.00 30.16 143 ASP A C 1
ATOM 1139 O O . ASP A 1 143 ? -14.718 36.427 38.327 1.00 30.16 143 ASP A O 1
ATOM 1143 N N . GLN A 1 144 ? -14.093 38.019 36.874 1.00 27.62 144 GLN A N 1
ATOM 1144 C CA . GLN A 1 144 ? -13.071 38.791 37.601 1.00 27.62 144 GLN A CA 1
ATOM 1145 C C . GLN A 1 144 ? -12.140 39.514 36.620 1.00 27.62 144 GLN A C 1
ATOM 1147 O O . GLN A 1 144 ? -11.475 38.911 35.779 1.00 27.62 144 GLN A O 1
ATOM 1152 N N . GLY A 1 145 ? -12.111 40.841 36.739 1.00 28.28 145 GLY A N 1
ATOM 1153 C CA . GLY A 1 145 ? -11.225 41.713 35.984 1.00 28.28 145 GLY A CA 1
ATOM 1154 C C . GLY A 1 145 ? -9.803 41.815 36.550 1.00 28.28 145 GLY A C 1
ATOM 1155 O O . GLY A 1 145 ? -9.549 41.519 37.710 1.00 28.28 145 GLY A O 1
ATOM 1156 N N . VAL A 1 146 ? -8.936 42.366 35.694 1.00 33.19 146 VAL A N 1
ATOM 1157 C CA . VAL A 1 146 ? -7.685 43.106 35.967 1.00 33.19 146 VAL A CA 1
ATOM 1158 C C . VAL A 1 146 ? -6.502 42.353 36.613 1.00 33.19 146 VAL A C 1
ATOM 1160 O O . VAL A 1 146 ? -6.524 41.972 37.776 1.00 33.19 146 VAL A O 1
ATOM 1163 N N . GLY A 1 147 ? -5.376 42.351 35.878 1.00 24.98 147 GLY A N 1
ATOM 1164 C CA . GLY A 1 147 ? -4.001 42.102 36.353 1.00 24.98 147 GLY A CA 1
ATOM 1165 C C . GLY A 1 147 ? -3.443 40.757 35.869 1.00 24.98 147 GLY A C 1
ATOM 1166 O O . GLY A 1 147 ? -4.095 39.741 36.030 1.00 24.98 147 GLY A O 1
ATOM 1167 N N . ARG A 1 148 ? -2.247 40.627 35.284 1.00 26.30 148 ARG A N 1
ATOM 1168 C CA . ARG A 1 148 ? -1.031 41.448 35.341 1.00 26.30 148 ARG A CA 1
ATOM 1169 C C . ARG A 1 148 ? -0.128 41.055 34.156 1.00 26.30 148 ARG A C 1
ATOM 1171 O O . ARG A 1 148 ? -0.039 39.882 33.816 1.00 26.30 148 ARG A O 1
ATOM 1178 N N . SER A 1 149 ? 0.531 42.037 33.551 1.00 30.58 149 SER A N 1
ATOM 1179 C CA . SER A 1 149 ? 1.490 41.901 32.450 1.00 30.58 149 SER A CA 1
ATOM 1180 C C . SER A 1 149 ? 2.783 41.194 32.882 1.00 30.58 149 SER A C 1
ATOM 1182 O O . SER A 1 149 ? 3.454 41.670 33.799 1.00 30.58 149 SER A O 1
ATOM 1184 N N . GLY A 1 150 ? 3.139 40.112 32.189 1.00 25.25 150 GLY A N 1
ATOM 1185 C CA . GLY A 1 150 ? 4.463 39.487 32.168 1.00 25.25 150 GLY A CA 1
ATOM 1186 C C . GLY A 1 150 ? 4.856 39.232 30.711 1.00 25.25 150 GLY A C 1
ATOM 1187 O O . GLY A 1 150 ? 3.997 38.910 29.896 1.00 25.25 150 GLY A O 1
ATOM 1188 N N . GLU A 1 151 ? 6.116 39.498 30.390 1.00 26.84 151 GLU A N 1
ATOM 1189 C CA . GLU A 1 151 ? 6.694 39.705 29.057 1.00 26.84 151 GLU A CA 1
ATOM 1190 C C . GLU A 1 151 ? 6.392 38.595 28.037 1.00 26.84 151 GLU A C 1
ATOM 1192 O O . GLU A 1 151 ? 6.625 37.414 28.282 1.00 26.84 151 GLU A O 1
ATOM 1197 N N . ALA A 1 152 ? 5.898 39.004 26.864 1.00 26.42 152 ALA A N 1
ATOM 1198 C CA . ALA A 1 152 ? 5.725 38.154 25.695 1.00 26.42 152 ALA A CA 1
ATOM 1199 C C . ALA A 1 152 ? 6.953 38.282 24.781 1.00 26.42 152 ALA A C 1
ATOM 1201 O O . ALA A 1 152 ? 7.186 39.341 24.191 1.00 26.42 152 ALA A O 1
ATOM 1202 N N . GLU A 1 153 ? 7.715 37.196 24.646 1.00 28.78 153 GLU A N 1
ATOM 1203 C CA . GLU A 1 153 ? 8.584 36.986 23.489 1.00 28.78 153 GLU A CA 1
ATOM 1204 C C . GLU A 1 153 ? 7.733 36.816 22.222 1.00 28.78 153 GLU A C 1
ATOM 1206 O O . GLU A 1 153 ? 6.612 36.306 22.233 1.00 28.78 153 GLU A O 1
ATOM 1211 N N . SER A 1 154 ? 8.265 37.316 21.113 1.00 30.31 154 SER A N 1
ATOM 1212 C CA . SER A 1 154 ? 7.585 37.447 19.832 1.00 30.31 154 SER A CA 1
ATOM 1213 C C . SER A 1 154 ? 7.137 36.112 19.227 1.00 30.31 154 SER A C 1
ATOM 1215 O O . SER A 1 154 ? 7.963 35.225 19.025 1.00 30.31 154 SER A O 1
ATOM 1217 N N . GLY A 1 155 ? 5.892 36.064 18.741 1.00 31.02 155 GLY A N 1
ATOM 1218 C CA . GLY A 1 155 ? 5.615 35.415 17.456 1.00 31.02 155 GLY A CA 1
ATOM 1219 C C . GLY A 1 155 ? 4.745 34.161 17.417 1.00 31.02 155 GLY A C 1
ATOM 1220 O O . GLY A 1 155 ? 4.782 33.505 16.383 1.00 31.02 155 GLY A O 1
ATOM 1221 N N . ASP A 1 156 ? 3.931 33.848 18.429 1.00 33.09 156 ASP A N 1
ATOM 1222 C CA . ASP A 1 156 ? 2.897 32.814 18.274 1.00 33.09 156 ASP A CA 1
ATOM 1223 C C . ASP A 1 156 ? 1.550 33.302 18.819 1.00 33.09 156 ASP A C 1
ATOM 1225 O O . ASP A 1 156 ? 1.428 33.691 19.981 1.00 33.09 156 ASP A O 1
ATOM 1229 N N . LYS A 1 157 ? 0.529 33.364 17.958 1.00 43.78 157 LYS A N 1
ATOM 1230 C CA . LYS A 1 157 ? -0.841 33.639 18.404 1.00 43.78 157 LYS A CA 1
ATOM 1231 C C . LYS A 1 157 ? -1.306 32.373 19.111 1.00 43.78 157 LYS A C 1
ATOM 1233 O O . LYS A 1 157 ? -1.625 31.406 18.432 1.00 43.78 157 LYS A O 1
ATOM 1238 N N . THR A 1 158 ? -1.353 32.369 20.439 1.00 48.72 158 THR A N 1
ATOM 1239 C CA . THR A 1 158 ? -1.899 31.253 21.220 1.00 48.72 158 THR A CA 1
ATOM 1240 C C . THR A 1 158 ? -3.336 30.969 20.777 1.00 48.72 158 THR A C 1
ATOM 1242 O O . THR A 1 158 ? -4.270 31.695 21.120 1.00 48.72 158 THR A O 1
ATOM 1245 N N . GLU A 1 159 ? -3.515 29.937 19.950 1.00 61.69 159 GLU A N 1
ATOM 1246 C CA . GLU A 1 159 ? -4.830 29.505 19.483 1.00 61.69 159 GLU A CA 1
ATOM 1247 C C . GLU A 1 159 ? -5.628 28.912 20.650 1.00 61.69 159 GLU A C 1
ATOM 1249 O O . GLU A 1 159 ? -5.119 28.128 21.449 1.00 61.69 159 GLU A O 1
ATOM 1254 N N . THR A 1 160 ? -6.902 29.293 20.750 1.00 73.19 160 THR A N 1
ATOM 1255 C CA . THR A 1 160 ? -7.807 28.761 21.777 1.00 73.19 160 THR A CA 1
ATOM 1256 C C . THR A 1 160 ? -8.232 27.344 21.385 1.00 73.19 160 THR A C 1
ATOM 1258 O O . THR A 1 160 ? -8.665 27.113 20.250 1.00 73.19 160 THR A O 1
ATOM 1261 N N . LYS A 1 161 ? -8.128 26.403 22.327 1.00 77.69 161 LYS A N 1
ATOM 1262 C CA . LYS A 1 161 ? -8.387 24.973 22.112 1.00 77.69 161 LYS A CA 1
ATOM 1263 C C . LYS A 1 161 ? -9.512 24.457 23.002 1.00 77.69 161 LYS A C 1
ATOM 1265 O O . LYS A 1 161 ? -9.674 24.911 24.134 1.00 77.69 161 LYS A O 1
ATOM 1270 N N . ILE A 1 162 ? -10.253 23.482 22.484 1.00 80.12 162 ILE A N 1
ATOM 1271 C CA . ILE A 1 162 ? -11.285 22.728 23.198 1.00 80.12 162 ILE A CA 1
ATOM 1272 C C . ILE A 1 162 ? -10.795 21.293 23.346 1.00 80.12 162 ILE A C 1
ATOM 1274 O O . ILE A 1 162 ? -10.396 20.671 22.360 1.00 80.12 162 ILE A O 1
ATOM 1278 N N . THR A 1 163 ? -10.867 20.755 24.556 1.00 82.75 163 THR A N 1
ATOM 1279 C CA . THR A 1 163 ? -10.622 19.334 24.788 1.00 82.75 163 THR A CA 1
ATOM 1280 C C . THR A 1 163 ? -11.906 18.548 24.587 1.00 82.75 163 THR A C 1
ATOM 1282 O O . THR A 1 163 ? -12.937 18.875 25.166 1.00 82.75 163 THR A O 1
ATOM 1285 N N . VAL A 1 164 ? -11.831 17.483 23.797 1.00 85.25 164 VAL A N 1
ATOM 1286 C CA . VAL A 1 164 ? -12.906 16.505 23.645 1.00 85.25 164 VAL A CA 1
ATOM 1287 C C . VAL A 1 164 ? -12.460 15.148 24.160 1.00 85.25 164 VAL A C 1
ATOM 1289 O O . VAL A 1 164 ? -11.284 14.776 24.049 1.00 85.25 164 VAL A O 1
ATOM 1292 N N . ARG A 1 165 ? -13.411 14.396 24.711 1.00 87.75 165 ARG A N 1
ATOM 1293 C CA . ARG A 1 165 ? -13.171 13.034 25.196 1.00 87.75 165 ARG A CA 1
ATOM 1294 C C . ARG A 1 165 ? -13.840 12.014 24.295 1.00 87.75 165 ARG A C 1
ATOM 1296 O O . ARG A 1 165 ? -14.972 12.217 23.859 1.00 87.75 165 ARG A O 1
ATOM 1303 N N . ASN A 1 166 ? -13.132 10.927 24.015 1.00 92.25 166 ASN A N 1
ATOM 1304 C CA . ASN A 1 166 ? -13.640 9.813 23.220 1.00 92.25 166 ASN A CA 1
ATOM 1305 C C . ASN A 1 166 ? -13.465 8.510 23.981 1.00 92.25 166 ASN A C 1
ATOM 1307 O O . ASN A 1 166 ? -12.496 8.339 24.725 1.00 92.25 166 ASN A O 1
ATOM 1311 N N . ILE A 1 167 ? -14.384 7.586 23.743 1.00 93.25 167 ILE A N 1
ATOM 1312 C CA . ILE A 1 167 ? -14.312 6.245 24.307 1.00 93.25 167 ILE A CA 1
ATOM 1313 C C . ILE A 1 167 ? -13.519 5.377 23.339 1.00 93.25 167 ILE A C 1
ATOM 1315 O O . ILE A 1 167 ? -13.810 5.363 22.145 1.00 93.25 167 ILE A O 1
ATOM 1319 N N . VAL A 1 168 ? -12.506 4.675 23.847 1.00 94.69 168 VAL A N 1
ATOM 1320 C CA . VAL A 1 168 ? -11.618 3.826 23.043 1.00 94.69 168 VAL A CA 1
ATOM 1321 C C . VAL A 1 168 ? -11.682 2.403 23.587 1.00 94.69 168 VAL A C 1
ATOM 1323 O O . VAL A 1 168 ? -11.123 2.111 24.641 1.00 94.69 168 VAL A O 1
ATOM 1326 N N . ALA A 1 169 ? -12.345 1.510 22.861 1.00 95.94 169 ALA A N 1
ATOM 1327 C CA . ALA A 1 169 ? -12.524 0.114 23.231 1.00 95.94 169 ALA A CA 1
ATOM 1328 C C . ALA A 1 169 ? -11.636 -0.797 22.358 1.00 95.94 169 ALA A C 1
ATOM 1330 O O . ALA A 1 169 ? -11.968 -1.069 21.200 1.00 95.94 169 ALA A O 1
ATOM 1331 N N . PRO A 1 170 ? -10.475 -1.252 22.865 1.00 96.31 170 PRO A N 1
ATOM 1332 C CA . PRO A 1 170 ? -9.677 -2.264 22.185 1.00 96.31 170 PRO A CA 1
ATOM 1333 C C . PRO A 1 170 ? -10.276 -3.665 22.349 1.00 96.31 170 PRO A C 1
ATOM 1335 O O . PRO A 1 170 ? -10.879 -3.991 23.378 1.00 96.31 170 PRO A O 1
ATOM 1338 N N . ARG A 1 171 ? -10.046 -4.516 21.346 1.00 96.06 171 ARG A N 1
ATOM 1339 C CA . ARG A 1 171 ? -10.453 -5.922 21.344 1.00 96.06 171 ARG A CA 1
ATOM 1340 C C . ARG A 1 171 ? -9.298 -6.816 20.930 1.00 96.06 171 ARG A C 1
ATOM 1342 O O . ARG A 1 171 ? -8.625 -6.557 19.931 1.00 96.06 171 ARG A O 1
ATOM 1349 N N . ALA A 1 172 ? -9.084 -7.881 21.690 1.00 96.50 172 ALA A N 1
ATOM 1350 C CA . ALA A 1 172 ? -8.014 -8.841 21.460 1.00 96.50 172 ALA A CA 1
ATOM 1351 C C . ALA A 1 172 ? -8.557 -10.262 21.382 1.00 96.50 172 ALA A C 1
ATOM 1353 O O . ALA A 1 172 ? -9.540 -10.590 22.042 1.00 96.50 172 ALA A O 1
ATOM 1354 N N . TRP A 1 173 ? -7.892 -11.124 20.620 1.00 95.12 173 TRP A N 1
ATOM 1355 C CA . TRP A 1 173 ? -8.208 -12.550 20.575 1.00 95.12 173 TRP A CA 1
ATOM 1356 C C . TRP A 1 173 ? -7.039 -13.370 21.093 1.00 95.12 173 TRP A C 1
ATOM 1358 O O . TRP A 1 173 ? -5.878 -13.096 20.779 1.00 95.12 173 TRP A O 1
ATOM 1368 N N . TYR A 1 174 ? -7.357 -14.413 21.848 1.00 93.56 174 TYR A N 1
ATOM 1369 C CA . TYR A 1 174 ? -6.393 -15.404 22.292 1.00 93.56 174 TYR A CA 1
ATOM 1370 C C . TYR A 1 174 ? -6.845 -16.803 21.900 1.00 93.56 174 TYR A C 1
ATOM 1372 O O . TYR A 1 174 ? -7.945 -17.247 22.232 1.00 93.56 174 TYR A O 1
ATOM 1380 N N . GLN A 1 175 ? -5.945 -17.508 21.228 1.00 88.94 175 GLN A N 1
ATOM 1381 C CA . GLN A 1 175 ? -6.088 -18.909 20.881 1.00 88.94 175 GLN A CA 1
ATOM 1382 C C . GLN A 1 175 ? -4.926 -19.670 21.506 1.00 88.94 175 GLN A C 1
ATOM 1384 O O . GLN A 1 175 ? -3.778 -19.229 21.425 1.00 88.94 175 GLN A O 1
ATOM 1389 N N . SER A 1 176 ? -5.217 -20.814 22.122 1.00 82.69 176 SER A N 1
ATOM 1390 C CA . SER A 1 176 ? -4.162 -21.663 22.669 1.00 82.69 176 SER A CA 1
ATOM 1391 C C . SER A 1 176 ? -3.266 -22.197 21.544 1.00 82.69 176 SER A C 1
ATOM 1393 O O . SER A 1 176 ? -3.732 -22.544 20.459 1.00 82.69 176 SER A O 1
ATOM 1395 N N . SER A 1 177 ? -1.967 -22.287 21.803 1.00 67.19 177 SER A N 1
ATOM 1396 C CA . SER A 1 177 ? -1.008 -22.982 20.948 1.00 67.19 177 SER A CA 1
ATOM 1397 C C . SER A 1 177 ? -1.057 -24.489 21.242 1.00 67.19 177 SER A C 1
ATOM 1399 O O . SER A 1 177 ? -0.182 -25.022 21.925 1.00 67.19 177 SER A O 1
ATOM 1401 N N . GLY A 1 178 ? -2.117 -25.173 20.810 1.00 56.88 178 GLY A N 1
ATOM 1402 C CA . GLY A 1 178 ? -2.218 -26.628 20.899 1.00 56.88 178 GLY A CA 1
ATOM 1403 C C . GLY A 1 178 ? -1.458 -27.320 19.764 1.00 56.88 178 GLY A C 1
ATOM 1404 O O . GLY A 1 178 ? -1.381 -26.812 18.647 1.00 56.88 178 GLY A O 1
ATOM 1405 N N . THR A 1 179 ? -0.894 -28.496 20.042 1.00 38.97 179 THR A N 1
ATOM 1406 C CA . THR A 1 179 ? -0.283 -29.366 19.026 1.00 38.97 179 THR A CA 1
ATOM 1407 C C . THR A 1 179 ? -1.377 -30.233 18.390 1.00 38.97 179 THR A C 1
ATOM 1409 O O . THR A 1 179 ? -1.787 -31.227 18.985 1.00 38.97 179 THR A O 1
ATOM 1412 N N . GLY A 1 180 ? -1.868 -29.860 17.203 1.00 50.25 180 GLY A N 1
ATOM 1413 C CA . GLY A 1 180 ? -2.896 -30.596 16.446 1.00 50.25 180 GLY A CA 1
ATOM 1414 C C . GLY A 1 180 ? -3.978 -29.688 15.843 1.00 50.25 180 GLY A C 1
ATOM 1415 O O . GLY A 1 180 ? -3.942 -28.477 16.029 1.00 50.25 180 GLY A O 1
ATOM 1416 N N . ASP A 1 181 ? -4.952 -30.274 15.137 1.00 49.97 181 ASP A N 1
ATOM 1417 C CA . ASP A 1 181 ? -6.013 -29.545 14.408 1.00 49.97 181 ASP A CA 1
ATOM 1418 C C . ASP A 1 181 ? -7.042 -28.828 15.301 1.00 49.97 181 ASP A C 1
ATOM 1420 O O . ASP A 1 181 ? -7.903 -28.117 14.786 1.00 49.97 181 ASP A O 1
ATOM 1424 N N . GLN A 1 182 ? -6.984 -28.972 16.628 1.00 56.12 182 GLN A N 1
ATOM 1425 C CA . GLN A 1 182 ? -7.908 -28.285 17.526 1.00 56.12 182 GLN A CA 1
ATOM 1426 C C . GLN A 1 182 ? -7.215 -27.808 18.807 1.00 56.12 182 GLN A C 1
ATOM 1428 O O . GLN A 1 182 ? -6.826 -28.596 19.669 1.00 56.12 182 GLN A O 1
ATOM 1433 N N . SER A 1 183 ? -7.088 -26.488 18.925 1.00 70.69 183 SER A N 1
ATOM 1434 C CA . SER A 1 183 ? -6.630 -25.804 20.130 1.00 70.69 183 SER A CA 1
ATOM 1435 C C . SER A 1 183 ? -7.834 -25.247 20.880 1.00 70.69 183 SER A C 1
ATOM 1437 O O . SER A 1 183 ? -8.548 -24.407 20.339 1.00 70.69 183 SER A O 1
ATOM 1439 N N . PHE A 1 184 ? -8.043 -25.674 22.125 1.00 86.94 184 PHE A N 1
ATOM 1440 C CA . PHE A 1 184 ? -9.134 -25.187 22.976 1.00 86.94 184 PHE A CA 1
ATOM 1441 C C . PHE A 1 184 ? -8.590 -24.634 24.288 1.00 86.94 184 PHE A C 1
ATOM 1443 O O . PHE A 1 184 ? -7.565 -25.087 24.799 1.00 86.94 184 PHE A O 1
ATOM 1450 N N . VAL A 1 185 ? -9.328 -23.703 24.879 1.00 90.56 185 VAL A N 1
ATOM 1451 C CA . VAL A 1 185 ? -9.127 -23.237 26.245 1.00 90.56 185 VAL A CA 1
ATOM 1452 C C . VAL A 1 185 ? -10.174 -23.884 27.140 1.00 90.56 185 VAL A C 1
ATOM 1454 O O . VAL A 1 185 ? -11.375 -23.753 26.916 1.00 90.56 185 VAL A O 1
ATOM 1457 N N . GLN A 1 186 ? -9.721 -24.593 28.171 1.00 93.25 186 GLN A N 1
ATOM 1458 C CA . GLN A 1 186 ? -10.616 -25.213 29.139 1.00 93.25 186 GLN A CA 1
ATOM 1459 C C . GLN A 1 186 ? -11.029 -24.209 30.220 1.00 93.25 186 GLN A C 1
ATOM 1461 O O . GLN A 1 186 ? -10.178 -23.610 30.877 1.00 93.25 186 GLN A O 1
ATOM 1466 N N . LEU A 1 187 ? -12.336 -24.090 30.439 1.00 95.75 187 LEU A N 1
ATOM 1467 C CA . LEU A 1 187 ? -12.944 -23.372 31.551 1.00 95.75 187 LEU A CA 1
ATOM 1468 C C . LEU A 1 187 ? -13.484 -24.386 32.556 1.00 95.75 187 LEU A C 1
ATOM 1470 O O . LEU A 1 187 ? -14.182 -25.324 32.177 1.00 95.75 187 LEU A O 1
ATOM 1474 N N . THR A 1 188 ? -13.168 -24.211 33.837 1.00 96.12 188 THR A N 1
ATOM 1475 C CA . THR A 1 188 ? -13.621 -25.121 34.906 1.00 96.12 188 THR A CA 1
ATOM 1476 C C . THR A 1 188 ? -14.261 -24.338 36.041 1.00 96.12 188 THR A C 1
ATOM 1478 O O . THR A 1 188 ? -13.589 -23.489 36.617 1.00 96.12 188 THR A O 1
ATOM 1481 N N . ARG A 1 189 ? -15.515 -24.625 36.418 1.00 95.69 189 ARG A N 1
ATOM 1482 C CA . ARG A 1 189 ? -16.111 -24.023 37.627 1.00 95.69 189 ARG A CA 1
ATOM 1483 C C . ARG A 1 189 ? -15.423 -24.606 38.860 1.00 95.69 189 ARG A C 1
ATOM 1485 O O . ARG A 1 189 ? -15.392 -25.824 39.030 1.00 95.69 189 ARG A O 1
ATOM 1492 N N . VAL A 1 190 ? -14.854 -23.748 39.702 1.00 95.12 190 VAL A N 1
ATOM 1493 C CA . VAL A 1 190 ? -14.055 -24.146 40.871 1.00 95.12 190 VAL A CA 1
ATOM 1494 C C . VAL A 1 190 ? -14.639 -23.581 42.165 1.00 95.12 190 VAL A C 1
ATOM 1496 O O . VAL A 1 190 ? -15.208 -22.490 42.139 1.00 95.12 190 VAL A O 1
ATOM 1499 N N . PRO A 1 191 ? -14.479 -24.287 43.300 1.00 93.62 191 PRO A N 1
ATOM 1500 C CA . PRO A 1 191 ? -14.948 -23.794 44.586 1.00 93.62 191 PRO A CA 1
ATOM 1501 C C . PRO A 1 191 ? -14.179 -22.544 45.032 1.00 93.62 191 PRO A C 1
ATOM 1503 O O . PRO A 1 191 ? -12.973 -22.397 44.781 1.00 93.62 191 PRO A O 1
ATOM 1506 N N . ASN A 1 192 ? -14.879 -21.654 45.730 1.00 92.75 192 ASN A N 1
ATOM 1507 C CA . ASN A 1 192 ? -14.328 -20.460 46.368 1.00 92.75 192 ASN A CA 1
ATOM 1508 C C . ASN A 1 192 ? -15.076 -20.157 47.687 1.00 92.75 192 ASN A C 1
ATOM 1510 O O . ASN A 1 192 ? -15.937 -20.923 48.109 1.00 92.75 192 ASN A O 1
ATOM 1514 N N . GLU A 1 193 ? -14.759 -19.043 48.349 1.00 90.38 193 GLU A N 1
ATOM 1515 C CA . GLU A 1 193 ? -15.390 -18.664 49.625 1.00 90.38 193 GLU A CA 1
ATOM 1516 C C . GLU A 1 193 ? -16.901 -18.374 49.515 1.00 90.38 193 GLU A C 1
ATOM 1518 O O . GLU A 1 193 ? -17.652 -18.634 50.452 1.00 90.38 193 GLU A O 1
ATOM 1523 N N . LYS A 1 194 ? -17.363 -17.857 48.369 1.00 88.88 194 LYS A N 1
ATOM 1524 C CA . LYS A 1 194 ? -18.766 -17.492 48.089 1.00 88.88 194 LYS A CA 1
ATOM 1525 C C . LYS A 1 194 ? -19.583 -18.637 47.462 1.00 88.88 194 LYS A C 1
ATOM 1527 O O . LYS A 1 194 ? -20.814 -18.575 47.469 1.00 88.88 194 LYS A O 1
ATOM 1532 N N . ASP A 1 195 ? -18.917 -19.654 46.928 1.00 90.62 195 ASP A N 1
ATOM 1533 C CA . ASP A 1 195 ? -19.444 -20.855 46.275 1.00 90.62 195 ASP A CA 1
ATOM 1534 C C . ASP A 1 195 ? -18.560 -22.068 46.651 1.00 90.62 195 ASP A C 1
ATOM 1536 O O . ASP A 1 195 ? -17.726 -22.518 45.858 1.00 90.62 195 ASP A O 1
ATOM 1540 N N . PRO A 1 196 ? -18.659 -22.569 47.898 1.00 88.88 196 PRO A N 1
ATOM 1541 C CA . PRO A 1 196 ? -17.766 -23.617 48.397 1.00 88.88 196 PRO A CA 1
ATOM 1542 C C . PRO A 1 196 ? -18.075 -25.008 47.829 1.00 88.88 196 PRO A C 1
ATOM 1544 O O . PRO A 1 196 ? -17.208 -25.881 47.858 1.00 88.88 196 PRO A O 1
ATOM 1547 N N . VAL A 1 197 ? -19.293 -25.233 47.321 1.00 89.44 197 VAL A N 1
ATOM 1548 C CA . VAL A 1 197 ? -19.754 -26.536 46.811 1.00 89.44 197 VAL A CA 1
ATOM 1549 C C . VAL A 1 197 ? -20.430 -26.345 45.444 1.00 89.44 197 VAL A C 1
ATOM 1551 O O . VAL A 1 197 ? -21.654 -26.456 45.342 1.00 89.44 197 VAL A O 1
ATOM 1554 N N . PRO A 1 198 ? -19.655 -26.039 44.386 1.00 91.00 198 PRO A N 1
ATOM 1555 C CA . PRO A 1 198 ? -20.207 -25.829 43.055 1.00 91.00 198 PRO A CA 1
ATOM 1556 C C . PRO A 1 198 ? -20.828 -27.123 42.498 1.00 91.00 198 PRO A C 1
ATOM 1558 O O . PRO A 1 198 ? -20.380 -28.224 42.840 1.00 91.00 198 PRO A O 1
ATOM 1561 N N . PRO A 1 199 ? -21.824 -27.022 41.598 1.00 89.50 199 PRO A N 1
ATOM 1562 C CA . PRO A 1 199 ? -22.455 -28.178 40.976 1.00 89.50 199 PRO A CA 1
ATOM 1563 C C . PRO A 1 199 ? -21.430 -29.037 40.228 1.00 89.50 199 PRO A C 1
ATOM 1565 O O . PRO A 1 199 ? -20.632 -28.545 39.427 1.00 89.50 199 PRO A O 1
ATOM 1568 N N . LEU A 1 200 ? -21.485 -30.344 40.478 1.00 91.06 200 LEU A N 1
ATOM 1569 C CA . LEU A 1 200 ? -20.586 -31.336 39.895 1.00 91.06 200 LEU A CA 1
ATOM 1570 C C . LEU A 1 200 ? -21.263 -32.072 38.733 1.00 91.06 200 LEU A C 1
ATOM 1572 O O . LEU A 1 200 ? -22.488 -32.145 38.634 1.00 91.06 200 LEU A O 1
ATOM 1576 N N . ASN A 1 201 ? -20.450 -32.631 37.842 1.00 89.44 201 ASN A N 1
ATOM 1577 C CA . ASN A 1 201 ? -20.918 -33.544 36.802 1.00 89.44 201 ASN A CA 1
ATOM 1578 C C . ASN A 1 201 ? -21.294 -34.917 37.384 1.00 89.44 201 ASN A C 1
ATOM 1580 O O . ASN A 1 201 ? -20.930 -35.240 38.514 1.00 89.44 201 ASN A O 1
ATOM 1584 N N . ALA A 1 202 ? -21.942 -35.770 36.580 1.00 82.06 202 ALA A N 1
ATOM 1585 C CA . ALA A 1 202 ? -22.396 -37.113 36.978 1.00 82.06 202 ALA A CA 1
ATOM 1586 C C . ALA A 1 202 ? -21.298 -38.019 37.589 1.00 82.06 202 ALA A C 1
ATOM 1588 O O . ALA A 1 202 ? -21.607 -38.971 38.296 1.00 82.06 202 ALA A O 1
ATOM 1589 N N . GLY A 1 203 ? -20.016 -37.712 37.351 1.00 83.62 203 GLY A N 1
ATOM 1590 C CA . GLY A 1 203 ? -18.858 -38.394 37.942 1.00 83.62 203 GLY A CA 1
ATOM 1591 C C . GLY A 1 203 ? -18.249 -37.718 39.179 1.00 83.62 203 GLY A C 1
ATOM 1592 O O . GLY A 1 203 ? -17.081 -37.970 39.463 1.00 83.62 203 GLY A O 1
ATOM 1593 N N . ASN A 1 204 ? -18.973 -36.823 39.862 1.00 86.69 204 ASN A N 1
ATOM 1594 C CA . ASN A 1 204 ? -18.500 -36.053 41.025 1.00 86.69 204 ASN A CA 1
ATOM 1595 C C . ASN A 1 204 ? -17.238 -35.203 40.747 1.00 86.69 204 ASN A C 1
ATOM 1597 O O . ASN A 1 204 ? -16.417 -34.962 41.629 1.00 86.69 204 ASN A O 1
ATOM 1601 N N . LYS A 1 205 ? -17.067 -34.775 39.490 1.00 89.06 205 LYS A N 1
ATOM 1602 C CA . LYS A 1 205 ? -15.963 -33.921 39.026 1.00 89.06 205 LYS A CA 1
ATOM 1603 C C . LYS A 1 205 ? -16.454 -32.493 38.774 1.00 89.06 205 LYS A C 1
ATOM 1605 O O . LYS A 1 205 ? -17.629 -32.335 38.425 1.00 89.06 205 LYS A O 1
ATOM 1610 N N . PRO A 1 206 ? -15.575 -31.478 38.883 1.00 91.75 206 PRO A N 1
ATOM 1611 C CA . PRO A 1 206 ? -15.901 -30.110 38.497 1.00 91.75 206 PRO A CA 1
ATOM 1612 C C . PRO A 1 206 ? -16.470 -30.040 37.080 1.00 91.75 206 PRO A C 1
ATOM 1614 O O . PRO A 1 206 ? -16.021 -30.764 36.184 1.00 91.75 206 PRO A O 1
ATOM 1617 N N . LYS A 1 207 ? -17.463 -29.173 36.880 1.00 94.62 207 LYS A N 1
ATOM 1618 C CA . LYS A 1 207 ? -18.010 -28.894 35.553 1.00 94.62 207 LYS A CA 1
ATOM 1619 C C . LYS A 1 207 ? -16.979 -28.160 34.704 1.00 94.62 207 LYS A C 1
ATOM 1621 O O . LYS A 1 207 ? -16.399 -27.169 35.151 1.00 94.62 207 LYS A O 1
ATOM 1626 N N . THR A 1 208 ? -16.762 -28.652 33.488 1.00 93.69 208 THR A N 1
ATOM 1627 C CA . THR A 1 208 ? -15.793 -28.103 32.540 1.00 93.69 208 THR A CA 1
ATOM 1628 C C . THR A 1 208 ? -16.440 -27.828 31.192 1.00 93.69 208 THR A C 1
ATOM 1630 O O . THR A 1 208 ? -17.388 -28.507 30.799 1.00 93.69 208 THR A O 1
ATOM 1633 N N . TYR A 1 209 ? -15.908 -26.836 30.486 1.00 94.56 209 TYR A N 1
ATOM 1634 C CA . TYR A 1 209 ? -16.277 -26.492 29.120 1.00 94.56 209 TYR A CA 1
ATOM 1635 C C . TYR A 1 209 ? -15.018 -26.165 28.310 1.00 94.56 209 TYR A C 1
ATOM 1637 O O . TYR A 1 209 ? -14.020 -25.717 28.874 1.00 94.56 209 TYR A O 1
ATOM 1645 N N . GLN A 1 210 ? -15.043 -26.410 27.003 1.00 93.25 210 GLN A N 1
ATOM 1646 C CA . GLN A 1 210 ? -13.937 -26.105 26.095 1.00 93.25 210 GLN A CA 1
ATOM 1647 C C . GLN A 1 210 ? -14.359 -24.981 25.151 1.00 93.25 210 GLN A C 1
ATOM 1649 O O . GLN A 1 210 ? -15.239 -25.173 24.320 1.00 93.25 210 GLN A O 1
ATOM 1654 N N . ALA A 1 211 ? -13.739 -23.813 25.296 1.00 93.00 211 ALA A N 1
ATOM 1655 C CA . ALA A 1 211 ? -13.896 -22.702 24.367 1.00 93.00 211 ALA A CA 1
ATOM 1656 C C . ALA A 1 211 ? -12.831 -22.788 23.268 1.00 93.00 211 ALA A C 1
ATOM 1658 O O . ALA A 1 211 ? -11.675 -23.108 23.542 1.00 93.00 211 ALA A O 1
ATOM 1659 N N . ASN A 1 212 ? -13.190 -22.460 22.032 1.00 91.75 212 ASN A N 1
ATOM 1660 C CA . ASN A 1 212 ? -12.257 -22.386 20.910 1.00 91.75 212 ASN A CA 1
ATOM 1661 C C . ASN A 1 212 ? -11.322 -21.177 21.051 1.00 91.75 212 ASN A C 1
ATOM 1663 O O . ASN A 1 212 ? -10.138 -21.260 20.725 1.00 91.75 212 ASN A O 1
ATOM 1667 N N . MET A 1 213 ? -11.846 -20.055 21.551 1.00 92.75 213 MET A N 1
ATOM 1668 C CA . MET A 1 213 ? -11.101 -18.803 21.660 1.00 92.75 213 MET A CA 1
ATOM 1669 C C . MET A 1 213 ? -11.529 -18.000 22.890 1.00 92.75 213 MET A C 1
ATOM 1671 O O . MET A 1 213 ? -12.678 -18.069 23.328 1.00 92.75 213 MET A O 1
ATOM 1675 N N . LEU A 1 214 ? -10.605 -17.214 23.437 1.00 95.62 214 LEU A N 1
ATOM 1676 C CA . LEU A 1 214 ? -10.925 -16.174 24.411 1.00 95.62 214 LEU A CA 1
ATOM 1677 C C . LEU A 1 214 ? -10.911 -14.810 23.726 1.00 95.62 214 LEU A C 1
ATOM 1679 O O . LEU A 1 214 ? -10.054 -14.545 22.878 1.00 95.62 214 LEU A O 1
ATOM 1683 N N . ILE A 1 215 ? -11.824 -13.935 24.133 1.00 96.50 215 ILE A N 1
ATOM 1684 C CA . ILE A 1 215 ? -11.900 -12.557 23.648 1.00 96.50 215 ILE A CA 1
ATOM 1685 C C . ILE A 1 215 ? -11.597 -11.615 24.801 1.00 96.50 215 ILE A C 1
ATOM 1687 O O . ILE A 1 215 ? -12.195 -11.704 25.872 1.00 96.50 215 ILE A O 1
ATOM 1691 N N . GLY A 1 216 ? -10.662 -10.707 24.560 1.00 96.94 216 GLY A N 1
ATOM 1692 C CA . GLY A 1 216 ? -10.335 -9.599 25.436 1.00 96.94 216 GLY A CA 1
ATOM 1693 C C . GLY A 1 216 ? -11.148 -8.393 25.022 1.00 96.94 216 GLY A C 1
ATOM 1694 O O . GLY A 1 216 ? -10.984 -7.931 23.895 1.00 96.94 216 GLY A O 1
ATOM 1695 N N . MET A 1 217 ? -11.996 -7.880 25.907 1.00 96.44 217 MET A N 1
ATOM 1696 C CA . MET A 1 217 ? -12.783 -6.673 25.643 1.00 96.44 217 MET A CA 1
ATOM 1697 C C . MET A 1 217 ? -12.595 -5.621 26.726 1.00 96.44 217 MET A C 1
ATOM 1699 O O . MET A 1 217 ? -12.332 -5.933 27.890 1.00 96.44 217 MET A O 1
ATOM 1703 N N . SER A 1 218 ? -12.715 -4.357 26.326 1.00 95.19 218 SER A N 1
ATOM 1704 C CA . SER A 1 218 ? -12.677 -3.228 27.250 1.00 95.19 218 SER A CA 1
ATOM 1705 C C . SER A 1 218 ? -13.911 -3.201 28.152 1.00 95.19 218 SER A C 1
ATOM 1707 O O . SER A 1 218 ? -15.004 -3.625 27.772 1.00 95.19 218 SER A O 1
ATOM 1709 N N . TYR A 1 219 ? -13.760 -2.623 29.341 1.00 94.62 219 TYR A N 1
ATOM 1710 C CA . TYR A 1 219 ? -14.907 -2.291 30.183 1.00 94.62 219 TYR A CA 1
ATOM 1711 C C . TYR A 1 219 ? -15.781 -1.185 29.575 1.00 94.62 219 TYR A C 1
ATOM 1713 O O . TYR A 1 219 ? -16.958 -1.094 29.897 1.00 94.62 219 TYR A O 1
ATOM 1721 N N . GLU A 1 220 ? -15.228 -0.392 28.656 1.00 94.31 220 GLU A N 1
ATOM 1722 C CA . GLU A 1 220 ? -15.941 0.678 27.951 1.00 94.31 220 GLU A CA 1
ATOM 1723 C C . GLU A 1 220 ? -16.685 0.195 26.691 1.00 94.31 220 GLU A C 1
ATOM 1725 O O . GLU A 1 220 ? -17.381 0.979 26.052 1.00 94.31 220 GLU A O 1
ATOM 1730 N N . GLU A 1 221 ? -16.559 -1.086 26.327 1.00 95.94 221 GLU A N 1
ATOM 1731 C CA . GLU A 1 221 ? -17.219 -1.689 25.159 1.00 95.94 221 GLU A CA 1
ATOM 1732 C C . GLU A 1 221 ? -18.747 -1.442 25.092 1.00 95.94 221 GLU A C 1
ATOM 1734 O O . GLU A 1 221 ? -19.233 -1.118 24.007 1.00 95.94 221 GLU A O 1
ATOM 1739 N N . PRO A 1 222 ? -19.514 -1.484 26.206 1.00 95.69 222 PRO A N 1
ATOM 1740 C CA . PRO A 1 222 ? -20.937 -1.135 26.217 1.00 95.69 222 PRO A CA 1
ATOM 1741 C C . PRO A 1 222 ? -21.240 0.244 25.645 1.00 95.69 222 PRO A C 1
ATOM 1743 O O . PRO A 1 222 ? -22.224 0.427 24.938 1.00 95.69 222 PRO A O 1
ATOM 1746 N N . ALA A 1 223 ? -20.366 1.217 25.887 1.00 93.50 223 ALA A N 1
ATOM 1747 C CA . ALA A 1 223 ? -20.569 2.562 25.381 1.00 93.50 223 ALA A CA 1
ATOM 1748 C C . ALA A 1 223 ? -20.268 2.680 23.880 1.00 93.50 223 ALA A C 1
ATOM 1750 O O . ALA A 1 223 ? -20.550 3.719 23.299 1.00 93.50 223 ALA A O 1
ATOM 1751 N N . VAL A 1 224 ? -19.695 1.652 23.249 1.00 94.44 224 VAL A N 1
ATOM 1752 C CA . VAL A 1 224 ? -19.421 1.607 21.809 1.00 94.44 224 VAL A CA 1
ATOM 1753 C C . VAL A 1 224 ? -20.479 0.778 21.086 1.00 94.44 224 VAL A C 1
ATOM 1755 O O . VAL A 1 224 ? -21.140 1.277 20.181 1.00 94.44 224 VAL A O 1
ATOM 1758 N N . THR A 1 225 ? -20.659 -0.479 21.493 1.00 93.75 225 THR A N 1
ATOM 1759 C CA . THR A 1 225 ? -21.534 -1.433 20.795 1.00 93.75 225 THR A CA 1
ATOM 1760 C C . THR A 1 225 ? -22.861 -1.680 21.504 1.00 93.75 225 THR A C 1
ATOM 1762 O O . THR A 1 225 ? -23.782 -2.200 20.883 1.00 93.75 225 THR A O 1
ATOM 1765 N N . GLY A 1 226 ? -23.003 -1.310 22.780 1.00 93.94 226 GLY A N 1
ATOM 1766 C CA . GLY A 1 226 ? -24.191 -1.640 23.576 1.00 93.94 226 GLY A CA 1
ATOM 1767 C C . GLY A 1 226 ? -24.288 -3.125 23.927 1.00 93.94 226 GLY A C 1
ATOM 1768 O O . GLY A 1 226 ? -25.389 -3.651 24.095 1.00 93.94 226 GLY A O 1
ATOM 1769 N N . ILE A 1 227 ? -23.152 -3.830 23.993 1.00 94.75 227 ILE A N 1
ATOM 1770 C CA . ILE A 1 227 ? -23.098 -5.277 24.257 1.00 94.75 227 ILE A CA 1
ATOM 1771 C C . ILE A 1 227 ? -23.761 -5.688 25.581 1.00 94.75 227 ILE A C 1
ATOM 1773 O O . ILE A 1 227 ? -24.282 -6.795 25.704 1.00 94.75 227 ILE A O 1
ATOM 1777 N N . ASP A 1 228 ? -23.794 -4.791 26.562 1.00 94.75 228 ASP A N 1
ATOM 1778 C CA . ASP A 1 228 ? -24.440 -4.984 27.859 1.00 94.75 228 ASP A CA 1
ATOM 1779 C C . ASP A 1 228 ? -25.961 -5.159 27.757 1.00 94.75 228 ASP A C 1
ATOM 1781 O O . ASP A 1 228 ? -26.539 -5.900 28.549 1.00 94.75 228 ASP A O 1
ATOM 1785 N N . SER A 1 229 ? -26.608 -4.577 26.743 1.00 94.88 229 SER A N 1
ATOM 1786 C CA . SER A 1 229 ? -28.043 -4.774 26.485 1.00 94.88 229 SER A CA 1
ATOM 1787 C C . SER A 1 229 ? -28.416 -6.222 26.129 1.00 94.88 229 SER A C 1
ATOM 1789 O O . SER A 1 229 ? -29.586 -6.597 26.198 1.00 94.88 229 SER A O 1
ATOM 1791 N N . HIS A 1 230 ? -27.424 -7.052 25.785 1.00 95.00 230 HIS A N 1
ATOM 1792 C CA . HIS A 1 230 ? -27.585 -8.478 25.498 1.00 95.00 230 HIS A CA 1
ATOM 1793 C C . HIS A 1 230 ? -27.281 -9.383 26.705 1.00 95.00 230 HIS A C 1
ATOM 1795 O O . HIS A 1 230 ? -27.330 -10.614 26.581 1.00 95.00 230 HIS A O 1
ATOM 1801 N N . LEU A 1 231 ? -26.965 -8.815 27.874 1.00 95.38 231 LEU A N 1
ATOM 1802 C CA . LEU A 1 231 ? -26.826 -9.579 29.112 1.00 95.38 231 LEU A CA 1
ATOM 1803 C C . LEU A 1 231 ? -28.199 -10.074 29.577 1.00 95.38 231 LEU A C 1
ATOM 1805 O O . LEU A 1 231 ? -29.151 -9.310 29.697 1.00 95.38 231 LEU A O 1
ATOM 1809 N N . ILE A 1 232 ? -28.291 -11.372 29.862 1.00 95.19 232 ILE A N 1
ATOM 1810 C CA . ILE A 1 232 ? -29.468 -11.978 30.497 1.00 95.19 232 ILE A CA 1
ATOM 1811 C C . ILE A 1 232 ? -29.351 -11.850 32.019 1.00 95.19 232 ILE A C 1
ATOM 1813 O O . ILE A 1 232 ? -30.345 -11.604 32.696 1.00 95.19 232 ILE A O 1
ATOM 1817 N N . TYR A 1 233 ? -28.137 -12.024 32.551 1.00 92.62 233 TYR A N 1
ATOM 1818 C CA . TYR A 1 233 ? -27.844 -11.944 33.980 1.00 92.62 233 TYR A CA 1
ATOM 1819 C C . TYR A 1 233 ? -26.602 -11.101 34.238 1.00 92.62 233 TYR A C 1
ATOM 1821 O O . TYR A 1 233 ? -25.672 -11.085 33.424 1.00 92.62 233 TYR A O 1
ATOM 1829 N N . GLY A 1 234 ? -26.553 -10.519 35.434 1.00 93.06 234 GLY A N 1
ATOM 1830 C CA . GLY A 1 234 ? -25.377 -9.827 35.938 1.00 93.06 234 GLY A CA 1
ATOM 1831 C C . GLY A 1 234 ? -25.105 -8.518 35.207 1.00 93.06 234 GLY A C 1
ATOM 1832 O O . GLY A 1 234 ? -26.015 -7.871 34.698 1.00 93.06 234 GLY A O 1
ATOM 1833 N N . GLU A 1 235 ? -23.843 -8.113 35.195 1.00 93.25 235 GLU A N 1
ATOM 1834 C CA . GLU A 1 235 ? -23.415 -6.808 34.706 1.00 93.25 235 GLU A CA 1
ATOM 1835 C C . GLU A 1 235 ? -22.087 -6.923 33.933 1.00 93.25 235 GLU A C 1
ATOM 1837 O O . GLU A 1 235 ? -21.280 -7.838 34.154 1.00 93.25 235 GLU A O 1
ATOM 1842 N N . TRP A 1 236 ? -21.858 -5.985 33.007 1.00 95.06 236 TRP A N 1
ATOM 1843 C CA . TRP A 1 236 ? -20.581 -5.868 32.300 1.00 95.06 236 TRP A CA 1
ATOM 1844 C C . TRP A 1 236 ? -19.462 -5.415 33.249 1.00 95.06 236 TRP A C 1
ATOM 1846 O O . TRP A 1 236 ? -19.716 -4.947 34.354 1.00 95.06 236 TRP A O 1
ATOM 1856 N N . PHE A 1 237 ? -18.211 -5.556 32.817 1.00 94.62 237 PHE A N 1
ATOM 1857 C CA . PHE A 1 237 ? -17.010 -5.137 33.540 1.00 94.62 237 PHE A CA 1
ATOM 1858 C C . PHE A 1 237 ? -17.126 -3.727 34.165 1.00 94.62 237 PHE A C 1
ATOM 1860 O O . PHE A 1 237 ? -17.402 -2.765 33.452 1.00 94.62 237 PHE A O 1
ATOM 1867 N N . ARG A 1 238 ? -16.855 -3.596 35.476 1.00 89.00 238 ARG A N 1
ATOM 1868 C CA . ARG A 1 238 ? -16.862 -2.317 36.221 1.00 89.00 238 ARG A CA 1
ATOM 1869 C C . ARG A 1 238 ? -15.595 -2.103 37.063 1.00 89.00 238 ARG A C 1
ATOM 1871 O O . ARG A 1 238 ? -15.606 -2.369 38.265 1.00 89.00 238 ARG A O 1
ATOM 1878 N N . PRO A 1 239 ? -14.485 -1.645 36.461 1.00 86.44 239 PRO A N 1
ATOM 1879 C CA . PRO A 1 239 ? -13.257 -1.342 37.202 1.00 86.44 239 PRO A CA 1
ATOM 1880 C C . PRO A 1 239 ? -13.378 -0.130 38.136 1.00 86.44 239 PRO A C 1
ATOM 1882 O O . PRO A 1 239 ? -12.638 -0.015 39.106 1.00 86.44 239 PRO A O 1
ATOM 1885 N N . ASP A 1 240 ? -14.292 0.792 37.845 1.00 82.75 240 ASP A N 1
ATOM 1886 C CA . ASP A 1 240 ? -14.479 2.065 38.546 1.00 82.75 240 ASP A CA 1
ATOM 1887 C C . ASP A 1 240 ? -15.033 1.910 39.971 1.00 82.75 240 ASP A C 1
ATOM 1889 O O . ASP A 1 240 ? -14.868 2.804 40.800 1.00 82.75 240 ASP A O 1
ATOM 1893 N N . LYS A 1 241 ? -15.657 0.767 40.275 1.00 81.19 241 LYS A N 1
ATOM 1894 C CA . LYS A 1 241 ? -16.273 0.473 41.577 1.00 81.19 241 LYS A CA 1
ATOM 1895 C C . LYS A 1 241 ? -15.678 -0.758 42.250 1.00 81.19 241 LYS A C 1
ATOM 1897 O O . LYS A 1 241 ? -16.402 -1.498 42.906 1.00 81.19 241 LYS A O 1
ATOM 1902 N N . ASP A 1 242 ? -14.372 -0.976 42.119 1.00 75.12 242 ASP A N 1
ATOM 1903 C CA . ASP A 1 242 ? -13.690 -2.203 42.566 1.00 75.12 242 ASP A CA 1
ATOM 1904 C C . ASP A 1 242 ? -13.966 -2.585 44.039 1.00 75.12 242 ASP A C 1
ATOM 1906 O O . ASP A 1 242 ? -14.046 -3.759 44.385 1.00 75.12 242 ASP A O 1
ATOM 1910 N N . THR A 1 243 ? -14.197 -1.601 44.916 1.00 75.50 243 THR A N 1
ATOM 1911 C CA . THR A 1 243 ? -14.533 -1.838 46.332 1.00 75.50 243 THR A CA 1
ATOM 1912 C C . THR A 1 243 ? -15.936 -2.404 46.560 1.00 75.50 243 THR A C 1
ATOM 1914 O O . THR A 1 243 ? -16.166 -3.081 47.559 1.00 75.50 243 THR A O 1
ATOM 1917 N N . GLU A 1 244 ? -16.881 -2.102 45.669 1.00 77.62 244 GLU A N 1
ATOM 1918 C CA . GLU A 1 244 ? -18.279 -2.563 45.715 1.00 77.62 244 GLU A CA 1
ATOM 1919 C C . GLU A 1 244 ? -18.543 -3.692 44.704 1.00 77.62 244 GLU A C 1
ATOM 1921 O O . GLU A 1 244 ? -19.583 -4.352 44.741 1.00 77.62 244 GLU A O 1
ATOM 1926 N N . TRP A 1 245 ? -17.591 -3.925 43.801 1.00 83.00 245 TRP A N 1
ATOM 1927 C CA . TRP A 1 245 ? -17.657 -4.922 42.750 1.00 83.00 245 TRP A CA 1
ATOM 1928 C C . TRP A 1 245 ? -17.432 -6.333 43.316 1.00 83.00 245 TRP A C 1
ATOM 1930 O O . TRP A 1 245 ? -16.630 -6.527 44.231 1.00 83.00 245 TRP A O 1
ATOM 1940 N N . PRO A 1 246 ? -18.111 -7.378 42.801 1.00 79.25 246 PRO A N 1
ATOM 1941 C CA . PRO A 1 246 ? -18.000 -8.729 43.343 1.00 79.25 246 PRO A CA 1
ATOM 1942 C C . PRO A 1 246 ? -16.603 -9.360 43.257 1.00 79.25 246 PRO A C 1
ATOM 1944 O O . PRO A 1 246 ? -16.397 -10.415 43.871 1.00 79.25 246 PRO A O 1
ATOM 1947 N N . THR A 1 247 ? -15.671 -8.764 42.509 1.00 82.25 247 THR A N 1
ATOM 1948 C CA . THR A 1 247 ? -14.326 -9.284 42.246 1.00 82.25 247 THR A CA 1
ATOM 1949 C C . THR A 1 247 ? -13.305 -8.153 42.178 1.00 82.25 247 THR A C 1
ATOM 1951 O O . THR A 1 247 ? -13.657 -7.056 41.767 1.00 82.25 247 THR A O 1
ATOM 1954 N N . GLN A 1 248 ? -12.048 -8.444 42.522 1.00 86.44 248 GLN A N 1
ATOM 1955 C CA . GLN A 1 248 ? -10.933 -7.515 42.320 1.00 86.44 248 GLN A CA 1
ATOM 1956 C C . GLN A 1 248 ? -10.594 -7.432 40.831 1.00 86.44 248 GLN A C 1
ATOM 1958 O O . GLN A 1 248 ? -10.338 -8.460 40.191 1.00 86.44 248 GLN A O 1
ATOM 1963 N N . TRP A 1 249 ? -10.572 -6.230 40.270 1.00 88.94 249 TRP A N 1
ATOM 1964 C CA . TRP A 1 249 ? -10.171 -5.995 38.890 1.00 88.94 249 TRP A CA 1
ATOM 1965 C C . TRP A 1 249 ? -8.723 -6.470 38.644 1.00 88.94 249 TRP A C 1
ATOM 1967 O O . TRP A 1 249 ? -7.849 -6.198 39.469 1.00 88.94 249 TRP A O 1
ATOM 1977 N N . PRO A 1 250 ? -8.414 -7.166 37.529 1.00 92.31 250 PRO A N 1
ATOM 1978 C CA . PRO A 1 250 ? -9.258 -7.499 36.376 1.00 92.31 250 PRO A CA 1
ATOM 1979 C C . PRO A 1 250 ? -9.804 -8.945 36.394 1.00 92.31 250 PRO A C 1
ATOM 1981 O O . PRO A 1 250 ? -10.027 -9.542 35.341 1.00 92.31 250 PRO A O 1
ATOM 1984 N N . ASN A 1 251 ? -10.020 -9.553 37.566 1.00 93.19 251 ASN A N 1
ATOM 1985 C CA . ASN A 1 251 ? -10.412 -10.965 37.691 1.00 93.19 251 ASN A CA 1
ATOM 1986 C C . ASN A 1 251 ? -11.918 -11.191 37.447 1.00 93.19 251 ASN A C 1
ATOM 1988 O O . ASN A 1 251 ? -12.628 -11.757 38.285 1.00 93.19 251 ASN A O 1
ATOM 1992 N N . ALA A 1 252 ? -12.414 -10.741 36.297 1.00 95.12 252 ALA A N 1
ATOM 1993 C CA . ALA A 1 252 ? -13.801 -10.868 35.862 1.00 95.12 252 ALA A CA 1
ATOM 1994 C C . ALA A 1 252 ? -13.911 -11.720 34.589 1.00 95.12 252 ALA A C 1
ATOM 1996 O O . ALA A 1 252 ? -12.967 -11.821 33.806 1.00 95.12 252 ALA A O 1
ATOM 1997 N N . CYS A 1 253 ? -15.072 -12.333 34.381 1.00 96.12 253 CYS A N 1
ATOM 1998 C CA . CYS A 1 253 ? -15.385 -13.100 33.185 1.00 96.12 253 CYS A CA 1
ATOM 1999 C C . CYS A 1 253 ? -16.867 -12.950 32.831 1.00 96.12 253 CYS A C 1
ATOM 2001 O O . CYS A 1 253 ? -17.732 -12.986 33.708 1.00 96.12 253 CYS A O 1
ATOM 2003 N N . VAL A 1 254 ? -17.150 -12.803 31.539 1.00 97.06 254 VAL A N 1
ATOM 2004 C CA . VAL A 1 254 ? -18.505 -12.833 30.983 1.00 97.06 254 VAL A CA 1
ATOM 2005 C C . VAL A 1 254 ? -18.618 -14.050 30.074 1.00 97.06 254 VAL A C 1
ATOM 2007 O O . VAL A 1 254 ? -17.738 -14.310 29.249 1.00 97.06 254 VAL A O 1
ATOM 2010 N N . LEU A 1 255 ? -19.692 -14.818 30.254 1.00 97.25 255 LEU A N 1
ATOM 2011 C CA . LEU A 1 255 ? -19.895 -16.086 29.558 1.00 97.25 255 LEU A CA 1
ATOM 2012 C C . LEU A 1 255 ? -21.153 -16.052 28.681 1.00 97.25 255 LEU A C 1
ATOM 2014 O O . LEU A 1 255 ? -22.165 -15.487 29.082 1.00 97.25 255 LEU A O 1
ATOM 2018 N N . PRO A 1 256 ? -21.149 -16.700 27.512 1.00 96.69 256 PRO A N 1
ATOM 2019 C CA . PRO A 1 256 ? -22.373 -16.985 26.769 1.00 96.69 256 PRO A CA 1
ATOM 2020 C C . PRO A 1 256 ? -23.313 -17.904 27.556 1.00 96.69 256 PRO A C 1
ATOM 2022 O O . PRO A 1 256 ? -22.870 -18.758 28.330 1.00 96.69 256 PRO A O 1
ATOM 2025 N N . LYS A 1 257 ? -24.619 -17.778 27.310 1.00 95.31 257 LYS A N 1
ATOM 2026 C CA . LYS A 1 257 ? -25.664 -18.551 27.990 1.00 95.31 257 LYS A CA 1
ATOM 2027 C C . LYS A 1 257 ? -25.476 -20.065 27.863 1.00 95.31 257 LYS A C 1
ATOM 2029 O O . LYS A 1 257 ? -25.556 -20.746 28.883 1.00 95.31 257 LYS A O 1
ATOM 2034 N N . GLY A 1 258 ? -25.164 -20.594 26.676 1.00 93.88 258 GLY A N 1
ATOM 2035 C CA . GLY A 1 258 ? -24.964 -22.036 26.500 1.00 93.88 258 GLY A CA 1
ATOM 2036 C C . GLY A 1 258 ? -23.772 -22.564 27.303 1.00 93.88 258 GLY A C 1
ATOM 2037 O O . GLY A 1 258 ? -23.861 -23.612 27.947 1.00 93.88 258 GLY A O 1
ATOM 2038 N N . MET A 1 259 ? -22.682 -21.793 27.361 1.00 95.31 259 MET A N 1
ATOM 2039 C CA . MET A 1 259 ? -21.518 -22.119 28.190 1.00 95.31 259 MET A CA 1
ATOM 2040 C C . MET A 1 259 ? -21.847 -22.062 29.690 1.00 95.31 259 MET A C 1
ATOM 2042 O O . MET A 1 259 ? -21.476 -22.966 30.444 1.00 95.31 259 MET A O 1
ATOM 2046 N N . ALA A 1 260 ? -22.563 -21.022 30.129 1.00 96.00 260 ALA A N 1
ATOM 2047 C CA . ALA A 1 260 ? -22.987 -20.863 31.517 1.00 96.00 260 ALA A CA 1
ATOM 2048 C C . ALA A 1 260 ? -23.880 -22.029 31.978 1.00 96.00 260 ALA A C 1
ATOM 2050 O O . ALA A 1 260 ? -23.636 -22.598 33.044 1.00 96.00 260 ALA A O 1
ATOM 2051 N N . ASP A 1 261 ? -24.841 -22.452 31.153 1.00 95.12 261 ASP A N 1
ATOM 2052 C CA . ASP A 1 261 ? -25.756 -23.556 31.463 1.00 95.12 261 ASP A CA 1
ATOM 2053 C C . ASP A 1 261 ? -25.017 -24.889 31.646 1.00 95.12 261 ASP A C 1
ATOM 2055 O O . ASP A 1 261 ? -25.265 -25.630 32.606 1.00 95.12 261 ASP A O 1
ATOM 2059 N N . LEU A 1 262 ? -24.033 -25.175 30.788 1.00 94.44 262 LEU A N 1
ATOM 2060 C CA . LEU A 1 262 ? -23.213 -26.384 30.897 1.00 94.44 262 LEU A CA 1
ATOM 2061 C C . LEU A 1 262 ? -22.315 -26.367 32.138 1.00 94.44 262 LEU A C 1
ATOM 2063 O O . LEU A 1 262 ? -22.181 -27.392 32.815 1.00 94.44 262 LEU A O 1
ATOM 2067 N N . LEU A 1 263 ? -21.794 -25.195 32.513 1.00 95.31 263 LEU A N 1
ATOM 2068 C CA . LEU A 1 263 ? -21.087 -24.977 33.779 1.00 95.31 263 LEU A CA 1
ATOM 2069 C C . LEU A 1 263 ? -22.026 -24.925 35.002 1.00 95.31 263 LEU A C 1
ATOM 2071 O O . LEU A 1 263 ? -21.557 -24.894 36.143 1.00 95.31 263 LEU A O 1
ATOM 2075 N N . GLY A 1 264 ? -23.345 -24.990 34.792 1.00 94.44 264 GLY A N 1
ATOM 2076 C CA . GLY A 1 264 ? -24.366 -24.944 35.838 1.00 94.44 264 GLY A CA 1
ATOM 2077 C C . GLY A 1 264 ? -24.478 -23.585 36.525 1.00 94.44 264 GLY A C 1
ATOM 2078 O O . GLY A 1 264 ? -24.824 -23.549 37.700 1.00 94.44 264 GLY A O 1
ATOM 2079 N N . ILE A 1 265 ? -24.108 -22.504 35.841 1.00 95.31 265 ILE A N 1
ATOM 2080 C CA . ILE A 1 265 ? -24.115 -21.132 36.350 1.00 95.31 265 ILE A CA 1
ATOM 2081 C C . ILE A 1 265 ? -25.481 -20.502 36.080 1.00 95.31 265 ILE A C 1
ATOM 2083 O O . ILE A 1 265 ? -25.974 -20.503 34.954 1.00 95.31 265 ILE A O 1
ATOM 2087 N N . THR A 1 266 ? -26.076 -19.951 37.130 1.00 94.69 266 THR A N 1
ATOM 2088 C CA . THR A 1 266 ? -27.410 -19.342 37.130 1.00 94.69 266 THR A CA 1
ATOM 2089 C C . THR A 1 266 ? -27.348 -17.872 37.547 1.00 94.69 266 THR A C 1
ATOM 2091 O O . THR A 1 266 ? -26.293 -17.362 37.917 1.00 94.69 266 THR A O 1
ATOM 2094 N N . GLU A 1 267 ? -28.481 -17.170 37.515 1.00 94.69 267 GLU A N 1
ATOM 2095 C CA . GLU A 1 267 ? -28.568 -15.762 37.926 1.00 94.69 267 GLU A CA 1
ATOM 2096 C C . GLU A 1 267 ? -28.073 -15.526 39.364 1.00 94.69 267 GLU A C 1
ATOM 2098 O O . GLU A 1 267 ? -27.349 -14.570 39.629 1.00 94.69 267 GLU A O 1
ATOM 2103 N N . THR A 1 268 ? -28.377 -16.440 40.291 1.00 93.00 268 THR A N 1
ATOM 2104 C CA . THR A 1 268 ? -27.960 -16.325 41.699 1.00 93.00 268 THR A CA 1
ATOM 2105 C C . THR A 1 268 ? -26.457 -16.502 41.910 1.00 93.00 268 THR A C 1
ATOM 2107 O O . THR A 1 268 ? -25.947 -16.204 42.989 1.00 93.00 268 THR A O 1
ATOM 2110 N N . ASP A 1 269 ? -25.747 -16.998 40.895 1.00 93.50 269 ASP A N 1
ATOM 2111 C CA . ASP A 1 269 ? -24.305 -17.215 40.924 1.00 93.50 269 ASP A CA 1
ATOM 2112 C C . ASP A 1 269 ? -23.504 -15.988 40.444 1.00 93.50 269 ASP A C 1
ATOM 2114 O O . ASP A 1 269 ? -22.272 -16.000 40.529 1.00 93.50 269 ASP A O 1
ATOM 2118 N N . MET A 1 270 ? -24.160 -14.935 39.939 1.00 94.06 270 MET A N 1
ATOM 2119 C CA . MET A 1 270 ? -23.482 -13.737 39.429 1.00 94.06 270 MET A CA 1
ATOM 2120 C C . MET A 1 270 ? -22.667 -13.052 40.529 1.00 94.06 270 MET A C 1
ATOM 2122 O O . MET A 1 270 ? -23.159 -12.773 41.622 1.00 94.06 270 MET A O 1
ATOM 2126 N N . GLY A 1 271 ? -21.380 -12.829 40.262 1.00 91.06 271 GLY A N 1
ATOM 2127 C CA . GLY A 1 271 ? -20.437 -12.292 41.243 1.00 91.06 271 GLY A CA 1
ATOM 2128 C C . GLY A 1 271 ? -20.022 -13.277 42.350 1.00 91.06 271 GLY A C 1
ATOM 2129 O O . GLY A 1 271 ? -19.309 -12.892 43.283 1.00 91.06 271 GLY A O 1
ATOM 2130 N N . ARG A 1 272 ? -20.458 -14.542 42.268 1.00 92.69 272 ARG A N 1
ATOM 2131 C CA . ARG A 1 272 ? -20.137 -15.609 43.228 1.00 92.69 272 ARG A CA 1
ATOM 2132 C C . ARG A 1 272 ? -19.397 -16.769 42.584 1.00 92.69 272 ARG A C 1
ATOM 2134 O O . ARG A 1 272 ? -18.402 -17.208 43.145 1.00 92.69 272 ARG A O 1
ATOM 2141 N N . ALA A 1 273 ? -19.857 -17.268 41.439 1.00 94.88 273 ALA A N 1
ATOM 2142 C CA . ALA A 1 273 ? -19.205 -18.381 40.758 1.00 94.88 273 ALA A CA 1
ATOM 2143 C C . ALA A 1 273 ? -17.851 -17.959 40.177 1.00 94.88 273 ALA A C 1
ATOM 2145 O O . ALA A 1 273 ? -17.708 -16.883 39.595 1.00 94.88 273 ALA A O 1
ATOM 2146 N N . THR A 1 274 ? -16.861 -18.843 40.289 1.00 95.88 274 THR A N 1
ATOM 2147 C CA . THR A 1 274 ? -15.531 -18.646 39.708 1.00 95.88 274 THR A CA 1
ATOM 2148 C C . THR A 1 274 ? -15.220 -19.744 38.706 1.00 95.88 274 THR A C 1
ATOM 2150 O O . THR A 1 274 ? -15.432 -20.930 38.970 1.00 95.88 274 THR A O 1
ATOM 2153 N N . VAL A 1 275 ? -14.655 -19.342 37.573 1.00 96.62 275 VAL A N 1
ATOM 2154 C CA . VAL A 1 275 ? -14.107 -20.235 36.557 1.00 96.62 275 VAL A CA 1
ATOM 2155 C C . VAL A 1 275 ? -12.585 -20.136 36.529 1.00 96.62 275 VAL A C 1
ATOM 2157 O O . VAL A 1 275 ? -12.006 -19.055 36.616 1.00 96.62 275 VAL A O 1
ATOM 2160 N N . LEU A 1 276 ? -11.927 -21.284 36.438 1.00 96.06 276 LEU A N 1
ATOM 2161 C CA . LEU A 1 276 ? -10.494 -21.399 36.216 1.00 96.06 276 LEU A CA 1
ATOM 2162 C C . LEU A 1 276 ? -10.231 -21.381 34.708 1.00 96.06 276 LEU A C 1
ATOM 2164 O O . LEU A 1 276 ? -10.751 -22.241 33.995 1.00 96.06 276 LEU A O 1
ATOM 2168 N N . VAL A 1 277 ? -9.420 -20.428 34.249 1.00 94.44 277 VAL A N 1
ATOM 2169 C CA . VAL A 1 277 ? -9.010 -20.252 32.848 1.00 94.44 277 VAL A CA 1
ATOM 2170 C C . VAL A 1 277 ? -7.501 -20.026 32.822 1.00 94.44 277 VAL A C 1
ATOM 2172 O O . VAL A 1 277 ? -6.998 -19.155 33.526 1.00 94.44 277 VAL A O 1
ATOM 2175 N N . GLY A 1 278 ? -6.750 -20.838 32.074 1.00 86.69 278 GLY A N 1
ATOM 2176 C CA . GLY A 1 278 ? -5.289 -20.676 31.971 1.00 86.69 278 GLY A CA 1
ATOM 2177 C C . GLY A 1 278 ? -4.535 -20.743 33.311 1.00 86.69 278 GLY A C 1
ATOM 2178 O O . GLY A 1 278 ? -3.469 -20.154 33.445 1.00 86.69 278 GLY A O 1
ATOM 2179 N N . GLY A 1 279 ? -5.096 -21.417 34.323 1.00 89.25 279 GLY A N 1
ATOM 2180 C CA . GLY A 1 279 ? -4.524 -21.506 35.674 1.00 89.25 279 GLY A CA 1
ATOM 2181 C C . GLY A 1 279 ? -4.879 -20.347 36.617 1.00 89.25 279 GLY A C 1
ATOM 2182 O O . GLY A 1 279 ? -4.569 -20.431 37.803 1.00 89.25 279 GLY A O 1
ATOM 2183 N N . ALA A 1 280 ? -5.579 -19.316 36.138 1.00 93.81 280 ALA A N 1
ATOM 2184 C CA . ALA A 1 280 ? -6.051 -18.188 36.939 1.00 93.81 280 ALA A CA 1
ATOM 2185 C C . ALA A 1 280 ? -7.569 -18.249 37.175 1.00 93.81 280 ALA A C 1
ATOM 2187 O O . ALA A 1 280 ? -8.322 -18.844 36.401 1.00 93.81 280 ALA A O 1
ATOM 2188 N N . LYS A 1 281 ? -8.016 -17.670 38.293 1.00 95.81 281 LYS A N 1
ATOM 2189 C CA . LYS A 1 281 ? -9.412 -17.685 38.746 1.00 95.81 281 LYS A CA 1
ATOM 2190 C C . LYS A 1 281 ? -10.113 -16.388 38.347 1.00 95.81 281 LYS A C 1
ATOM 2192 O O . LYS A 1 281 ? -9.670 -15.317 38.746 1.00 95.81 281 LYS A O 1
ATOM 2197 N N . TYR A 1 282 ? -11.238 -16.503 37.647 1.00 96.19 282 TYR A N 1
ATOM 2198 C CA . TYR A 1 282 ? -12.055 -15.371 37.213 1.00 96.19 282 TYR A CA 1
ATOM 2199 C C . TYR A 1 282 ? -13.483 -15.510 37.719 1.00 96.19 282 TYR A C 1
ATOM 2201 O O . TYR A 1 282 ? -14.104 -16.564 37.579 1.00 96.19 282 TYR A O 1
ATOM 2209 N N . THR A 1 283 ? -14.010 -14.450 38.319 1.00 95.81 283 THR A N 1
ATOM 2210 C CA . THR A 1 283 ? -15.390 -14.422 38.811 1.00 95.81 283 THR A CA 1
ATOM 2211 C C . THR A 1 283 ? -16.335 -14.136 37.655 1.00 95.81 283 THR A C 1
ATOM 2213 O O . THR A 1 283 ? -16.106 -13.201 36.890 1.00 95.81 283 THR A O 1
ATOM 2216 N N . VAL A 1 284 ? -17.401 -14.922 37.524 1.00 96.50 284 VAL A N 1
ATOM 2217 C CA . VAL A 1 284 ? -18.405 -14.713 36.478 1.00 96.50 284 VAL A CA 1
ATOM 2218 C C . VAL A 1 284 ? -19.312 -13.559 36.889 1.00 96.50 284 VAL A C 1
ATOM 2220 O O . VAL A 1 284 ? -20.036 -13.659 37.880 1.00 96.50 284 VAL A O 1
ATOM 2223 N N . THR A 1 285 ? -19.235 -12.447 36.161 1.00 95.50 285 THR A N 1
ATOM 2224 C CA . THR A 1 285 ? -19.964 -11.208 36.482 1.00 95.50 285 THR A CA 1
ATOM 2225 C C . THR A 1 285 ? -21.202 -11.008 35.624 1.00 95.50 285 THR A C 1
ATOM 2227 O O . THR A 1 285 ? -22.120 -10.320 36.058 1.00 95.50 285 THR A O 1
ATOM 2230 N N . GLY A 1 286 ? -21.250 -11.627 34.443 1.00 96.19 286 GLY A N 1
ATOM 2231 C CA . GLY A 1 286 ? -22.379 -11.514 33.528 1.00 96.19 286 GLY A CA 1
ATOM 2232 C C . GLY A 1 286 ? -22.519 -12.719 32.608 1.00 96.19 286 GLY A C 1
ATOM 2233 O O . GLY A 1 286 ? -21.552 -13.446 32.350 1.00 96.19 286 GLY A O 1
ATOM 2234 N N . VAL A 1 287 ? -23.738 -12.921 32.108 1.00 97.19 287 VAL A N 1
ATOM 2235 C CA . VAL A 1 287 ? -24.060 -13.958 31.122 1.00 97.19 287 VAL A CA 1
ATOM 2236 C C . VAL A 1 287 ? -24.774 -13.340 29.927 1.00 97.19 287 VAL A C 1
ATOM 2238 O O . VAL A 1 287 ? -25.839 -12.746 30.086 1.00 97.19 287 VAL A O 1
ATOM 2241 N N . LEU A 1 288 ? -24.212 -13.509 28.730 1.00 96.12 288 LEU A N 1
ATOM 2242 C CA . LEU A 1 288 ? -24.767 -12.991 27.478 1.00 96.12 288 LEU A CA 1
ATOM 2243 C C . LEU A 1 288 ? -25.735 -13.975 26.825 1.00 96.12 288 LEU A C 1
ATOM 2245 O O . LEU A 1 288 ? -25.472 -15.176 26.748 1.00 96.12 288 LEU A O 1
ATOM 2249 N N . GLY A 1 289 ? -26.840 -13.455 26.300 1.00 93.75 289 GLY A N 1
ATOM 2250 C CA . GLY A 1 289 ? -27.801 -14.231 25.523 1.00 93.75 289 GLY A CA 1
ATOM 2251 C C . GLY A 1 289 ? -27.352 -14.494 24.091 1.00 93.75 289 GLY A C 1
ATOM 2252 O O . GLY A 1 289 ? -26.512 -13.789 23.549 1.00 93.75 289 GLY A O 1
ATOM 2253 N N . LEU A 1 290 ? -27.964 -15.484 23.436 1.00 86.12 290 LEU A N 1
ATOM 2254 C CA . LEU A 1 290 ? -27.626 -15.871 22.055 1.00 86.12 290 LEU A CA 1
ATOM 2255 C C . LEU A 1 290 ? -27.788 -14.729 21.035 1.00 86.12 290 LEU A C 1
ATOM 2257 O O . LEU A 1 290 ? -27.121 -14.736 20.004 1.00 86.12 290 LEU A O 1
ATOM 2261 N N . THR A 1 291 ? -28.633 -13.739 21.337 1.00 88.31 291 THR A N 1
ATOM 2262 C CA . THR A 1 291 ? -28.880 -12.566 20.485 1.00 88.31 291 THR A CA 1
ATOM 2263 C C . THR A 1 291 ? -27.657 -11.671 20.320 1.00 88.31 291 THR A C 1
ATOM 2265 O O . THR A 1 291 ? -27.648 -10.848 19.410 1.00 88.31 291 THR A O 1
ATOM 2268 N N . PHE A 1 292 ? -26.611 -11.812 21.150 1.00 90.94 292 PHE A N 1
ATOM 2269 C CA . PHE A 1 292 ? -25.386 -11.028 20.959 1.00 90.94 292 PHE A CA 1
ATOM 2270 C C . PHE A 1 292 ? -24.686 -11.367 19.636 1.00 90.94 292 PHE A C 1
ATOM 2272 O O . PHE A 1 292 ? -23.926 -10.549 19.133 1.00 90.94 292 PHE A O 1
ATOM 2279 N N . LYS A 1 293 ? -24.956 -12.539 19.042 1.00 90.81 293 LYS A N 1
ATOM 2280 C CA . LYS A 1 293 ? -24.423 -12.890 17.720 1.00 90.81 293 LYS A CA 1
ATOM 2281 C C . LYS A 1 293 ? -24.821 -11.877 16.643 1.00 90.81 293 LYS A C 1
ATOM 2283 O O . LYS A 1 293 ? -24.038 -11.587 15.750 1.00 90.81 293 LYS A O 1
ATOM 2288 N N . ASP A 1 294 ? -26.026 -11.325 16.752 1.00 90.31 294 ASP A N 1
ATOM 2289 C CA . ASP A 1 294 ? -26.561 -10.365 15.786 1.00 90.31 294 ASP A CA 1
ATOM 2290 C C . ASP A 1 294 ? -26.001 -8.947 16.000 1.00 90.31 294 ASP A C 1
ATOM 2292 O O . ASP A 1 294 ? -26.322 -8.022 15.245 1.00 90.31 294 ASP A O 1
ATOM 2296 N N . LEU A 1 295 ? -25.168 -8.755 17.031 1.00 92.38 295 LEU A N 1
ATOM 2297 C CA . LEU A 1 295 ? -24.525 -7.486 17.318 1.00 92.38 295 LEU A CA 1
ATOM 2298 C C . LEU A 1 295 ? -23.359 -7.257 16.354 1.00 92.38 295 LEU A C 1
ATOM 2300 O O . LEU A 1 295 ? -22.347 -7.960 16.382 1.00 92.38 295 LEU A O 1
ATOM 2304 N N . LYS A 1 296 ? -23.528 -6.238 15.511 1.00 92.50 296 LYS A N 1
ATOM 2305 C CA . LYS A 1 296 ? -22.581 -5.842 14.469 1.00 92.50 296 LYS A CA 1
ATOM 2306 C C . LYS A 1 296 ? -21.939 -4.500 14.765 1.00 92.50 296 LYS A C 1
ATOM 2308 O O . LYS A 1 296 ? -22.585 -3.641 15.366 1.00 92.50 296 LYS A O 1
ATOM 2313 N N . ASP A 1 297 ? -20.713 -4.317 14.292 1.00 93.75 297 ASP A N 1
ATOM 2314 C CA . ASP A 1 297 ? -19.978 -3.052 14.379 1.00 93.75 297 ASP A CA 1
ATOM 2315 C C . ASP A 1 297 ? -20.126 -2.201 13.094 1.00 93.75 297 ASP A C 1
ATOM 2317 O O . ASP A 1 297 ? -20.881 -2.538 12.181 1.00 93.75 297 ASP A O 1
ATOM 2321 N N . ASN A 1 298 ? -19.407 -1.080 13.011 1.00 92.94 298 ASN A N 1
ATOM 2322 C CA . ASN A 1 298 ? -19.390 -0.119 11.909 1.00 92.94 298 ASN A CA 1
ATOM 2323 C C . ASN A 1 298 ? -18.826 -0.677 10.587 1.00 92.94 298 ASN A C 1
ATOM 2325 O O . ASN A 1 298 ? -18.902 0.005 9.565 1.00 92.94 298 ASN A O 1
ATOM 2329 N N . ASP A 1 299 ? -18.271 -1.890 10.585 1.00 90.88 299 ASP A N 1
ATOM 2330 C CA . ASP A 1 299 ? -17.911 -2.646 9.380 1.00 90.88 299 ASP A CA 1
ATOM 2331 C C . ASP A 1 299 ? -18.992 -3.654 8.943 1.00 90.88 299 ASP A C 1
ATOM 2333 O O . ASP A 1 299 ? -18.896 -4.224 7.858 1.00 90.88 299 ASP A O 1
ATOM 2337 N N . GLY A 1 300 ? -20.044 -3.839 9.748 1.00 90.25 300 GLY A N 1
ATOM 2338 C CA . GLY A 1 300 ? -21.150 -4.758 9.482 1.00 90.25 300 GLY A CA 1
ATOM 2339 C C . GLY A 1 300 ? -20.890 -6.220 9.858 1.00 90.25 300 GLY A C 1
ATOM 2340 O O . GLY A 1 300 ? -21.774 -7.056 9.609 1.00 90.25 300 GLY A O 1
ATOM 2341 N N . GLU A 1 301 ? -19.735 -6.520 10.457 1.00 91.50 301 GLU A N 1
ATOM 2342 C CA . GLU A 1 301 ? -19.334 -7.861 10.896 1.00 91.50 301 GLU A CA 1
ATOM 2343 C C . GLU A 1 301 ? -19.702 -8.134 12.362 1.00 91.50 301 GLU A C 1
ATOM 2345 O O . GLU A 1 301 ? -19.962 -7.215 13.144 1.00 91.50 301 GLU A O 1
ATOM 2350 N N . GLU A 1 302 ? -19.756 -9.420 12.725 1.00 92.44 302 GLU A N 1
ATOM 2351 C CA . GLU A 1 302 ? -20.024 -9.873 14.097 1.00 92.44 302 GLU A CA 1
ATOM 2352 C C . GLU A 1 302 ? -18.825 -9.576 15.024 1.00 92.44 302 GLU A C 1
ATOM 2354 O O . GLU A 1 302 ? -17.666 -9.621 14.610 1.00 92.44 302 GLU A O 1
ATOM 2359 N N . LEU A 1 303 ? -19.081 -9.335 16.317 1.00 92.75 303 LEU A N 1
ATOM 2360 C CA . LEU A 1 303 ? -18.015 -9.133 17.321 1.00 92.75 303 LEU A CA 1
ATOM 2361 C C . LEU A 1 303 ? -17.256 -10.420 17.693 1.00 92.75 303 LEU A C 1
ATOM 2363 O O . LEU A 1 303 ? -16.235 -10.385 18.388 1.00 92.75 303 LEU A O 1
ATOM 2367 N N . THR A 1 304 ? -17.787 -11.568 17.287 1.00 94.00 304 THR A N 1
ATOM 2368 C CA . THR A 1 304 ? -17.202 -12.890 17.503 1.00 94.00 304 THR A CA 1
ATOM 2369 C C . THR A 1 304 ? -15.945 -13.080 16.637 1.00 94.00 304 THR A C 1
ATOM 2371 O O . THR A 1 304 ? -15.776 -12.392 15.635 1.00 94.00 304 THR A O 1
ATOM 2374 N N . PRO A 1 305 ? -15.016 -13.987 16.978 1.00 93.50 305 PRO A N 1
ATOM 2375 C CA . PRO A 1 305 ? -13.819 -14.203 16.183 1.00 93.50 305 PRO A CA 1
ATOM 2376 C C . PRO A 1 305 ? -14.105 -14.967 14.900 1.00 93.50 305 PRO A C 1
ATOM 2378 O O . PRO A 1 305 ? -15.005 -15.801 14.854 1.00 93.50 305 PRO A O 1
ATOM 2381 N N . VAL A 1 306 ? -13.285 -14.736 13.882 1.00 91.06 306 VAL A N 1
ATOM 2382 C CA . VAL A 1 306 ? -13.357 -15.462 12.611 1.00 91.06 306 VAL A CA 1
ATOM 2383 C C . VAL A 1 306 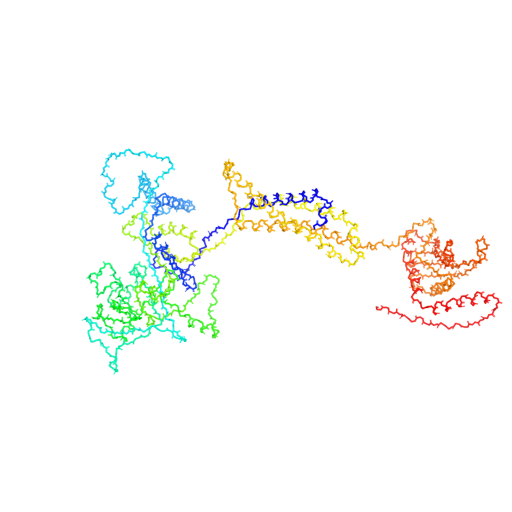? -12.903 -16.916 12.781 1.00 91.06 306 VAL A C 1
ATOM 2385 O O . VAL A 1 306 ? -11.850 -17.191 13.362 1.00 91.06 306 VAL A O 1
ATOM 2388 N N . ASP A 1 307 ? -13.664 -17.851 12.212 1.00 88.75 307 ASP A N 1
ATOM 2389 C CA . ASP A 1 307 ? -13.306 -19.266 12.107 1.00 88.75 307 ASP A CA 1
ATOM 2390 C C . ASP A 1 307 ? -12.479 -19.526 10.837 1.00 88.75 307 ASP A C 1
ATOM 2392 O O . ASP A 1 307 ? -12.972 -19.953 9.785 1.00 88.75 307 ASP A O 1
ATOM 2396 N N . TYR A 1 308 ? -11.175 -19.268 10.945 1.00 82.88 308 TYR A N 1
ATOM 2397 C CA . TYR A 1 308 ? -10.224 -19.491 9.854 1.00 82.88 308 TYR A CA 1
ATOM 2398 C C . TYR A 1 308 ? -10.145 -20.956 9.407 1.00 82.88 308 TYR A C 1
ATOM 2400 O O . TYR A 1 308 ? -9.846 -21.230 8.242 1.00 82.88 308 TYR A O 1
ATOM 2408 N N . GLN A 1 309 ? -10.399 -21.907 10.310 1.00 80.38 309 GLN A N 1
ATOM 2409 C CA . GLN A 1 309 ? -10.337 -23.329 9.977 1.00 80.38 309 GLN A CA 1
ATOM 2410 C C . GLN A 1 309 ? -11.497 -23.706 9.061 1.00 80.38 309 GLN A C 1
ATOM 2412 O O . GLN A 1 309 ? -11.283 -24.331 8.019 1.00 80.38 309 GLN A O 1
ATOM 2417 N N . LEU A 1 310 ? -12.710 -23.276 9.407 1.00 82.62 310 LEU A N 1
ATOM 2418 C CA . LEU A 1 310 ? -13.898 -23.532 8.604 1.00 82.62 310 LEU A CA 1
ATOM 2419 C C . LEU A 1 310 ? -13.821 -22.847 7.232 1.00 82.62 310 LEU A C 1
ATOM 2421 O O . LEU A 1 310 ? -14.161 -23.471 6.224 1.00 82.62 310 LEU A O 1
ATOM 2425 N N . MET A 1 311 ? -13.306 -21.614 7.165 1.00 79.88 311 MET A N 1
ATOM 2426 C CA . MET A 1 311 ? -13.099 -20.915 5.888 1.00 79.88 311 MET A CA 1
ATOM 2427 C C . MET A 1 311 ? -12.117 -21.655 4.972 1.00 79.88 311 MET A C 1
ATOM 2429 O O . MET A 1 311 ? -12.432 -21.904 3.806 1.00 79.88 311 MET A O 1
ATOM 2433 N N . ASN A 1 312 ? -10.964 -22.083 5.498 1.00 79.38 312 ASN A N 1
ATOM 2434 C CA . ASN A 1 312 ? -9.980 -22.842 4.721 1.00 79.38 312 ASN A CA 1
ATOM 2435 C C . ASN A 1 312 ? -10.534 -24.197 4.249 1.00 79.38 312 ASN A C 1
ATOM 2437 O O . ASN A 1 312 ? -10.248 -24.633 3.130 1.00 79.38 312 ASN A O 1
ATOM 2441 N N . GLN A 1 313 ? -11.356 -24.864 5.067 1.00 80.00 313 GLN A N 1
ATOM 2442 C CA . GLN A 1 313 ? -12.019 -26.116 4.688 1.00 80.00 313 GLN A CA 1
ATOM 2443 C C . GLN A 1 313 ? -13.046 -25.921 3.565 1.00 80.00 313 GLN A C 1
ATOM 2445 O O . GLN A 1 313 ? -13.120 -26.758 2.664 1.00 80.00 313 GLN A O 1
ATOM 2450 N N . GLN A 1 314 ? -13.821 -24.832 3.584 1.00 76.50 314 GLN A N 1
ATOM 2451 C CA . GLN A 1 314 ? -14.773 -24.523 2.512 1.00 76.50 314 GLN A CA 1
ATOM 2452 C C . GLN A 1 314 ? -14.068 -24.171 1.199 1.00 76.50 314 GLN A C 1
ATOM 2454 O O . GLN A 1 314 ? -14.447 -24.698 0.151 1.00 76.50 314 GLN A O 1
ATOM 2459 N N . GLN A 1 315 ? -12.996 -23.373 1.258 1.00 71.94 315 GLN A N 1
ATOM 2460 C CA . GLN A 1 315 ? -12.171 -23.067 0.085 1.00 71.94 315 GLN A CA 1
ATOM 2461 C C . GLN A 1 315 ? -11.536 -24.333 -0.510 1.00 71.94 315 GLN A C 1
ATOM 2463 O O . GLN A 1 315 ? -11.577 -24.541 -1.721 1.00 71.94 315 GLN A O 1
ATOM 2468 N N . SER A 1 316 ? -11.031 -25.238 0.335 1.00 72.25 316 SER A N 1
ATOM 2469 C CA . SER A 1 316 ? -10.415 -26.501 -0.110 1.00 72.25 316 SER A CA 1
ATOM 2470 C C . SER A 1 316 ? -11.415 -27.486 -0.730 1.00 72.25 316 SER A C 1
ATOM 2472 O O . SER A 1 316 ? -11.025 -28.357 -1.504 1.00 72.25 316 SER A O 1
ATOM 2474 N N . ARG A 1 317 ? -12.709 -27.365 -0.407 1.00 72.69 317 ARG A N 1
ATOM 2475 C CA . ARG A 1 317 ? -13.789 -28.196 -0.971 1.00 72.69 317 ARG A CA 1
ATOM 2476 C C . ARG A 1 317 ? -14.385 -27.629 -2.263 1.00 72.69 317 ARG A C 1
ATOM 2478 O O . ARG A 1 317 ? -15.392 -28.150 -2.733 1.00 72.69 317 ARG A O 1
ATOM 2485 N N . GLY A 1 318 ? -13.769 -26.598 -2.846 1.00 55.00 318 GLY A N 1
ATOM 2486 C CA . GLY A 1 318 ? -14.235 -25.991 -4.093 1.00 55.00 318 GLY A CA 1
ATOM 2487 C C . GLY A 1 318 ? -15.522 -25.185 -3.931 1.00 55.00 318 GLY A C 1
ATOM 2488 O O . GLY A 1 318 ? -16.244 -24.997 -4.907 1.00 55.00 318 GLY A O 1
ATOM 2489 N N . GLY A 1 319 ? -15.833 -24.725 -2.713 1.00 54.75 319 GLY A N 1
ATOM 2490 C CA . GLY A 1 319 ? -16.904 -23.759 -2.524 1.00 54.75 319 GLY A CA 1
ATOM 2491 C C . GLY A 1 319 ? -16.560 -22.481 -3.282 1.00 54.75 319 GLY A C 1
ATOM 2492 O O . GLY A 1 319 ? -15.603 -21.799 -2.919 1.00 54.75 319 GLY A O 1
ATOM 2493 N N . GLN A 1 320 ? -17.336 -22.163 -4.322 1.00 46.19 320 GLN A N 1
ATOM 2494 C CA . GLN A 1 320 ? -17.499 -20.786 -4.779 1.00 46.19 320 GLN A CA 1
ATOM 2495 C C . GLN A 1 320 ? -18.032 -20.001 -3.575 1.00 46.19 320 GLN A C 1
ATOM 2497 O O . GLN A 1 320 ? -19.232 -19.978 -3.321 1.00 46.19 320 GLN A O 1
ATOM 2502 N N . GLY A 1 321 ? -17.137 -19.424 -2.772 1.00 48.69 321 GLY A N 1
ATOM 2503 C CA . GLY A 1 321 ? -17.509 -18.213 -2.056 1.00 48.69 321 GLY A CA 1
ATOM 2504 C C . GLY A 1 321 ? -17.885 -17.206 -3.131 1.00 48.69 321 GLY A C 1
ATOM 2505 O O . GLY A 1 321 ? -17.161 -17.141 -4.128 1.00 48.69 321 GLY A O 1
ATOM 2506 N N . ASP A 1 322 ? -19.026 -16.527 -2.973 1.00 47.34 322 ASP A N 1
ATOM 2507 C CA . ASP A 1 322 ? -19.441 -15.435 -3.859 1.00 47.34 322 ASP A CA 1
ATOM 2508 C C . ASP A 1 322 ? -18.191 -14.646 -4.248 1.00 47.34 322 ASP A C 1
ATOM 2510 O O . ASP A 1 322 ? -17.476 -14.153 -3.370 1.00 47.34 322 ASP A O 1
ATOM 2514 N N . GLU A 1 323 ? -17.869 -14.623 -5.546 1.00 41.62 323 GLU A N 1
ATOM 2515 C CA . GLU A 1 323 ? -16.846 -13.726 -6.061 1.00 41.62 323 GLU A CA 1
ATOM 2516 C C . GLU A 1 323 ? -17.296 -12.333 -5.638 1.00 41.62 323 GLU A C 1
ATOM 2518 O O . GLU A 1 323 ? -18.258 -11.795 -6.184 1.00 41.62 323 GLU A O 1
ATOM 2523 N N . THR A 1 324 ? -16.664 -11.793 -4.595 1.00 44.72 324 THR A N 1
ATOM 2524 C CA . THR A 1 324 ? -16.942 -10.446 -4.114 1.00 44.72 324 THR A CA 1
ATOM 2525 C C . THR A 1 324 ? -16.773 -9.526 -5.308 1.00 44.72 324 THR A C 1
ATOM 2527 O O . THR A 1 324 ? -15.662 -9.393 -5.831 1.00 44.72 324 THR A O 1
ATOM 2530 N N . LEU A 1 325 ? -17.881 -8.942 -5.766 1.00 40.78 325 LEU A N 1
ATOM 2531 C CA . LEU A 1 325 ? -17.878 -7.897 -6.780 1.00 40.78 325 LEU A CA 1
ATOM 2532 C C . LEU A 1 325 ? -16.860 -6.832 -6.353 1.00 40.78 325 LEU A C 1
ATOM 2534 O O . LEU A 1 325 ? -16.734 -6.551 -5.159 1.00 40.78 325 LEU A O 1
ATOM 2538 N N . GLU A 1 326 ? -16.119 -6.251 -7.302 1.00 36.88 326 GLU A N 1
ATOM 2539 C CA . GLU A 1 326 ? -15.169 -5.169 -7.011 1.00 36.88 326 GLU A CA 1
ATOM 2540 C C . GLU A 1 326 ? -15.838 -4.095 -6.131 1.00 36.88 326 GLU A C 1
ATOM 2542 O O . GLU A 1 326 ? -16.689 -3.336 -6.593 1.00 36.88 326 GLU A O 1
ATOM 2547 N N . GLY A 1 327 ? -15.451 -4.042 -4.852 1.00 43.59 327 GLY A N 1
ATOM 2548 C CA . GLY A 1 327 ? -15.975 -3.086 -3.873 1.00 43.59 327 GLY A CA 1
ATOM 2549 C C . GLY A 1 327 ? -16.823 -3.666 -2.733 1.00 43.59 327 GLY A C 1
ATOM 2550 O O . GLY A 1 327 ? -17.086 -2.923 -1.789 1.00 43.59 327 GLY A O 1
ATOM 2551 N N . GLU A 1 328 ? -17.211 -4.946 -2.757 1.00 50.06 328 GLU A N 1
ATOM 2552 C CA . GLU A 1 328 ? -17.868 -5.607 -1.616 1.00 50.06 328 GLU A CA 1
ATOM 2553 C C . GLU A 1 328 ? -16.842 -6.278 -0.685 1.00 50.06 328 GLU A C 1
ATOM 2555 O O . GLU A 1 328 ? -15.922 -6.961 -1.134 1.00 50.06 328 GLU A O 1
ATOM 2560 N N . LEU A 1 329 ? -16.979 -6.056 0.630 1.00 60.06 329 LEU A N 1
ATOM 2561 C CA . LEU A 1 329 ? -16.128 -6.686 1.646 1.00 60.06 329 LEU A CA 1
ATOM 2562 C C . LEU A 1 329 ? -16.331 -8.206 1.638 1.00 60.06 329 LEU A C 1
ATOM 2564 O O . LEU A 1 329 ? -17.464 -8.688 1.579 1.00 60.06 329 LEU A O 1
ATOM 2568 N N . GLN A 1 330 ? -15.237 -8.962 1.754 1.00 66.12 330 GLN A N 1
ATOM 2569 C CA . GLN A 1 330 ? -15.307 -10.407 1.945 1.00 66.12 330 GLN A CA 1
ATOM 2570 C C . GLN A 1 330 ? -16.054 -10.715 3.244 1.00 66.12 330 GLN A C 1
ATOM 2572 O O . GLN A 1 330 ? -15.621 -10.299 4.313 1.00 66.12 330 GLN A O 1
ATOM 2577 N N . LYS A 1 331 ? -17.155 -11.466 3.146 1.00 70.94 331 LYS A N 1
ATOM 2578 C CA . LYS A 1 331 ? -17.924 -11.901 4.313 1.00 70.94 331 LYS A CA 1
ATOM 2579 C C . LYS A 1 331 ? -17.187 -13.026 5.032 1.00 70.94 331 LYS A C 1
ATOM 2581 O O . LYS A 1 331 ? -16.934 -14.081 4.442 1.00 70.94 331 LYS A O 1
ATOM 2586 N N . TYR A 1 332 ? -16.857 -12.813 6.299 1.00 83.38 332 TYR A N 1
ATOM 2587 C CA . TYR A 1 332 ? -16.165 -13.813 7.107 1.00 83.38 332 TYR A CA 1
ATOM 2588 C C . TYR A 1 332 ? -17.148 -14.775 7.783 1.00 83.38 332 TYR A C 1
ATOM 2590 O O . TYR A 1 332 ? -18.308 -14.451 8.039 1.00 83.38 332 TYR A O 1
ATOM 2598 N N . ILE A 1 333 ? -16.694 -16.002 8.053 1.00 87.62 333 ILE A N 1
ATOM 2599 C CA . ILE A 1 333 ? -17.448 -16.947 8.882 1.00 87.62 333 ILE A CA 1
ATOM 2600 C C . ILE A 1 333 ? -16.940 -16.806 10.304 1.00 87.62 333 ILE A C 1
ATOM 2602 O O . ILE A 1 333 ? -15.751 -16.983 10.557 1.00 87.62 333 ILE A O 1
ATOM 2606 N N . HIS A 1 334 ? -17.845 -16.500 11.221 1.00 92.19 334 HIS A N 1
ATOM 2607 C CA . HIS A 1 334 ? -17.512 -16.272 12.614 1.00 92.19 334 HIS A CA 1
ATOM 2608 C C . HIS A 1 334 ? -17.856 -17.473 13.501 1.00 92.19 334 HIS A C 1
ATOM 2610 O O . HIS A 1 334 ? -18.780 -18.250 13.233 1.00 92.19 334 HIS A O 1
ATOM 2616 N N . LEU A 1 335 ? -17.104 -17.600 14.591 1.00 92.12 335 LEU A N 1
ATOM 2617 C CA . LEU A 1 335 ? -17.349 -18.538 15.671 1.00 92.12 335 LEU A CA 1
ATOM 2618 C C . LEU A 1 335 ? -18.689 -18.246 16.352 1.00 92.12 335 LEU A C 1
ATOM 2620 O O . LEU A 1 335 ? -19.109 -17.104 16.528 1.00 92.12 335 LEU A O 1
ATOM 2624 N N . THR A 1 336 ? -19.361 -19.308 16.787 1.00 92.69 336 THR A N 1
ATOM 2625 C CA . THR A 1 336 ? -20.624 -19.166 17.521 1.00 92.69 336 THR A CA 1
ATOM 2626 C C . THR A 1 336 ? -20.393 -18.606 18.928 1.00 92.69 336 THR A C 1
ATOM 2628 O O . THR A 1 336 ? -19.379 -18.946 19.546 1.00 92.69 336 THR A O 1
ATOM 2631 N N . PRO A 1 337 ? -21.347 -17.830 19.479 1.00 93.19 337 PRO A N 1
ATOM 2632 C CA . PRO A 1 337 ? -21.357 -17.401 20.872 1.00 93.19 337 PRO A CA 1
ATOM 2633 C C . PRO A 1 337 ? -20.854 -18.430 21.878 1.00 93.19 337 PRO A C 1
ATOM 2635 O O . PRO A 1 337 ? -19.941 -18.142 22.635 1.00 93.19 337 PRO A O 1
ATOM 2638 N N . ASP A 1 338 ? -21.375 -19.654 21.846 1.00 93.69 338 ASP A N 1
ATOM 2639 C CA . ASP A 1 338 ? -21.065 -20.672 22.853 1.00 93.69 338 ASP A CA 1
ATOM 2640 C C . ASP A 1 338 ? -19.633 -21.222 22.762 1.00 93.69 338 ASP A C 1
ATOM 2642 O O . ASP A 1 338 ? -19.187 -21.936 23.657 1.00 93.69 338 ASP A O 1
ATOM 2646 N N . SER A 1 339 ? -18.884 -20.894 21.710 1.00 92.12 339 SER A N 1
ATOM 2647 C CA . SER A 1 339 ? -17.492 -21.327 21.531 1.00 92.12 339 SER A CA 1
ATOM 2648 C C . SER A 1 339 ? -16.456 -20.338 22.074 1.00 92.12 339 SER A C 1
ATOM 2650 O O . SER A 1 339 ? -15.257 -20.603 21.988 1.00 92.12 339 SER A O 1
ATOM 2652 N N . ILE A 1 340 ? -16.890 -19.214 22.650 1.00 94.50 340 ILE A N 1
ATOM 2653 C CA . ILE A 1 340 ? -16.008 -18.135 23.107 1.00 94.50 340 ILE A CA 1
ATOM 2654 C C . ILE A 1 340 ? -16.309 -17.714 24.542 1.00 94.50 340 ILE A C 1
ATOM 2656 O O . ILE A 1 340 ? -17.450 -17.744 24.988 1.00 94.50 340 ILE A O 1
ATOM 2660 N N . ALA A 1 341 ? -15.283 -17.295 25.276 1.00 95.56 341 ALA A N 1
ATOM 2661 C CA . ALA A 1 341 ? -15.436 -16.687 26.597 1.00 95.56 341 ALA A CA 1
ATOM 2662 C C . ALA A 1 341 ? -14.777 -15.308 26.623 1.00 95.56 341 ALA A C 1
ATOM 2664 O O . ALA A 1 341 ? -13.764 -15.088 25.954 1.00 95.56 341 ALA A O 1
ATOM 2665 N N . MET A 1 342 ? -15.349 -14.381 27.392 1.00 97.19 342 MET A N 1
ATOM 2666 C CA . MET A 1 342 ? -14.911 -12.988 27.418 1.00 97.19 342 MET A CA 1
ATOM 2667 C C . MET A 1 342 ? -14.235 -12.663 28.744 1.00 97.19 342 MET A C 1
ATOM 2669 O O . MET A 1 342 ? -14.758 -12.955 29.824 1.00 97.19 342 MET A O 1
ATOM 2673 N N . LEU A 1 343 ? -13.067 -12.041 28.650 1.00 97.25 343 LEU A N 1
ATOM 2674 C CA . LEU A 1 343 ? -12.289 -11.541 29.776 1.00 97.25 343 LEU A CA 1
ATOM 2675 C C . LEU A 1 343 ? -11.882 -10.085 29.500 1.00 97.25 343 LEU A C 1
ATOM 2677 O O . LEU A 1 343 ? -11.949 -9.636 28.350 1.00 97.25 343 LEU A O 1
ATOM 2681 N N . PRO A 1 344 ? -11.454 -9.327 30.521 1.00 97.31 344 PRO A N 1
ATOM 2682 C CA . PRO A 1 344 ? -10.922 -7.990 30.304 1.00 97.31 344 PRO A CA 1
ATOM 2683 C C . PRO A 1 344 ? -9.754 -7.990 29.312 1.00 97.31 344 PRO A C 1
ATOM 2685 O O . PRO A 1 344 ? -8.913 -8.890 29.323 1.00 97.31 344 PRO A O 1
ATOM 2688 N N . TYR A 1 345 ? -9.697 -6.963 28.465 1.00 95.62 345 TYR A N 1
ATOM 2689 C CA . TYR A 1 345 ? -8.680 -6.802 27.421 1.00 95.62 345 TYR A CA 1
ATOM 2690 C C . TYR A 1 345 ? -7.250 -7.038 27.933 1.00 95.62 345 TYR A C 1
ATOM 2692 O O . TYR A 1 345 ? -6.522 -7.853 27.365 1.00 95.62 345 TYR A O 1
ATOM 2700 N N . ASP A 1 346 ? -6.880 -6.407 29.051 1.00 94.12 346 ASP A N 1
ATOM 2701 C CA . ASP A 1 346 ? -5.527 -6.500 29.614 1.00 94.12 346 ASP A CA 1
ATOM 2702 C C . ASP A 1 346 ? -5.168 -7.929 30.045 1.00 94.12 346 ASP A C 1
ATOM 2704 O O . ASP A 1 346 ? -4.023 -8.359 29.913 1.00 94.12 346 ASP A O 1
ATOM 2708 N N . VAL A 1 347 ? -6.151 -8.706 30.518 1.00 95.69 347 VAL A N 1
ATOM 2709 C CA . VAL A 1 347 ? -5.953 -10.115 30.893 1.00 95.69 347 VAL A CA 1
ATOM 2710 C C . VAL A 1 347 ? -5.565 -10.934 29.669 1.00 95.69 347 VAL A C 1
ATOM 2712 O O . VAL A 1 347 ? -4.623 -11.719 29.726 1.00 95.69 347 VAL A O 1
ATOM 2715 N N . ILE A 1 348 ? -6.264 -10.730 28.555 1.00 95.56 348 ILE A N 1
ATOM 2716 C CA . ILE A 1 348 ? -6.021 -11.463 27.313 1.00 95.56 348 ILE A CA 1
ATOM 2717 C C . ILE A 1 348 ? -4.694 -11.069 26.675 1.00 95.56 348 ILE A C 1
ATOM 2719 O O . ILE A 1 348 ? -3.961 -11.950 26.228 1.00 95.56 348 ILE A O 1
ATOM 2723 N N . MET A 1 349 ? -4.338 -9.786 26.691 1.00 94.75 349 MET A N 1
ATOM 2724 C CA . MET A 1 349 ? -3.018 -9.344 26.235 1.00 94.75 349 MET A CA 1
ATOM 2725 C C . MET A 1 349 ? -1.898 -9.972 27.077 1.00 94.75 349 MET A C 1
ATOM 2727 O O . MET A 1 349 ? -0.954 -10.528 26.519 1.00 94.75 349 MET A O 1
ATOM 2731 N N . ASN A 1 350 ? -2.050 -10.016 28.407 1.00 93.56 350 ASN A N 1
ATOM 2732 C CA . ASN A 1 350 ? -1.086 -10.663 29.307 1.00 93.56 350 ASN A CA 1
ATOM 2733 C C . ASN A 1 350 ? -0.980 -12.186 29.107 1.00 93.56 350 ASN A C 1
ATOM 2735 O O . ASN A 1 350 ? 0.058 -12.774 29.405 1.00 93.56 350 ASN A O 1
ATOM 2739 N N . MET A 1 351 ? -2.024 -12.836 28.583 1.00 92.75 351 MET A N 1
ATOM 2740 C CA . MET A 1 351 ? -1.990 -14.252 28.190 1.00 92.75 351 MET A CA 1
ATOM 2741 C C . MET A 1 351 ? -1.268 -14.497 26.852 1.00 92.75 351 MET A C 1
ATOM 2743 O O . MET A 1 351 ? -1.098 -15.651 26.463 1.00 92.75 351 MET A O 1
ATOM 2747 N N . GLY A 1 352 ? -0.838 -13.447 26.145 1.00 92.31 352 GLY A N 1
ATOM 2748 C CA . GLY A 1 352 ? -0.266 -13.537 24.798 1.00 92.31 352 GLY A CA 1
ATOM 2749 C C . GLY A 1 352 ? -1.309 -13.433 23.682 1.00 92.31 352 GLY A C 1
ATOM 2750 O O . GLY A 1 352 ? -1.089 -13.929 22.575 1.00 92.31 352 GLY A O 1
ATOM 2751 N N . GLY A 1 353 ? -2.468 -12.836 23.971 1.00 92.69 353 GLY A N 1
ATOM 2752 C CA . GLY A 1 353 ? -3.465 -12.480 22.969 1.00 92.69 353 GLY A CA 1
ATOM 2753 C C . GLY A 1 353 ? -2.948 -11.426 21.991 1.00 92.69 353 GLY A C 1
ATOM 2754 O O . GLY A 1 353 ? -1.956 -10.743 22.236 1.00 92.69 353 GLY A O 1
ATOM 2755 N N . LYS A 1 354 ? -3.628 -11.301 20.853 1.00 94.62 354 LYS A N 1
ATOM 2756 C CA . LYS A 1 354 ? -3.288 -10.339 19.803 1.00 94.62 354 LYS A CA 1
ATOM 2757 C C . LYS A 1 354 ? -4.385 -9.295 19.670 1.00 94.62 354 LYS A C 1
ATOM 2759 O O . LYS A 1 354 ? -5.560 -9.658 19.639 1.00 94.62 354 LYS A O 1
ATOM 2764 N N . LEU A 1 355 ? -3.999 -8.025 19.548 1.00 95.12 355 LEU A N 1
ATOM 2765 C CA . LEU A 1 355 ? -4.914 -6.926 19.246 1.00 95.12 355 LEU A CA 1
ATOM 2766 C C . LEU A 1 355 ? -5.511 -7.128 17.850 1.00 95.12 355 LEU A C 1
ATOM 2768 O O . LEU A 1 355 ? -4.771 -7.333 16.892 1.00 95.12 355 LEU A O 1
ATOM 2772 N N . GLN A 1 356 ? -6.834 -7.060 17.735 1.00 93.69 356 GLN A N 1
ATOM 2773 C CA . GLN A 1 356 ? -7.536 -7.284 16.467 1.00 93.69 356 GLN A CA 1
ATOM 2774 C C . GLN A 1 356 ? -8.238 -6.039 15.959 1.00 93.69 356 GLN A C 1
ATOM 2776 O O . GLN A 1 356 ? -8.189 -5.739 14.769 1.00 93.69 356 GLN A O 1
ATOM 2781 N N . SER A 1 357 ? -8.862 -5.287 16.858 1.00 94.75 357 SER A N 1
ATOM 2782 C CA . SER A 1 357 ? -9.529 -4.050 16.486 1.00 94.75 357 SER A CA 1
ATOM 2783 C C . SER A 1 357 ? -9.510 -3.040 17.622 1.00 94.75 357 SER A C 1
ATOM 2785 O O . SER A 1 357 ? -9.454 -3.401 18.799 1.00 94.75 357 SER A O 1
ATOM 2787 N N . VAL A 1 358 ? -9.596 -1.762 17.265 1.00 94.81 358 VAL A N 1
ATOM 2788 C CA . VAL A 1 358 ? -9.794 -0.663 18.213 1.00 94.81 358 VAL A CA 1
ATOM 2789 C C . VAL A 1 358 ? -10.991 0.150 17.752 1.00 94.81 358 VAL A C 1
ATOM 2791 O O . VAL A 1 358 ? -10.951 0.781 16.696 1.00 94.81 358 VAL A O 1
ATOM 2794 N N . ALA A 1 359 ? -12.056 0.128 18.541 1.00 95.56 359 ALA A N 1
ATOM 2795 C CA . ALA A 1 359 ? -13.260 0.891 18.278 1.00 95.56 359 ALA A CA 1
ATOM 2796 C C . ALA A 1 359 ? -13.211 2.216 19.050 1.00 95.56 359 ALA A C 1
ATOM 2798 O O . ALA A 1 359 ? -12.849 2.254 20.225 1.00 95.56 359 ALA A O 1
ATOM 2799 N N . VAL A 1 360 ? -13.530 3.321 18.382 1.00 95.00 360 VAL A N 1
ATOM 2800 C CA . VAL A 1 360 ? -13.470 4.671 18.945 1.00 95.00 360 VAL A CA 1
ATOM 2801 C C . VAL A 1 360 ? -14.824 5.333 18.779 1.00 95.00 360 VAL A C 1
ATOM 2803 O O . VAL A 1 360 ? -15.161 5.783 17.680 1.00 95.00 360 VAL A O 1
ATOM 2806 N N . ASN A 1 361 ? -15.577 5.422 19.871 1.00 94.56 361 ASN A N 1
ATOM 2807 C CA . ASN A 1 361 ? -16.844 6.130 19.885 1.00 94.56 361 ASN A CA 1
ATOM 2808 C C . ASN A 1 361 ? -16.615 7.639 20.097 1.00 94.56 361 ASN A C 1
ATOM 2810 O O . ASN A 1 361 ? -15.986 8.063 21.072 1.00 94.56 361 ASN A O 1
ATOM 2814 N N . MET A 1 362 ? -17.123 8.434 19.152 1.00 92.50 362 MET A N 1
ATOM 2815 C CA . MET A 1 362 ? -17.057 9.895 19.111 1.00 92.50 362 MET A CA 1
ATOM 2816 C C . MET A 1 362 ? -18.425 10.557 19.292 1.00 92.50 362 MET A C 1
ATOM 2818 O O . MET A 1 362 ? -18.576 11.743 18.978 1.00 92.50 362 MET A O 1
ATOM 2822 N N . GLU A 1 363 ? -19.405 9.825 19.821 1.00 90.44 363 GLU A N 1
ATOM 2823 C CA . GLU A 1 363 ? -20.627 10.417 20.342 1.00 90.44 363 GLU A CA 1
ATOM 2824 C C . GLU A 1 363 ? -20.318 11.541 21.338 1.00 90.44 363 GLU A C 1
ATOM 2826 O O . GLU A 1 363 ? -19.216 11.679 21.894 1.00 90.44 363 GLU A O 1
ATOM 2831 N N . ARG A 1 364 ? -21.315 12.402 21.516 1.00 84.50 364 ARG A N 1
ATOM 2832 C CA . ARG A 1 364 ? -21.191 13.564 22.380 1.00 84.50 364 ARG A CA 1
ATOM 2833 C C . ARG A 1 364 ? -21.058 13.115 23.837 1.00 84.50 364 ARG A C 1
ATOM 2835 O O . ARG A 1 364 ? -21.925 12.413 24.347 1.00 84.50 364 ARG A O 1
ATOM 2842 N N . ASN A 1 365 ? -20.014 13.590 24.508 1.00 80.06 365 ASN A N 1
ATOM 2843 C CA . ASN A 1 365 ? -19.855 13.450 25.953 1.00 80.06 365 ASN A CA 1
ATOM 2844 C C . ASN A 1 365 ? -20.449 14.672 26.686 1.00 80.06 365 ASN A C 1
ATOM 2846 O O . ASN A 1 365 ? -20.561 15.751 26.104 1.00 80.06 365 ASN A O 1
ATOM 2850 N N . GLU A 1 366 ? -20.802 14.539 27.966 1.00 74.31 366 GLU A N 1
ATOM 2851 C CA . GLU A 1 366 ? -21.302 15.649 28.797 1.00 74.31 366 GLU A CA 1
ATOM 2852 C C . GLU A 1 366 ? -20.286 16.797 28.897 1.00 74.31 366 GLU A C 1
ATOM 2854 O O . GLU A 1 366 ? -20.665 17.966 28.921 1.00 74.31 366 GLU A O 1
ATOM 2859 N N . SER A 1 367 ? -18.990 16.466 28.884 1.00 68.88 367 SER A N 1
ATOM 2860 C CA . SER A 1 367 ? -17.887 17.435 28.858 1.00 68.88 367 SER A CA 1
ATOM 2861 C C . SER A 1 367 ? -17.728 18.156 27.512 1.00 68.88 367 SER A C 1
ATOM 2863 O O . SER A 1 367 ? -17.026 19.165 27.445 1.00 68.88 367 SER A O 1
ATOM 2865 N N . ASP A 1 368 ? -18.335 17.654 26.430 1.00 73.19 368 ASP A N 1
ATOM 2866 C CA . ASP A 1 368 ? -18.192 18.260 25.108 1.00 73.19 368 ASP A CA 1
ATOM 2867 C C . ASP A 1 368 ? -19.119 19.490 24.970 1.00 73.19 368 ASP A C 1
ATOM 2869 O O . ASP A 1 368 ? -20.302 19.431 25.342 1.00 73.19 368 ASP A O 1
ATOM 2873 N N . PRO A 1 369 ? -18.644 20.597 24.364 1.00 71.62 369 PRO A N 1
ATOM 2874 C CA . PRO A 1 369 ? -19.466 21.788 24.158 1.00 71.62 369 PRO A CA 1
ATOM 2875 C C . PRO A 1 369 ? -20.751 21.496 23.371 1.00 71.62 369 PRO A C 1
ATOM 2877 O O . PRO A 1 369 ? -20.702 20.848 22.327 1.00 71.62 369 PRO A O 1
ATOM 2880 N N . ASP A 1 370 ? -21.884 22.079 23.790 1.00 71.94 370 ASP A N 1
ATOM 2881 C CA . ASP A 1 370 ? -23.209 21.909 23.149 1.00 71.94 370 ASP A CA 1
ATOM 2882 C C . ASP A 1 370 ? -23.227 22.167 21.635 1.00 71.94 370 ASP A C 1
ATOM 2884 O O . ASP A 1 370 ? -24.070 21.652 20.901 1.00 71.94 370 ASP A O 1
ATOM 2888 N N . MET A 1 371 ? -22.309 23.002 21.157 1.00 69.56 371 MET A N 1
ATOM 2889 C CA . MET A 1 371 ? -22.212 23.414 19.760 1.00 69.56 371 MET A CA 1
ATOM 2890 C C . MET A 1 371 ? -21.435 22.443 18.857 1.00 69.56 371 MET A C 1
ATOM 2892 O O . MET A 1 371 ? -21.427 22.655 17.639 1.00 69.56 371 MET A O 1
ATOM 2896 N N . LEU A 1 372 ? -20.792 21.414 19.423 1.00 77.25 372 LEU A N 1
ATOM 2897 C CA . LEU A 1 372 ? -20.011 20.419 18.692 1.00 77.25 372 LEU A CA 1
ATOM 2898 C C . LEU A 1 372 ? -20.844 19.153 18.449 1.00 77.25 372 LEU A C 1
ATOM 2900 O O . LEU A 1 372 ? -21.130 18.381 19.360 1.00 77.25 372 LEU A O 1
ATOM 2904 N N . ASN A 1 373 ? -21.228 18.929 17.193 1.00 84.00 373 ASN A N 1
ATOM 2905 C CA . ASN A 1 373 ? -21.939 17.714 16.788 1.00 84.00 373 ASN A CA 1
ATOM 2906 C C . ASN A 1 373 ? -20.954 16.522 16.667 1.00 84.00 373 ASN A C 1
ATOM 2908 O O . ASN A 1 373 ? -19.843 16.736 16.171 1.00 84.00 373 ASN A O 1
ATOM 2912 N N . PRO A 1 374 ? -21.341 15.278 17.022 1.00 85.44 374 PRO A N 1
ATOM 2913 C CA . PRO A 1 374 ? -20.538 14.067 16.790 1.00 85.44 374 PRO A CA 1
ATOM 2914 C C . PRO A 1 374 ? -19.936 13.948 15.380 1.00 85.44 374 PRO A C 1
ATOM 2916 O O . PRO A 1 374 ? -18.754 13.654 15.229 1.00 85.44 374 PRO A O 1
ATOM 2919 N N . ILE A 1 375 ? -20.697 14.272 14.330 1.00 86.94 375 ILE A N 1
ATOM 2920 C CA . ILE A 1 375 ? -20.210 14.248 12.938 1.00 86.94 375 ILE A CA 1
ATOM 2921 C C . ILE A 1 375 ? -19.143 15.329 12.707 1.00 86.94 375 ILE A C 1
ATOM 2923 O O . ILE A 1 375 ? -18.160 15.122 11.990 1.00 86.94 375 ILE A O 1
ATOM 2927 N N . GLU A 1 376 ? -19.321 16.509 13.308 1.00 83.25 376 GLU A N 1
ATOM 2928 C CA . GLU A 1 376 ? -18.343 17.591 13.198 1.00 83.25 376 GLU A CA 1
ATOM 2929 C C . GLU A 1 376 ? -17.037 17.219 13.903 1.00 83.25 376 GLU A C 1
ATOM 2931 O O . GLU A 1 376 ? -15.969 17.405 13.311 1.00 83.25 376 GLU A O 1
ATOM 2936 N N . LYS A 1 377 ? -17.147 16.660 15.114 1.00 87.06 377 LYS A N 1
ATOM 2937 C CA . LYS A 1 377 ? -16.054 16.107 15.921 1.00 87.06 377 LYS A CA 1
ATOM 2938 C C . LYS A 1 377 ? -15.302 15.024 15.144 1.00 87.06 377 LYS A C 1
ATOM 2940 O O . LYS A 1 377 ? -14.086 15.122 14.996 1.00 87.06 377 LYS A O 1
ATOM 2945 N N . LEU A 1 378 ? -16.029 14.085 14.537 1.00 88.69 378 LEU A N 1
ATOM 2946 C CA . LEU A 1 378 ? -15.474 13.021 13.706 1.00 88.69 378 LEU A CA 1
ATOM 2947 C C . LEU A 1 378 ? -14.638 13.561 12.541 1.00 88.69 378 LEU A C 1
ATOM 2949 O O . LEU A 1 378 ? -13.461 13.215 12.463 1.00 88.69 378 LEU A O 1
ATOM 2953 N N . ASP A 1 379 ? -15.162 14.434 11.659 1.00 85.06 379 ASP A N 1
ATOM 2954 C CA . ASP A 1 379 ? -14.317 14.844 10.517 1.00 85.06 379 ASP A CA 1
ATOM 2955 C C . ASP A 1 379 ? -13.123 15.723 10.935 1.00 85.06 379 ASP A C 1
ATOM 2957 O O . ASP A 1 379 ? -12.136 15.775 10.205 1.00 85.06 379 ASP A O 1
ATOM 2961 N N . LEU A 1 380 ? -13.190 16.422 12.077 1.00 83.50 380 LEU A N 1
ATOM 2962 C CA . LEU A 1 380 ? -12.054 17.210 12.581 1.00 83.50 380 LEU A CA 1
ATOM 2963 C C . LEU A 1 380 ? -10.913 16.315 13.079 1.00 83.50 380 LEU A C 1
ATOM 2965 O O . LEU A 1 380 ? -9.747 16.658 12.900 1.00 83.50 380 LEU A O 1
ATOM 2969 N N . ILE A 1 381 ? -11.239 15.168 13.676 1.00 86.62 381 ILE A N 1
ATOM 2970 C CA . ILE A 1 381 ? -10.248 14.228 14.213 1.00 86.62 381 ILE A CA 1
ATOM 2971 C C . ILE A 1 381 ? -9.746 13.270 13.130 1.00 86.62 381 ILE A C 1
ATOM 2973 O O . ILE A 1 381 ? -8.550 12.989 13.048 1.00 86.62 381 ILE A O 1
ATOM 2977 N N . MET A 1 382 ? -10.651 12.787 12.281 1.00 83.38 382 MET A N 1
ATOM 2978 C CA . MET A 1 382 ? -10.356 11.769 11.280 1.00 83.38 382 MET A CA 1
ATOM 2979 C C . MET A 1 382 ? -9.386 12.277 10.212 1.00 83.38 382 MET A C 1
ATOM 2981 O O . MET A 1 382 ? -8.431 11.580 9.888 1.00 83.38 382 MET A O 1
ATOM 2985 N N . VAL A 1 383 ? -9.573 13.495 9.687 1.00 76.75 383 VAL A N 1
ATOM 2986 C CA . VAL A 1 383 ? -8.742 14.006 8.579 1.00 76.75 383 VAL A CA 1
ATOM 2987 C C . VAL A 1 383 ? -7.246 14.073 8.947 1.00 76.75 383 VAL A C 1
ATOM 2989 O O . VAL A 1 383 ? -6.428 13.555 8.182 1.00 76.75 383 VAL A O 1
ATOM 2992 N N . PRO A 1 384 ? -6.839 14.638 10.103 1.00 77.00 384 PRO A N 1
ATOM 2993 C CA . PRO A 1 384 ? -5.445 14.587 10.541 1.00 77.00 384 PRO A CA 1
ATOM 2994 C C . PRO A 1 384 ? -4.951 13.172 10.852 1.00 77.00 384 PRO A C 1
ATOM 2996 O O . PRO A 1 384 ? -3.788 12.874 10.582 1.00 77.00 384 PRO A O 1
ATOM 2999 N N . LEU A 1 385 ? -5.808 12.315 11.419 1.00 79.44 385 LEU A N 1
ATOM 3000 C CA . LEU A 1 385 ? -5.447 10.945 11.787 1.00 79.44 385 LEU A CA 1
ATOM 3001 C C . LEU A 1 385 ? -5.144 10.099 10.547 1.00 79.44 385 LEU A C 1
ATOM 3003 O O . LEU A 1 385 ? -4.111 9.446 10.501 1.00 79.44 385 LEU A O 1
ATOM 3007 N N . MET A 1 386 ? -5.975 10.190 9.509 1.00 74.00 386 MET A N 1
ATOM 3008 C CA . MET A 1 386 ? -5.797 9.477 8.240 1.00 74.00 386 MET A CA 1
ATOM 3009 C C . MET A 1 386 ? -4.474 9.785 7.542 1.00 74.00 386 MET A C 1
ATOM 3011 O O . MET A 1 386 ? -3.865 8.915 6.932 1.00 74.00 386 MET A O 1
ATOM 3015 N N . ASN A 1 387 ? -4.006 11.029 7.635 1.00 68.00 387 ASN A N 1
ATOM 3016 C CA . ASN A 1 387 ? -2.728 11.414 7.038 1.00 68.00 387 ASN A CA 1
ATOM 3017 C C . ASN A 1 387 ? -1.522 10.860 7.815 1.00 68.00 387 ASN A C 1
ATOM 3019 O O . ASN A 1 387 ? -0.410 10.866 7.291 1.00 68.00 387 ASN A O 1
ATOM 3023 N N . ARG A 1 388 ? -1.725 10.429 9.067 1.00 70.69 388 ARG A N 1
ATOM 3024 C CA . ARG A 1 388 ? -0.683 9.893 9.957 1.00 70.69 388 ARG A CA 1
ATOM 3025 C C . ARG A 1 388 ? -0.718 8.371 10.045 1.00 70.69 388 ARG A C 1
ATOM 3027 O O . ARG A 1 388 ? 0.330 7.750 10.174 1.00 70.69 388 ARG A O 1
ATOM 3034 N N . VAL A 1 389 ? -1.913 7.793 9.994 1.00 67.88 389 VAL A N 1
ATOM 3035 C CA . VAL A 1 389 ? -2.179 6.377 10.229 1.00 67.88 389 VAL A CA 1
ATOM 3036 C C . VAL A 1 389 ? -2.563 5.743 8.896 1.00 67.88 389 VAL A C 1
ATOM 3038 O O . VAL A 1 389 ? -3.671 5.930 8.404 1.00 67.88 389 VAL A O 1
ATOM 3041 N N . ALA A 1 390 ? -1.632 4.997 8.299 1.00 70.06 390 ALA A N 1
ATOM 3042 C CA . ALA A 1 390 ? -1.840 4.260 7.050 1.00 70.06 390 ALA A CA 1
ATOM 3043 C C . ALA A 1 390 ? -2.604 2.936 7.281 1.00 70.06 390 ALA A C 1
ATOM 3045 O O . ALA A 1 390 ? -2.183 1.889 6.797 1.00 70.06 390 ALA A O 1
ATOM 3046 N N . LEU A 1 391 ? -3.686 2.979 8.064 1.00 75.38 391 LEU A N 1
ATOM 3047 C CA . LEU A 1 391 ? -4.557 1.835 8.356 1.00 75.38 391 LEU A CA 1
ATOM 3048 C C . LEU A 1 391 ? -5.925 2.028 7.700 1.00 75.38 391 LEU A C 1
ATOM 3050 O O . LEU A 1 391 ? -6.338 3.158 7.426 1.00 75.38 391 LEU A O 1
ATOM 3054 N N . ASP A 1 392 ? -6.626 0.918 7.497 1.00 83.25 392 ASP A N 1
ATOM 3055 C CA . ASP A 1 392 ? -8.024 0.927 7.085 1.00 83.25 392 ASP A CA 1
ATOM 3056 C C . ASP A 1 392 ? -8.908 1.370 8.264 1.00 83.25 392 ASP A C 1
ATOM 3058 O O . ASP A 1 392 ? -8.773 0.885 9.394 1.00 83.25 392 ASP A O 1
ATOM 3062 N N . LEU A 1 393 ? -9.794 2.334 8.006 1.00 89.31 393 LEU A N 1
ATOM 3063 C CA . LEU A 1 393 ? -10.723 2.882 8.994 1.00 89.31 393 LEU A CA 1
ATOM 3064 C C . LEU A 1 393 ? -12.161 2.651 8.529 1.00 89.31 393 LEU A C 1
ATOM 3066 O O . LEU A 1 393 ? -12.579 3.174 7.495 1.00 89.31 393 LEU A O 1
ATOM 3070 N N . PHE A 1 394 ? -12.940 1.930 9.326 1.00 91.69 394 PHE A N 1
ATOM 3071 C CA . PHE A 1 394 ? -14.379 1.775 9.132 1.00 91.69 394 PHE A CA 1
ATOM 3072 C C . PHE A 1 394 ? -15.095 2.855 9.937 1.00 91.69 394 PHE A C 1
ATOM 3074 O O . PHE A 1 394 ? -15.003 2.903 11.159 1.00 91.69 394 PHE A O 1
ATOM 3081 N N . VAL A 1 395 ? -15.758 3.782 9.262 1.00 92.56 395 VAL A N 1
ATOM 3082 C CA . VAL A 1 395 ? -16.242 5.029 9.853 1.00 92.56 395 VAL A CA 1
ATOM 3083 C C . VAL A 1 395 ? -17.757 5.075 9.792 1.00 92.56 395 VAL A C 1
ATOM 3085 O O . VAL A 1 395 ? -18.335 5.122 8.707 1.00 92.56 395 VAL A O 1
ATOM 3088 N N . GLY A 1 396 ? -18.384 5.126 10.964 1.00 92.94 396 GLY A N 1
ATOM 3089 C CA . GLY A 1 396 ? -19.804 5.414 11.111 1.00 92.94 396 GLY A CA 1
ATOM 3090 C C . GLY A 1 396 ? -20.027 6.918 11.173 1.00 92.94 396 GLY A C 1
ATOM 3091 O O . GLY A 1 396 ? -19.457 7.600 12.029 1.00 92.94 396 GLY A O 1
ATOM 3092 N N . ARG A 1 397 ? -20.826 7.457 10.251 1.00 91.12 397 ARG A N 1
ATOM 3093 C CA . ARG A 1 397 ? -21.141 8.887 10.168 1.00 91.12 397 ARG A CA 1
ATOM 3094 C C . ARG A 1 397 ? -22.638 9.077 9.935 1.00 91.12 397 ARG A C 1
ATOM 3096 O O . ARG A 1 397 ? -23.102 9.040 8.798 1.00 91.12 397 ARG A O 1
ATOM 3103 N N . GLY A 1 398 ? -23.369 9.394 10.997 1.00 88.56 398 GLY A N 1
ATOM 3104 C CA . GLY A 1 398 ? -24.828 9.424 10.975 1.00 88.56 398 GLY A CA 1
ATOM 3105 C C . GLY A 1 398 ? -25.359 8.022 10.700 1.00 88.56 398 GLY A C 1
ATOM 3106 O O . GLY A 1 398 ? -24.952 7.086 11.375 1.00 88.56 398 GLY A O 1
ATOM 3107 N N . ASP A 1 399 ? -26.199 7.889 9.677 1.00 88.00 399 ASP A N 1
ATOM 3108 C CA . ASP A 1 399 ? -26.782 6.605 9.265 1.00 88.00 399 ASP A CA 1
ATOM 3109 C C . ASP A 1 399 ? -25.942 5.864 8.207 1.00 88.00 399 ASP A C 1
ATOM 3111 O O . ASP A 1 399 ? -26.287 4.754 7.807 1.00 88.00 399 ASP A O 1
ATOM 3115 N N . ASP A 1 400 ? -24.832 6.459 7.758 1.00 89.81 400 ASP A N 1
ATOM 3116 C CA . ASP A 1 400 ? -23.990 5.907 6.700 1.00 89.81 400 ASP A CA 1
ATOM 3117 C C . ASP A 1 400 ? -22.663 5.364 7.253 1.00 89.81 400 ASP A C 1
ATOM 3119 O O . ASP A 1 400 ? -21.973 6.032 8.034 1.00 89.81 400 ASP A O 1
ATOM 3123 N N . ALA A 1 401 ? -22.240 4.203 6.755 1.00 90.88 401 ALA A N 1
ATOM 3124 C CA . ALA A 1 401 ? -20.923 3.632 7.016 1.00 90.88 401 ALA A CA 1
ATOM 3125 C C . ALA A 1 401 ? -19.981 3.785 5.807 1.00 90.88 401 ALA A C 1
ATOM 3127 O O . ALA A 1 401 ? -20.380 3.677 4.642 1.00 90.88 401 ALA A O 1
ATOM 3128 N N . TYR A 1 402 ? -18.702 4.038 6.081 1.00 89.12 402 TYR A N 1
ATOM 3129 C CA . TYR A 1 402 ? -17.679 4.264 5.063 1.00 89.12 402 TYR A CA 1
ATOM 3130 C C . TYR A 1 402 ? -16.395 3.510 5.390 1.00 89.12 402 TYR A C 1
ATOM 3132 O O . TYR A 1 402 ? -15.907 3.584 6.511 1.00 89.12 402 TYR A O 1
ATOM 3140 N N . LEU A 1 403 ? -15.795 2.870 4.391 1.00 88.12 403 LEU A N 1
ATOM 3141 C CA . LEU A 1 403 ? -14.426 2.381 4.465 1.00 88.12 403 LEU A CA 1
ATOM 3142 C C . LEU A 1 403 ? -13.486 3.454 3.924 1.00 88.12 403 LEU A C 1
ATOM 3144 O O . LEU A 1 403 ? -13.580 3.871 2.767 1.00 88.12 403 LEU A O 1
ATOM 3148 N N . TYR A 1 404 ? -12.571 3.888 4.772 1.00 83.50 404 TYR A N 1
ATOM 3149 C CA . TYR A 1 404 ? -11.499 4.789 4.420 1.00 83.50 404 TYR A CA 1
ATOM 3150 C C . TYR A 1 404 ? -10.196 4.003 4.312 1.00 83.50 404 TYR A C 1
ATOM 3152 O O . TYR A 1 404 ? -9.695 3.505 5.318 1.00 83.50 404 TYR A O 1
ATOM 3160 N N . SER A 1 405 ? -9.642 3.915 3.103 1.00 76.31 405 SER A N 1
ATOM 3161 C CA . SER A 1 405 ? -8.363 3.250 2.849 1.00 76.31 405 SER A CA 1
ATOM 3162 C C . SER A 1 405 ? -7.294 4.253 2.425 1.00 76.31 405 SER A C 1
ATOM 3164 O O . SER A 1 405 ? -7.540 5.228 1.702 1.00 76.31 405 SER A O 1
ATOM 3166 N N . SER A 1 406 ? -6.077 4.032 2.914 1.00 63.28 406 SER A N 1
ATOM 3167 C CA . SER A 1 406 ? -4.915 4.852 2.581 1.00 63.28 406 SER A CA 1
ATOM 3168 C C . SER A 1 406 ? -4.259 4.322 1.305 1.00 63.28 406 SER A C 1
ATOM 3170 O O . SER A 1 406 ? -3.461 3.388 1.354 1.00 63.28 406 SER A O 1
ATOM 3172 N N . ILE A 1 407 ? -4.537 4.945 0.156 1.00 59.81 407 ILE A N 1
ATOM 3173 C CA . ILE A 1 407 ? -3.775 4.687 -1.074 1.00 59.81 407 ILE A CA 1
ATOM 3174 C C . ILE A 1 407 ? -2.599 5.668 -1.113 1.00 59.81 407 ILE A C 1
ATOM 3176 O O . ILE A 1 407 ? -2.779 6.887 -1.210 1.00 59.81 407 ILE A O 1
ATOM 3180 N N . GLY A 1 408 ? -1.376 5.140 -1.036 1.00 52.00 408 GLY A N 1
ATOM 3181 C CA . GLY A 1 408 ? -0.165 5.927 -1.252 1.00 52.00 408 GLY A CA 1
ATOM 3182 C C . GLY A 1 408 ? -0.084 6.372 -2.711 1.00 52.00 408 GLY A C 1
ATOM 3183 O O . GLY A 1 408 ? 0.209 5.563 -3.586 1.00 52.00 408 GLY A O 1
ATOM 3184 N N . MET A 1 409 ? -0.335 7.653 -2.987 1.00 50.34 409 MET A N 1
ATOM 3185 C CA . MET A 1 409 ? -0.144 8.228 -4.317 1.00 50.34 409 MET A CA 1
ATOM 3186 C C . MET A 1 409 ? 1.193 8.965 -4.369 1.00 50.34 409 MET A C 1
ATOM 3188 O O . MET A 1 409 ? 1.469 9.887 -3.600 1.00 50.34 409 MET A O 1
ATOM 3192 N N . THR A 1 410 ? 2.045 8.579 -5.312 1.00 54.41 410 THR A N 1
ATOM 3193 C CA . THR A 1 410 ? 3.280 9.308 -5.603 1.00 54.41 410 THR A CA 1
ATOM 3194 C C . THR A 1 410 ? 2.978 10.407 -6.624 1.00 54.41 410 THR A C 1
ATOM 3196 O O . THR A 1 410 ? 2.696 10.113 -7.783 1.00 54.41 410 THR A O 1
ATOM 3199 N N . SER A 1 411 ? 3.024 11.683 -6.216 1.00 54.84 411 SER A N 1
ATOM 3200 C CA . SER A 1 411 ? 3.025 12.802 -7.175 1.00 54.84 411 SER A CA 1
ATOM 3201 C C . SER A 1 411 ? 4.436 13.089 -7.662 1.00 54.84 411 SER A C 1
ATOM 3203 O O . SER A 1 411 ? 5.367 13.238 -6.866 1.00 54.84 411 SER A O 1
ATOM 3205 N N . PHE A 1 412 ? 4.561 13.240 -8.978 1.00 60.00 412 PHE A N 1
ATOM 3206 C CA . PHE A 1 412 ? 5.748 13.768 -9.635 1.00 60.00 412 PHE A CA 1
ATOM 3207 C C . PHE A 1 412 ? 5.500 15.244 -9.943 1.00 60.00 412 PHE A C 1
ATOM 3209 O O . PHE A 1 412 ? 4.757 15.574 -10.865 1.00 60.00 412 PHE A O 1
ATOM 3216 N N . SER A 1 413 ? 6.089 16.144 -9.156 1.00 61.28 413 SER A N 1
ATOM 3217 C CA . SER A 1 413 ? 6.056 17.581 -9.444 1.00 61.28 413 SER A CA 1
ATOM 3218 C C . SER A 1 413 ? 7.353 18.014 -10.131 1.00 61.28 413 SER A C 1
ATOM 3220 O O . SER A 1 413 ? 8.427 17.509 -9.803 1.00 61.28 413 SER A O 1
ATOM 3222 N N . GLY A 1 414 ? 7.248 18.937 -11.094 1.00 67.25 414 GLY A N 1
ATOM 3223 C CA . GLY A 1 414 ? 8.392 19.534 -11.802 1.00 67.25 414 GLY A CA 1
ATOM 3224 C C . GLY A 1 414 ? 8.830 18.838 -13.098 1.00 67.25 414 GLY A C 1
ATOM 3225 O O . GLY A 1 414 ? 9.717 19.347 -13.781 1.00 67.25 414 GLY A O 1
ATOM 3226 N N . MET A 1 415 ? 8.176 17.742 -13.506 1.00 71.31 415 MET A N 1
ATOM 3227 C CA . MET A 1 415 ? 8.521 17.003 -14.734 1.00 71.31 415 MET A CA 1
ATOM 3228 C C . MET A 1 415 ? 8.364 17.840 -16.016 1.00 71.31 415 MET A C 1
ATOM 3230 O O . MET A 1 415 ? 9.160 17.705 -16.942 1.00 71.31 415 MET A O 1
ATOM 3234 N N . THR A 1 416 ? 7.398 18.762 -16.059 1.00 75.00 416 THR A N 1
ATOM 3235 C CA . THR A 1 416 ? 7.201 19.679 -17.198 1.00 75.00 416 THR A CA 1
ATOM 3236 C C . THR A 1 416 ? 8.413 20.578 -17.442 1.00 75.00 416 THR A C 1
ATOM 3238 O O . THR A 1 416 ? 8.753 20.859 -18.588 1.00 75.00 416 THR A O 1
ATOM 3241 N N . ASN A 1 417 ? 9.113 20.981 -16.378 1.00 77.19 417 ASN A N 1
ATOM 3242 C CA . ASN A 1 417 ? 10.278 21.864 -16.466 1.00 77.19 417 ASN A CA 1
ATOM 3243 C C . ASN A 1 417 ? 11.550 21.116 -16.902 1.00 77.19 417 ASN A C 1
ATOM 3245 O O . ASN A 1 417 ? 12.536 21.746 -17.277 1.00 77.19 417 ASN A O 1
ATOM 3249 N N . LEU A 1 418 ? 11.531 19.778 -16.882 1.00 81.81 418 LEU A N 1
ATOM 3250 C CA . LEU A 1 418 ? 12.664 18.938 -17.276 1.00 81.81 418 LEU A CA 1
ATOM 3251 C C . LEU A 1 418 ? 12.747 18.691 -18.781 1.00 81.81 418 LEU A C 1
ATOM 3253 O O . LEU A 1 418 ? 13.799 18.271 -19.260 1.00 81.81 418 LEU A O 1
ATOM 3257 N N . PHE A 1 419 ? 11.684 18.975 -19.534 1.00 84.38 419 PHE A N 1
ATOM 3258 C CA . PHE A 1 419 ? 11.636 18.673 -20.962 1.00 84.38 419 PHE A CA 1
ATOM 3259 C C . PHE A 1 419 ? 12.767 19.356 -21.745 1.00 84.38 419 PHE A C 1
ATOM 3261 O O . PHE A 1 419 ? 13.511 18.691 -22.464 1.00 84.38 419 PHE A O 1
ATOM 3268 N N . ILE A 1 420 ? 12.946 20.669 -21.557 1.00 86.00 420 ILE A N 1
ATOM 3269 C CA . ILE A 1 420 ? 13.966 21.447 -22.277 1.00 86.00 420 ILE A CA 1
ATOM 3270 C C . ILE A 1 420 ? 15.393 21.005 -21.888 1.00 86.00 420 ILE A C 1
ATOM 3272 O O . ILE A 1 420 ? 16.168 20.694 -22.795 1.00 86.00 420 ILE A O 1
ATOM 3276 N N . PRO A 1 421 ? 15.772 20.908 -20.594 1.00 85.44 421 PRO A N 1
ATOM 3277 C CA . PRO A 1 421 ? 17.105 20.436 -20.209 1.00 85.44 421 PRO A CA 1
ATOM 3278 C C . PRO A 1 421 ? 17.429 19.019 -20.690 1.00 85.44 421 PRO A C 1
ATOM 3280 O O . PRO A 1 421 ? 18.539 18.777 -21.163 1.00 85.44 421 PRO A O 1
ATOM 3283 N N . ILE A 1 422 ? 16.465 18.093 -20.604 1.00 88.88 422 ILE A N 1
ATOM 3284 C CA . ILE A 1 422 ? 16.637 16.721 -21.096 1.00 88.88 422 ILE A CA 1
ATOM 3285 C C . ILE A 1 422 ? 16.875 16.729 -22.604 1.00 88.88 422 ILE A C 1
ATOM 3287 O O . ILE A 1 422 ? 17.800 16.069 -23.077 1.00 88.88 422 ILE A O 1
ATOM 3291 N N . LEU A 1 423 ? 16.090 17.504 -23.356 1.00 89.88 423 LEU A N 1
ATOM 3292 C CA . LEU A 1 423 ? 16.243 17.607 -24.801 1.00 89.88 423 LEU A CA 1
ATOM 3293 C C . LEU A 1 423 ? 17.627 18.153 -25.176 1.00 89.88 423 LEU A C 1
ATOM 3295 O O . LEU A 1 423 ? 18.327 17.542 -25.982 1.00 89.88 423 LEU A O 1
ATOM 3299 N N . ILE A 1 424 ? 18.064 19.247 -24.549 1.00 88.69 424 ILE A N 1
ATOM 3300 C CA . ILE A 1 424 ? 19.387 19.838 -24.798 1.00 88.69 424 ILE A CA 1
ATOM 3301 C C . ILE A 1 424 ? 20.497 18.826 -24.493 1.00 88.69 424 ILE A C 1
ATOM 3303 O O . ILE A 1 424 ? 21.376 18.605 -25.326 1.00 88.69 424 ILE A O 1
ATOM 3307 N N . ALA A 1 425 ? 20.445 18.166 -23.335 1.00 87.38 425 ALA A N 1
ATOM 3308 C CA . ALA A 1 425 ? 21.454 17.181 -22.967 1.00 87.38 425 ALA A CA 1
ATOM 3309 C C . ALA A 1 425 ? 21.455 15.967 -23.909 1.00 87.38 425 ALA A C 1
ATOM 3311 O O . ALA A 1 425 ? 22.529 15.494 -24.283 1.00 87.38 425 ALA A O 1
ATOM 3312 N N . SER A 1 426 ? 20.279 15.506 -24.349 1.00 90.50 426 SER A N 1
ATOM 3313 C CA . SER A 1 426 ? 20.158 14.401 -25.306 1.00 90.50 426 SER A CA 1
ATOM 3314 C C . SER A 1 426 ? 20.846 14.720 -26.637 1.00 90.50 426 SER A C 1
ATOM 3316 O O . SER A 1 426 ? 21.644 13.926 -27.136 1.00 90.50 426 SER A O 1
ATOM 3318 N N . LEU A 1 427 ? 20.643 15.932 -27.165 1.00 90.50 427 LEU A N 1
ATOM 3319 C CA . LEU A 1 427 ? 21.269 16.391 -28.404 1.00 90.50 427 LEU A CA 1
ATOM 3320 C C . LEU A 1 427 ? 22.787 16.554 -28.259 1.00 90.50 427 LEU A C 1
ATOM 3322 O O . LEU A 1 427 ? 23.532 16.209 -29.177 1.00 90.50 427 LEU A O 1
ATOM 3326 N N . ILE A 1 428 ? 23.264 17.028 -27.104 1.00 88.50 428 ILE A N 1
ATOM 3327 C CA . ILE A 1 428 ? 24.702 17.138 -26.823 1.00 88.50 428 ILE A CA 1
ATOM 3328 C C . ILE A 1 428 ? 25.352 15.750 -26.788 1.00 88.50 428 ILE A C 1
ATOM 3330 O O . ILE A 1 428 ? 26.393 15.543 -27.421 1.00 88.50 428 ILE A O 1
ATOM 3334 N N . VAL A 1 429 ? 24.745 14.791 -26.081 1.00 89.50 429 VAL A N 1
ATOM 3335 C CA . VAL A 1 429 ? 25.246 13.410 -25.997 1.00 89.50 429 VAL A CA 1
ATOM 3336 C C . VAL A 1 429 ? 25.238 12.758 -27.379 1.00 89.50 429 VAL A C 1
ATOM 3338 O O . VAL A 1 429 ? 26.255 12.194 -27.785 1.00 89.50 429 VAL A O 1
ATOM 3341 N N . LEU A 1 430 ? 24.144 12.901 -28.131 1.00 91.44 430 LEU A N 1
ATOM 3342 C CA . LEU A 1 430 ? 24.010 12.419 -29.505 1.00 91.44 430 LEU A CA 1
ATOM 3343 C C . LEU A 1 430 ? 25.141 12.942 -30.400 1.00 91.44 430 LEU A C 1
ATOM 3345 O O . LEU A 1 430 ? 25.849 12.155 -31.031 1.00 91.44 430 LEU A O 1
ATOM 3349 N N . ASN A 1 431 ? 25.337 14.263 -30.434 1.00 88.06 431 ASN A N 1
ATOM 3350 C CA . ASN A 1 431 ? 26.349 14.896 -31.275 1.00 88.06 431 ASN A CA 1
ATOM 3351 C C . ASN A 1 431 ? 27.770 14.474 -30.872 1.00 88.06 431 ASN A C 1
ATOM 3353 O O . ASN A 1 431 ? 28.607 14.163 -31.719 1.00 88.06 431 ASN A O 1
ATOM 3357 N N . THR A 1 432 ? 28.036 14.398 -29.567 1.00 86.62 432 THR A N 1
ATOM 3358 C CA . THR A 1 432 ? 29.362 14.015 -29.071 1.00 86.62 432 THR A CA 1
ATOM 3359 C C . THR A 1 432 ? 29.687 12.559 -29.401 1.00 86.62 432 THR A C 1
ATOM 3361 O O . THR A 1 432 ? 30.802 12.259 -29.831 1.00 86.62 432 THR A O 1
ATOM 3364 N N . MET A 1 433 ? 28.711 11.659 -29.265 1.00 88.69 433 MET A N 1
ATOM 3365 C CA . MET A 1 433 ? 28.882 10.244 -29.594 1.00 88.69 433 MET A CA 1
ATOM 3366 C C . MET A 1 433 ? 28.986 10.011 -31.101 1.00 88.69 433 MET A C 1
ATOM 3368 O O . MET A 1 433 ? 29.807 9.200 -31.519 1.00 88.69 433 MET A O 1
ATOM 3372 N N . LEU A 1 434 ? 28.250 10.757 -31.933 1.00 88.44 434 LEU A N 1
ATOM 3373 C CA . LEU A 1 434 ? 28.455 10.731 -33.386 1.00 88.44 434 LEU A CA 1
ATOM 3374 C C . LEU A 1 434 ? 29.879 11.140 -33.757 1.00 88.44 434 LEU A C 1
ATOM 3376 O O . LEU A 1 434 ? 30.541 10.427 -34.509 1.00 88.44 434 LEU A O 1
ATOM 3380 N N . GLY A 1 435 ? 30.375 12.243 -33.191 1.00 86.31 435 GLY A N 1
ATOM 3381 C CA . GLY A 1 435 ? 31.760 12.666 -33.385 1.00 86.31 435 GLY A CA 1
ATOM 3382 C C . GLY A 1 435 ? 32.760 11.582 -32.969 1.00 86.31 435 GLY A C 1
ATOM 3383 O O . GLY A 1 435 ? 33.698 11.292 -33.708 1.00 86.31 435 GLY A O 1
ATOM 3384 N N . ALA A 1 436 ? 32.531 10.923 -31.828 1.00 83.94 436 ALA A N 1
ATOM 3385 C CA . ALA A 1 436 ? 33.379 9.826 -31.362 1.00 83.94 436 ALA A CA 1
ATOM 3386 C C . ALA A 1 436 ? 33.389 8.624 -32.324 1.00 83.94 436 ALA A C 1
ATOM 3388 O O . ALA A 1 436 ? 34.441 8.016 -32.517 1.00 83.94 436 ALA A O 1
ATOM 3389 N N . VAL A 1 437 ? 32.254 8.301 -32.953 1.00 88.81 437 VAL A N 1
ATOM 3390 C CA . VAL A 1 437 ? 32.144 7.226 -33.953 1.00 88.81 437 VAL A CA 1
ATOM 3391 C C . VAL A 1 437 ? 32.927 7.569 -35.222 1.00 88.81 437 VAL A C 1
ATOM 3393 O O . VAL A 1 437 ? 33.766 6.775 -35.647 1.00 88.81 437 VAL A O 1
ATOM 3396 N N . TYR A 1 438 ? 32.718 8.758 -35.799 1.00 86.81 438 TYR A N 1
ATOM 3397 C CA . TYR A 1 438 ? 33.395 9.164 -37.041 1.00 86.81 438 TYR A CA 1
ATOM 3398 C C . TYR A 1 438 ? 34.917 9.232 -36.897 1.00 86.81 438 TYR A C 1
ATOM 3400 O O . TYR A 1 438 ? 35.658 8.913 -37.823 1.00 86.81 438 TYR A O 1
ATOM 3408 N N . GLU A 1 439 ? 35.414 9.592 -35.720 1.00 83.50 439 GLU A N 1
ATOM 3409 C CA . GLU A 1 439 ? 36.854 9.616 -35.488 1.00 83.50 439 GLU A CA 1
ATOM 3410 C C . GLU A 1 439 ? 37.468 8.235 -35.231 1.00 83.50 439 GLU A C 1
ATOM 3412 O O . GLU A 1 439 ? 38.694 8.110 -35.236 1.00 83.50 439 GLU A O 1
ATOM 3417 N N . ARG A 1 440 ? 36.643 7.217 -34.958 1.00 85.81 440 ARG A N 1
ATOM 3418 C CA . ARG A 1 440 ? 37.064 5.830 -34.715 1.00 85.81 440 ARG A CA 1
ATOM 3419 C C . ARG A 1 440 ? 36.772 4.915 -35.901 1.00 85.81 440 ARG A C 1
ATOM 3421 O O . ARG A 1 440 ? 36.859 3.702 -35.759 1.00 85.81 440 ARG A O 1
ATOM 3428 N N . VAL A 1 441 ? 36.511 5.473 -37.084 1.00 86.06 441 VAL A N 1
ATOM 3429 C CA . VAL A 1 441 ? 36.259 4.692 -38.309 1.00 86.06 441 VAL A CA 1
ATOM 3430 C C . VAL A 1 441 ? 37.380 3.685 -38.574 1.00 86.06 441 VAL A C 1
ATOM 3432 O O . VAL A 1 441 ? 37.089 2.518 -38.795 1.00 86.06 441 VAL A O 1
ATOM 3435 N N . ARG A 1 442 ? 38.657 4.080 -38.442 1.00 85.06 442 ARG A N 1
ATOM 3436 C CA . ARG A 1 442 ? 39.793 3.152 -38.618 1.00 85.06 442 ARG A CA 1
ATOM 3437 C C . ARG A 1 442 ? 39.754 1.982 -37.629 1.00 85.06 442 ARG A C 1
ATOM 3439 O O . ARG A 1 442 ? 40.044 0.856 -38.010 1.00 85.06 442 ARG A O 1
ATOM 3446 N N . GLU A 1 443 ? 39.404 2.239 -36.372 1.00 87.06 443 GLU A N 1
ATOM 3447 C CA . GLU A 1 443 ? 39.298 1.196 -35.343 1.00 87.06 443 GLU A CA 1
ATOM 3448 C C . GLU A 1 443 ? 38.112 0.264 -35.631 1.00 87.06 443 GLU A C 1
ATOM 3450 O O . GLU A 1 443 ? 38.259 -0.952 -35.562 1.00 87.06 443 GLU A O 1
ATOM 3455 N N . ILE A 1 444 ? 36.967 0.824 -36.037 1.00 89.06 444 ILE A N 1
ATOM 3456 C CA . ILE A 1 444 ? 35.778 0.075 -36.468 1.00 89.06 444 ILE A CA 1
ATOM 3457 C C . ILE A 1 444 ? 36.113 -0.846 -37.649 1.00 89.06 444 ILE A C 1
ATOM 3459 O O . ILE A 1 444 ? 35.723 -2.013 -37.639 1.00 89.06 444 ILE A O 1
ATOM 3463 N N . SER A 1 445 ? 36.879 -0.358 -38.631 1.00 85.44 445 SER A N 1
ATOM 3464 C CA . SER A 1 445 ? 37.342 -1.165 -39.764 1.00 85.44 445 SER A CA 1
ATOM 3465 C C . SER A 1 445 ? 38.253 -2.308 -39.320 1.00 85.44 445 SER A C 1
ATOM 3467 O O . SER A 1 445 ? 38.062 -3.428 -39.774 1.00 85.44 445 SER A O 1
ATOM 3469 N N . ILE A 1 446 ? 39.188 -2.066 -38.392 1.00 88.94 446 ILE A N 1
ATOM 3470 C CA . ILE A 1 446 ? 40.055 -3.124 -37.843 1.00 88.94 446 ILE A CA 1
ATOM 3471 C C . ILE A 1 446 ? 39.214 -4.199 -37.144 1.00 88.94 446 ILE A C 1
ATOM 3473 O O . ILE A 1 446 ? 39.426 -5.386 -37.370 1.00 88.94 446 ILE A O 1
ATOM 3477 N N . TYR A 1 447 ? 38.234 -3.802 -36.328 1.00 89.06 447 TYR A N 1
ATOM 3478 C CA . TYR A 1 447 ? 37.341 -4.743 -35.651 1.00 89.06 447 TYR A CA 1
ATOM 3479 C C . TYR A 1 447 ? 36.510 -5.576 -36.629 1.00 89.06 447 TYR A C 1
ATOM 3481 O O . TYR A 1 447 ? 36.370 -6.783 -36.433 1.00 89.06 447 TYR A O 1
ATOM 3489 N N . SER A 1 448 ? 36.010 -4.953 -37.696 1.00 86.50 448 SER A N 1
ATOM 3490 C CA . SER A 1 448 ? 35.302 -5.658 -38.766 1.00 86.50 448 SER A CA 1
ATOM 3491 C C . SER A 1 448 ? 36.201 -6.670 -39.479 1.00 86.50 448 SER A C 1
ATOM 3493 O O . SER A 1 448 ? 35.812 -7.824 -39.641 1.00 86.50 448 SER A O 1
ATOM 3495 N N . SER A 1 449 ? 37.444 -6.294 -39.804 1.00 86.00 449 SER A N 1
ATOM 3496 C CA . SER A 1 449 ? 38.419 -7.192 -40.439 1.00 86.00 449 SER A CA 1
ATOM 3497 C C . SER A 1 449 ? 38.797 -8.397 -39.571 1.00 86.00 449 SER A C 1
ATOM 3499 O O . SER A 1 449 ? 39.164 -9.438 -40.103 1.00 86.00 449 SER A O 1
ATOM 3501 N N . VAL A 1 450 ? 38.699 -8.273 -38.244 1.00 87.62 450 VAL A N 1
ATOM 3502 C CA . VAL A 1 450 ? 38.914 -9.375 -37.285 1.00 87.62 450 VAL A CA 1
ATOM 3503 C C . VAL A 1 450 ? 37.649 -10.241 -37.106 1.00 87.62 450 VAL A C 1
ATOM 3505 O O . VAL A 1 450 ? 37.691 -11.271 -36.440 1.00 87.62 450 VAL A O 1
ATOM 3508 N N . GLY A 1 451 ? 36.524 -9.867 -37.728 1.00 86.38 451 GLY A N 1
ATOM 3509 C CA . GLY A 1 451 ? 35.291 -10.659 -37.765 1.00 86.38 451 GLY A CA 1
ATOM 3510 C C . GLY A 1 451 ? 34.224 -10.263 -36.738 1.00 86.38 451 GLY A C 1
ATOM 3511 O O . GLY A 1 451 ? 33.298 -11.036 -36.491 1.00 86.38 451 GLY A O 1
ATOM 3512 N N . LEU A 1 452 ? 34.310 -9.080 -36.115 1.00 88.81 452 LEU A N 1
ATOM 3513 C CA . LEU A 1 452 ? 33.247 -8.607 -35.221 1.00 88.81 452 LEU A CA 1
ATOM 3514 C C . LEU A 1 452 ? 31.970 -8.278 -36.003 1.00 88.81 452 LEU A C 1
ATOM 3516 O O . LEU A 1 452 ? 31.967 -7.440 -36.903 1.00 88.81 452 LEU A O 1
ATOM 3520 N N . ALA A 1 453 ? 30.854 -8.881 -35.589 1.00 88.25 453 ALA A N 1
ATOM 3521 C CA . ALA A 1 453 ? 29.544 -8.552 -36.134 1.00 88.25 453 ALA A CA 1
ATOM 3522 C C . ALA A 1 453 ? 29.200 -7.058 -35.911 1.00 88.25 453 ALA A C 1
ATOM 3524 O O . ALA A 1 453 ? 29.485 -6.521 -34.833 1.00 88.25 453 ALA A O 1
ATOM 3525 N N . PRO A 1 454 ? 28.500 -6.395 -36.856 1.00 87.94 454 PRO A N 1
ATOM 3526 C CA . PRO A 1 454 ? 28.050 -5.004 -36.722 1.00 87.94 454 PRO A CA 1
ATOM 3527 C C . PRO A 1 454 ? 27.341 -4.685 -35.397 1.00 87.94 454 PRO A C 1
ATOM 3529 O O . PRO A 1 454 ? 27.522 -3.608 -34.828 1.00 87.94 454 PRO A O 1
ATOM 3532 N N . VAL A 1 455 ? 26.562 -5.640 -34.876 1.00 90.56 455 VAL A N 1
ATOM 3533 C CA . VAL A 1 455 ? 25.842 -5.514 -33.599 1.00 90.56 455 VAL A CA 1
ATOM 3534 C C . VAL A 1 455 ? 26.804 -5.472 -32.408 1.00 90.56 455 VAL A C 1
ATOM 3536 O O . VAL A 1 455 ? 26.596 -4.683 -31.489 1.00 90.56 455 VAL A O 1
ATOM 3539 N N . HIS A 1 456 ? 27.886 -6.257 -32.426 1.00 92.38 456 HIS A N 1
ATOM 3540 C CA . HIS A 1 456 ? 28.891 -6.245 -31.357 1.00 92.38 456 HIS A CA 1
ATOM 3541 C C . HIS A 1 456 ? 29.667 -4.926 -31.330 1.00 92.38 456 HIS A C 1
ATOM 3543 O O . HIS A 1 456 ? 29.955 -4.397 -30.257 1.00 92.38 456 HIS A O 1
ATOM 3549 N N . ILE A 1 457 ? 29.946 -4.353 -32.503 1.00 90.94 457 ILE A N 1
ATOM 3550 C CA . ILE A 1 457 ? 30.574 -3.033 -32.610 1.00 90.94 457 ILE A CA 1
ATOM 3551 C C . ILE A 1 457 ? 29.633 -1.963 -32.052 1.00 90.94 457 ILE A C 1
ATOM 3553 O O . ILE A 1 457 ? 30.055 -1.160 -31.224 1.00 90.94 457 ILE A O 1
ATOM 3557 N N . ALA A 1 458 ? 28.348 -1.985 -32.422 1.00 91.50 458 ALA A N 1
ATOM 3558 C CA . ALA A 1 458 ? 27.349 -1.082 -31.850 1.00 91.50 458 ALA A CA 1
ATOM 3559 C C . ALA A 1 458 ? 27.264 -1.209 -30.315 1.00 91.50 458 ALA A C 1
ATOM 3561 O O . ALA A 1 458 ? 27.244 -0.199 -29.607 1.00 91.50 458 ALA A O 1
ATOM 3562 N N . PHE A 1 459 ? 27.284 -2.438 -29.790 1.00 92.81 459 PHE A N 1
ATOM 3563 C CA . PHE A 1 459 ? 27.246 -2.697 -28.351 1.00 92.81 459 PHE A CA 1
ATOM 3564 C C . PHE A 1 459 ?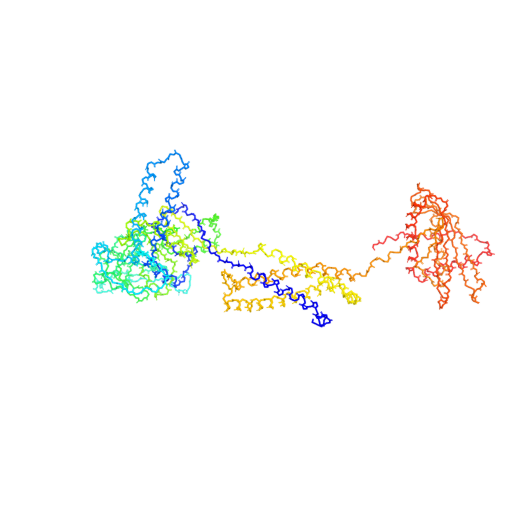 28.468 -2.135 -27.612 1.00 92.81 459 PHE A C 1
ATOM 3566 O O . PHE A 1 459 ? 28.321 -1.620 -26.508 1.00 92.81 459 PHE A O 1
ATOM 3573 N N . LEU A 1 460 ? 29.657 -2.148 -28.222 1.00 89.88 460 LEU A N 1
ATOM 3574 C CA . LEU A 1 460 ? 30.865 -1.565 -27.630 1.00 89.88 460 LEU A CA 1
ATOM 3575 C C . LEU A 1 460 ? 30.717 -0.052 -27.381 1.00 89.88 460 LEU A C 1
ATOM 3577 O O . LEU A 1 460 ? 31.119 0.444 -26.327 1.00 89.88 460 LEU A O 1
ATOM 3581 N N . PHE A 1 461 ? 30.082 0.672 -28.307 1.00 90.12 461 PHE A N 1
ATOM 3582 C CA . PHE A 1 461 ? 29.781 2.099 -28.135 1.00 90.12 461 PHE A CA 1
ATOM 3583 C C . PHE A 1 461 ? 28.662 2.349 -27.118 1.00 90.12 461 PHE A C 1
ATOM 3585 O O . PHE A 1 461 ? 28.738 3.309 -26.350 1.00 90.12 461 PHE A O 1
ATOM 3592 N N . LEU A 1 462 ? 27.646 1.483 -27.073 1.00 90.94 462 LEU A N 1
ATOM 3593 C CA . LEU A 1 462 ? 26.578 1.570 -26.074 1.00 90.94 462 LEU A CA 1
ATOM 3594 C C . LEU A 1 462 ? 27.114 1.312 -24.656 1.00 90.94 462 LEU A C 1
ATOM 3596 O O . LEU A 1 462 ? 26.786 2.041 -23.723 1.00 90.94 462 LEU A O 1
ATOM 3600 N N . ALA A 1 463 ? 27.999 0.327 -24.497 1.00 90.88 463 ALA A N 1
ATOM 3601 C CA . ALA A 1 463 ? 28.662 0.033 -23.231 1.00 90.88 463 ALA A CA 1
ATOM 3602 C C . ALA A 1 463 ? 29.531 1.210 -22.755 1.00 90.88 463 ALA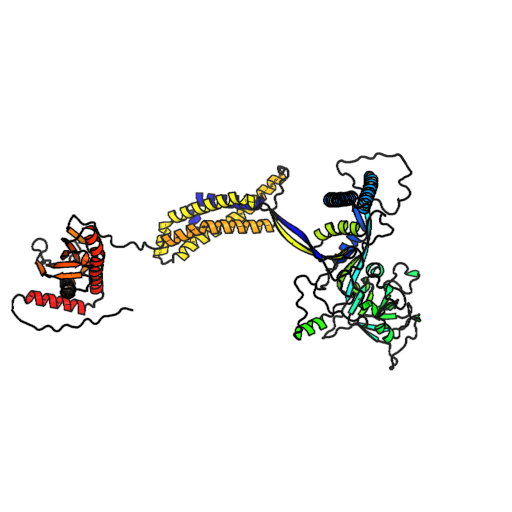 A C 1
ATOM 3604 O O . ALA A 1 463 ? 29.512 1.550 -21.571 1.00 90.88 463 ALA A O 1
ATOM 3605 N N . GLU A 1 464 ? 30.246 1.881 -23.665 1.00 87.81 464 GLU A N 1
ATOM 3606 C CA . GLU A 1 464 ? 30.993 3.102 -23.340 1.00 87.81 464 GLU A CA 1
ATOM 3607 C C . GLU A 1 464 ? 30.061 4.221 -22.839 1.00 87.81 464 GLU A C 1
ATOM 3609 O O . GLU A 1 464 ? 30.358 4.870 -21.834 1.00 87.81 464 GLU A O 1
ATOM 3614 N N . ALA A 1 465 ? 28.902 4.398 -23.479 1.00 88.75 465 ALA A N 1
ATOM 3615 C CA . ALA A 1 465 ? 27.891 5.361 -23.050 1.00 88.75 465 ALA A CA 1
ATOM 3616 C C . ALA A 1 465 ? 27.338 5.063 -21.648 1.00 88.75 46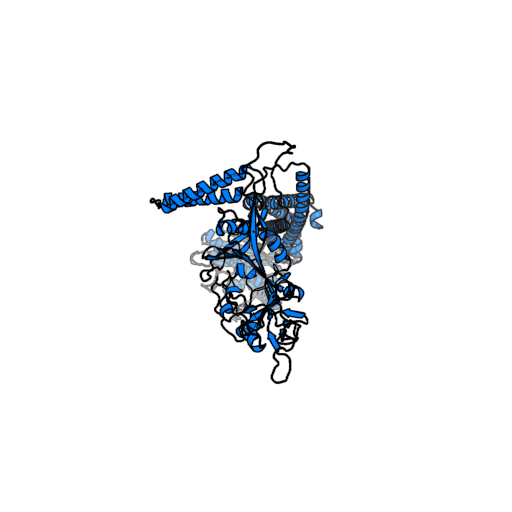5 ALA A C 1
ATOM 3618 O O . ALA A 1 465 ? 27.187 5.978 -20.839 1.00 88.75 465 ALA A O 1
ATOM 3619 N N . CYS A 1 466 ? 27.086 3.791 -21.328 1.00 90.12 466 CYS A N 1
ATOM 3620 C CA . CYS A 1 466 ? 26.625 3.379 -20.001 1.00 90.12 466 CYS A CA 1
ATOM 3621 C C . CYS A 1 466 ? 27.642 3.718 -18.904 1.00 90.12 466 CYS A C 1
ATOM 3623 O O . CYS A 1 466 ? 27.257 4.191 -17.835 1.00 90.12 466 CYS A O 1
ATOM 3625 N N . VAL A 1 467 ? 28.942 3.548 -19.170 1.00 89.38 467 VAL A N 1
ATOM 3626 C CA . VAL A 1 467 ? 29.996 3.949 -18.223 1.00 89.38 467 VAL A CA 1
ATOM 3627 C C . VAL A 1 467 ? 29.948 5.458 -17.964 1.00 89.38 467 VAL A C 1
ATOM 3629 O O . VAL A 1 467 ? 30.037 5.880 -16.809 1.00 89.38 467 VAL A O 1
ATOM 3632 N N . TYR A 1 468 ? 29.738 6.278 -19.001 1.00 85.62 468 TYR A N 1
ATOM 3633 C CA . TYR A 1 468 ? 29.546 7.722 -18.827 1.00 85.62 468 TYR A CA 1
ATOM 3634 C C . TYR A 1 468 ? 28.282 8.061 -18.040 1.00 85.62 468 TYR A C 1
ATOM 3636 O O . TYR A 1 468 ? 28.333 8.939 -17.181 1.00 85.62 468 TYR A O 1
ATOM 3644 N N . ALA A 1 469 ? 27.172 7.360 -18.285 1.00 88.06 469 ALA A N 1
ATOM 3645 C CA . ALA A 1 469 ? 25.924 7.564 -17.554 1.00 88.06 469 ALA A CA 1
ATOM 3646 C C . ALA A 1 469 ? 26.097 7.305 -16.051 1.00 88.06 469 ALA A C 1
ATOM 3648 O O . ALA A 1 469 ? 25.689 8.130 -15.237 1.00 88.06 469 ALA A O 1
ATOM 3649 N N . VAL A 1 470 ? 26.751 6.198 -15.680 1.00 89.69 470 VAL A N 1
ATOM 3650 C CA . VAL A 1 470 ? 26.990 5.840 -14.273 1.00 89.69 470 VAL A CA 1
ATOM 3651 C C . VAL A 1 470 ? 27.919 6.849 -13.597 1.00 89.69 470 VAL A C 1
ATOM 3653 O O . VAL A 1 470 ? 27.593 7.358 -12.526 1.00 89.69 470 VAL A O 1
ATOM 3656 N N . LEU A 1 471 ? 29.050 7.189 -14.224 1.00 87.56 471 LEU A N 1
ATOM 3657 C CA . LEU A 1 471 ? 29.983 8.173 -13.664 1.00 87.56 471 LEU A CA 1
ATOM 3658 C C . LEU A 1 471 ? 29.339 9.561 -13.544 1.00 87.56 471 LEU A C 1
ATOM 3660 O O . LEU A 1 471 ? 29.491 10.223 -12.519 1.00 87.56 471 LEU A O 1
ATOM 3664 N N . GLY A 1 472 ? 28.586 9.980 -14.562 1.00 86.94 472 GLY A N 1
ATOM 3665 C CA . GLY A 1 472 ? 27.851 11.242 -14.568 1.00 86.94 472 GLY A CA 1
ATOM 3666 C C . GLY A 1 472 ? 26.784 11.309 -13.477 1.00 86.94 472 GLY A C 1
ATOM 3667 O O . GLY A 1 472 ? 26.679 12.334 -12.808 1.00 86.94 472 GLY A O 1
ATOM 3668 N N . ALA A 1 473 ? 26.053 10.215 -13.244 1.00 86.62 473 ALA A N 1
ATOM 3669 C CA . ALA A 1 473 ? 25.045 10.137 -12.192 1.00 86.62 473 ALA A CA 1
ATOM 3670 C C . ALA A 1 473 ? 25.664 10.224 -10.788 1.00 86.62 473 ALA A C 1
ATOM 3672 O O . ALA A 1 473 ? 25.219 11.022 -9.964 1.00 86.62 473 ALA A O 1
ATOM 3673 N N . VAL A 1 474 ? 26.727 9.454 -10.524 1.00 88.69 474 VAL A N 1
ATOM 3674 C CA . VAL A 1 474 ? 27.406 9.447 -9.216 1.00 88.69 474 VAL A CA 1
ATOM 3675 C C . VAL A 1 474 ? 28.033 10.809 -8.917 1.00 88.69 474 VAL A C 1
ATOM 3677 O O . VAL A 1 474 ? 27.801 11.378 -7.850 1.00 88.69 474 VAL A O 1
ATOM 3680 N N . ILE A 1 475 ? 28.796 11.366 -9.862 1.00 88.62 475 ILE A N 1
ATOM 3681 C CA . ILE A 1 475 ? 29.443 12.672 -9.680 1.00 88.62 475 ILE A CA 1
ATOM 3682 C C . ILE A 1 475 ? 28.388 13.781 -9.609 1.00 88.62 475 ILE A C 1
ATOM 3684 O O . ILE A 1 475 ? 28.505 14.679 -8.779 1.00 88.62 475 ILE A O 1
ATOM 3688 N N . GLY A 1 476 ? 27.338 13.705 -10.429 1.00 86.19 476 GLY A N 1
ATOM 3689 C CA . GLY A 1 476 ? 26.216 14.642 -10.424 1.00 86.19 476 GLY A CA 1
ATOM 3690 C C . GLY A 1 476 ? 25.481 14.685 -9.091 1.00 86.19 476 GLY A C 1
ATOM 3691 O O . GLY A 1 476 ? 25.200 15.770 -8.585 1.00 86.19 476 GLY A O 1
ATOM 3692 N N . TYR A 1 477 ? 25.237 13.521 -8.489 1.00 85.25 477 TYR A N 1
ATOM 3693 C CA . TYR A 1 477 ? 24.638 13.414 -7.164 1.00 85.25 477 TYR A CA 1
ATOM 3694 C C . TYR A 1 477 ? 25.516 14.059 -6.082 1.00 85.25 477 TYR A C 1
ATOM 3696 O O . TYR A 1 477 ? 25.045 14.929 -5.348 1.00 85.25 477 TYR A O 1
ATOM 3704 N N . LEU A 1 478 ? 26.803 13.692 -6.020 1.00 87.38 478 LEU A N 1
ATOM 3705 C CA . LEU A 1 478 ? 27.739 14.246 -5.033 1.00 87.38 478 LEU A CA 1
ATOM 3706 C C . LEU A 1 478 ? 27.912 15.761 -5.199 1.00 87.38 478 LEU A C 1
ATOM 3708 O O . LEU A 1 478 ? 27.932 16.502 -4.215 1.00 87.38 478 LEU A O 1
ATOM 3712 N N . PHE A 1 479 ? 27.996 16.231 -6.445 1.00 85.62 479 PHE A N 1
ATOM 3713 C CA . PHE A 1 479 ? 28.074 17.651 -6.762 1.00 85.62 479 PHE A CA 1
ATOM 3714 C C . PHE A 1 479 ? 26.807 18.392 -6.324 1.00 85.62 479 PHE A C 1
ATOM 3716 O O . PHE A 1 479 ? 26.902 19.424 -5.662 1.00 85.62 479 PHE A O 1
ATOM 3723 N N . GLY A 1 480 ? 25.627 17.843 -6.624 1.00 82.00 480 GLY A N 1
ATOM 3724 C CA . GLY A 1 480 ? 24.354 18.418 -6.200 1.00 82.00 480 GLY A CA 1
ATOM 3725 C C . GLY A 1 480 ? 24.233 18.522 -4.685 1.00 82.00 480 GLY A C 1
ATOM 3726 O O . GLY A 1 480 ? 23.885 19.586 -4.175 1.00 82.00 480 GLY A O 1
ATOM 3727 N N . GLN A 1 481 ? 24.615 17.471 -3.958 1.00 81.88 481 GLN A N 1
ATOM 3728 C CA . GLN A 1 481 ? 24.631 17.478 -2.497 1.00 81.88 481 GLN A CA 1
ATOM 3729 C C . GLN A 1 481 ? 25.603 18.529 -1.935 1.00 81.88 481 GLN A C 1
ATOM 3731 O O . GLN A 1 481 ? 25.264 19.243 -0.985 1.00 81.88 481 GLN A O 1
ATOM 3736 N N . GLY A 1 482 ? 26.788 18.672 -2.537 1.00 84.50 482 GLY A N 1
ATOM 3737 C CA . GLY A 1 482 ? 27.763 19.699 -2.168 1.00 84.50 482 GLY A CA 1
ATOM 3738 C C . GLY A 1 482 ? 27.221 21.115 -2.370 1.00 84.50 482 GLY A C 1
ATOM 3739 O O . GLY A 1 482 ? 27.236 21.923 -1.441 1.00 84.50 482 GLY A O 1
ATOM 3740 N N . VAL A 1 483 ? 26.667 21.395 -3.553 1.00 81.62 483 VAL A N 1
ATOM 3741 C CA . VAL A 1 483 ? 26.037 22.682 -3.886 1.00 81.62 483 VAL A CA 1
ATOM 3742 C C . VAL A 1 483 ? 24.872 22.972 -2.939 1.00 81.62 483 VAL A C 1
ATOM 3744 O O . VAL A 1 483 ? 24.821 24.046 -2.345 1.00 81.62 483 VAL A O 1
ATOM 3747 N N . ALA A 1 484 ? 23.981 22.006 -2.711 1.00 76.12 484 ALA A N 1
ATOM 3748 C CA . ALA A 1 484 ? 22.848 22.149 -1.800 1.00 76.12 484 ALA A CA 1
ATOM 3749 C C . ALA A 1 484 ? 23.289 22.507 -0.374 1.00 76.12 484 ALA A C 1
ATOM 3751 O O . ALA A 1 484 ? 22.757 23.445 0.217 1.00 76.12 484 ALA A O 1
ATOM 3752 N N . THR A 1 485 ? 24.302 21.814 0.152 1.00 78.69 485 THR A N 1
ATOM 3753 C CA . THR A 1 485 ? 24.850 22.067 1.494 1.00 78.69 485 THR A CA 1
ATOM 3754 C C . THR A 1 485 ? 25.417 23.482 1.608 1.00 78.69 485 THR A C 1
ATOM 3756 O O . THR A 1 485 ? 25.179 24.171 2.601 1.00 78.69 485 THR A O 1
ATOM 3759 N N . VAL A 1 486 ? 26.133 23.944 0.579 1.00 82.69 486 VAL A N 1
ATOM 3760 C CA . VAL A 1 486 ? 26.666 25.310 0.509 1.00 82.69 486 VAL A CA 1
ATOM 3761 C C . VAL A 1 486 ? 25.525 26.333 0.485 1.00 82.69 486 VAL A C 1
ATOM 3763 O O . VAL A 1 486 ? 25.526 27.252 1.300 1.00 82.69 486 VAL A O 1
ATOM 3766 N N . LEU A 1 487 ? 24.516 26.158 -0.374 1.00 79.06 487 LEU A N 1
ATOM 3767 C CA . LEU A 1 487 ? 23.382 27.087 -0.476 1.00 79.06 487 LEU A CA 1
ATOM 3768 C C . LEU A 1 487 ? 22.583 27.196 0.832 1.00 79.06 487 LEU A C 1
ATOM 3770 O O . LEU A 1 487 ? 22.211 28.306 1.217 1.00 79.06 487 LEU A O 1
ATOM 3774 N N . VAL A 1 488 ? 22.352 26.070 1.522 1.00 75.88 488 VAL A N 1
ATOM 3775 C CA . VAL A 1 488 ? 21.696 26.045 2.842 1.00 75.88 488 VAL A CA 1
ATOM 3776 C C . VAL A 1 488 ? 22.538 26.803 3.869 1.00 75.88 488 VAL A C 1
ATOM 3778 O O . VAL A 1 488 ? 22.019 27.659 4.581 1.00 75.88 488 VAL A O 1
ATOM 3781 N N . LYS A 1 489 ? 23.849 26.537 3.921 1.00 78.69 489 LYS A N 1
ATOM 3782 C CA . LYS A 1 489 ? 24.759 27.141 4.905 1.00 78.69 489 LYS A CA 1
ATOM 3783 C C . LYS A 1 489 ? 24.885 28.661 4.762 1.00 78.69 489 LYS A C 1
ATOM 3785 O O . LYS A 1 489 ? 25.047 29.347 5.765 1.00 78.69 489 LYS A O 1
ATOM 3790 N N . PHE A 1 490 ? 24.809 29.187 3.540 1.00 81.81 490 PHE A N 1
ATOM 3791 C CA . PHE A 1 490 ? 24.898 30.627 3.268 1.00 81.81 490 PHE A CA 1
ATOM 3792 C C . PHE A 1 490 ? 23.544 31.355 3.299 1.00 81.81 490 PHE A C 1
ATOM 3794 O O . PHE A 1 490 ? 23.495 32.542 2.988 1.00 81.81 490 PHE A O 1
ATOM 3801 N N . GLY A 1 491 ? 22.443 30.681 3.660 1.00 69.69 491 GLY A N 1
ATOM 3802 C CA . GLY A 1 491 ? 21.127 31.318 3.797 1.00 69.69 491 GLY A CA 1
ATOM 3803 C C . GLY A 1 491 ? 20.553 31.882 2.490 1.00 69.69 491 GLY A C 1
ATOM 3804 O O . GLY A 1 491 ? 19.619 32.676 2.518 1.00 69.69 491 GLY A O 1
ATOM 3805 N N . LEU A 1 492 ? 21.085 31.467 1.334 1.00 69.75 492 LEU A N 1
ATOM 3806 C CA . LEU A 1 492 ? 20.674 31.938 0.003 1.00 69.75 492 LEU A CA 1
ATOM 3807 C C . LEU A 1 492 ? 19.357 31.293 -0.478 1.00 69.75 492 LEU A C 1
ATOM 3809 O O . LEU A 1 492 ? 18.868 31.600 -1.564 1.00 69.75 492 LEU A O 1
ATOM 3813 N N . MET A 1 493 ? 18.766 30.399 0.322 1.00 58.41 493 MET A N 1
ATOM 3814 C CA . MET A 1 493 ? 17.482 29.750 0.050 1.00 58.41 493 MET A CA 1
ATOM 3815 C C . MET A 1 493 ? 16.310 30.573 0.593 1.00 58.41 493 MET A C 1
ATOM 3817 O O . MET A 1 493 ? 15.657 30.194 1.563 1.00 58.41 493 MET A O 1
ATOM 3821 N N . GLY A 1 494 ? 15.997 31.687 -0.065 1.00 43.94 494 GLY A N 1
ATOM 3822 C CA . GLY A 1 494 ? 14.723 32.385 0.129 1.00 43.94 494 GLY A CA 1
ATOM 3823 C C . GLY A 1 494 ? 13.545 31.566 -0.418 1.00 43.94 494 GLY A C 1
ATOM 3824 O O . GLY A 1 494 ? 13.013 31.892 -1.473 1.00 43.94 494 GLY A O 1
ATOM 3825 N N . GLY A 1 495 ? 13.162 30.476 0.259 1.00 47.09 495 GLY A N 1
ATOM 3826 C CA . GLY A 1 495 ? 11.956 29.688 -0.050 1.00 47.09 495 GLY A CA 1
ATOM 3827 C C . GLY A 1 495 ? 12.116 28.508 -1.023 1.00 47.09 495 GLY A C 1
ATOM 3828 O O . GLY A 1 495 ? 11.122 27.867 -1.364 1.00 47.09 495 GLY A O 1
ATOM 3829 N N . LEU A 1 496 ? 13.334 28.169 -1.458 1.00 49.09 496 LEU A N 1
ATOM 3830 C CA . LEU A 1 496 ? 13.596 26.974 -2.273 1.00 49.09 496 LEU A CA 1
ATOM 3831 C C . LEU A 1 496 ? 13.798 25.744 -1.375 1.00 49.09 496 LEU A C 1
ATOM 3833 O O . LEU A 1 496 ? 14.761 25.680 -0.618 1.00 49.09 496 LEU A O 1
ATOM 3837 N N . THR A 1 497 ? 12.914 24.746 -1.479 1.00 53.28 497 THR A N 1
ATOM 3838 C CA . THR A 1 497 ? 13.091 23.442 -0.813 1.00 53.28 497 THR A CA 1
ATOM 3839 C C . THR A 1 497 ? 13.740 22.460 -1.787 1.00 53.28 497 THR A C 1
ATOM 3841 O O . THR A 1 497 ? 13.086 21.941 -2.689 1.00 53.28 497 THR A O 1
ATOM 3844 N N . LEU A 1 498 ? 15.046 22.216 -1.639 1.00 56.72 498 LEU A N 1
ATOM 3845 C CA . LEU A 1 498 ? 15.729 21.177 -2.413 1.00 56.72 498 LEU A CA 1
ATOM 3846 C C . LEU A 1 498 ? 15.355 19.796 -1.855 1.00 56.72 498 LEU A C 1
ATOM 3848 O O . LEU A 1 498 ? 15.711 19.452 -0.729 1.00 56.72 498 LEU A O 1
ATOM 3852 N N . ASN A 1 499 ? 14.620 19.007 -2.639 1.00 57.38 499 ASN A N 1
ATOM 3853 C CA . ASN A 1 499 ? 14.174 17.669 -2.254 1.00 57.38 499 ASN A CA 1
ATOM 3854 C C . ASN A 1 499 ? 15.226 16.618 -2.653 1.00 57.38 499 ASN A C 1
ATOM 3856 O O . ASN A 1 499 ? 15.235 16.143 -3.783 1.00 57.38 499 ASN A O 1
ATOM 3860 N N . TYR A 1 500 ? 16.077 16.231 -1.701 1.00 65.38 500 TYR A N 1
ATOM 3861 C CA . TYR A 1 500 ? 17.031 15.119 -1.835 1.00 65.38 500 TYR A CA 1
ATOM 3862 C C . TYR A 1 500 ? 16.509 13.838 -1.158 1.00 65.38 500 TYR A C 1
ATOM 3864 O O . TYR A 1 500 ? 17.220 13.182 -0.401 1.00 65.38 500 TYR A O 1
ATOM 3872 N N . SER A 1 501 ? 15.243 13.479 -1.393 1.00 66.88 501 SER A N 1
ATOM 3873 C CA . SER A 1 501 ? 14.720 12.167 -0.993 1.00 66.88 501 SER A CA 1
ATOM 3874 C C . SER A 1 501 ? 15.430 11.041 -1.755 1.00 66.88 501 SER A C 1
ATOM 3876 O O . SER A 1 501 ? 15.682 11.162 -2.958 1.00 66.88 501 SER A O 1
ATOM 3878 N N . SER A 1 502 ? 15.700 9.914 -1.084 1.00 72.06 502 SER A N 1
ATOM 3879 C CA . SER A 1 502 ? 16.318 8.724 -1.690 1.00 72.06 502 SER A CA 1
ATOM 3880 C C . SER A 1 502 ? 15.573 8.260 -2.947 1.00 72.06 502 SER A C 1
ATOM 3882 O O . SER A 1 502 ? 16.205 7.891 -3.934 1.00 72.06 502 SER A O 1
ATOM 3884 N N . MET A 1 503 ? 14.239 8.356 -2.957 1.00 70.94 503 MET A N 1
ATOM 3885 C CA . MET A 1 503 ? 13.417 7.979 -4.113 1.00 70.94 503 MET A CA 1
ATOM 3886 C C . MET A 1 503 ? 13.571 8.946 -5.294 1.00 70.94 503 MET A C 1
ATOM 3888 O O . MET A 1 503 ? 13.689 8.496 -6.434 1.00 70.94 503 MET A O 1
ATOM 3892 N N . SER A 1 504 ? 13.629 10.262 -5.043 1.00 72.50 504 SER A N 1
ATOM 3893 C CA . SER A 1 504 ? 13.843 11.271 -6.095 1.00 72.50 504 SER A CA 1
ATOM 3894 C C . SER A 1 504 ? 15.181 11.059 -6.800 1.00 72.50 504 SER A C 1
ATOM 3896 O O . SER A 1 504 ? 15.250 11.124 -8.026 1.00 72.50 504 SER A O 1
ATOM 3898 N N . THR A 1 505 ? 16.231 10.734 -6.041 1.00 76.31 505 THR A N 1
ATOM 3899 C CA . THR A 1 505 ? 17.567 10.449 -6.583 1.00 76.31 505 THR A CA 1
ATOM 3900 C C . THR A 1 505 ? 17.577 9.203 -7.470 1.00 76.31 505 THR A C 1
ATOM 3902 O O . THR A 1 505 ? 18.166 9.221 -8.554 1.00 76.31 505 THR A O 1
ATOM 3905 N N . VAL A 1 506 ? 16.905 8.124 -7.049 1.00 82.56 506 VAL A N 1
ATOM 3906 C CA . VAL A 1 506 ? 16.807 6.885 -7.841 1.00 82.56 506 VAL A CA 1
ATOM 3907 C C . VAL A 1 506 ? 16.094 7.149 -9.166 1.00 82.56 506 VAL A C 1
ATOM 3909 O O . VAL A 1 506 ? 16.615 6.801 -10.225 1.00 82.56 506 VAL A O 1
ATOM 3912 N N . ILE A 1 507 ? 14.950 7.835 -9.131 1.00 80.88 507 ILE A N 1
ATOM 3913 C CA . ILE A 1 507 ? 14.185 8.174 -10.338 1.00 80.88 507 ILE A CA 1
ATOM 3914 C C . ILE A 1 507 ? 14.992 9.099 -11.256 1.00 80.88 507 ILE A C 1
ATOM 3916 O O . ILE A 1 507 ? 15.071 8.848 -12.457 1.00 80.88 507 ILE A O 1
ATOM 3920 N N . ALA A 1 508 ? 15.652 10.120 -10.704 1.00 81.00 508 ALA A N 1
ATOM 3921 C CA . ALA A 1 508 ? 16.514 11.015 -11.470 1.00 81.00 508 ALA A CA 1
ATOM 3922 C C . ALA A 1 508 ? 17.645 10.256 -12.184 1.00 81.00 508 ALA A C 1
ATOM 3924 O O . ALA A 1 508 ? 17.909 10.496 -13.361 1.00 81.00 508 ALA A O 1
ATOM 3925 N N . THR A 1 509 ? 18.263 9.292 -11.499 1.00 85.12 509 THR A N 1
ATOM 3926 C CA . THR A 1 509 ? 19.318 8.440 -12.066 1.00 85.12 509 THR A CA 1
ATOM 3927 C C . THR A 1 509 ? 18.792 7.574 -13.211 1.00 85.12 509 THR A C 1
ATOM 3929 O O . THR A 1 509 ? 19.436 7.486 -14.256 1.00 85.12 509 THR A O 1
ATOM 3932 N N . ILE A 1 510 ? 17.602 6.983 -13.052 1.00 88.81 510 ILE A N 1
ATOM 3933 C CA . ILE A 1 510 ? 16.946 6.191 -14.105 1.00 88.81 510 ILE A CA 1
ATOM 3934 C C . ILE A 1 510 ? 16.653 7.061 -15.332 1.00 88.81 510 ILE A C 1
ATOM 3936 O O . ILE A 1 510 ? 16.958 6.658 -16.454 1.00 88.81 510 ILE A O 1
ATOM 3940 N N . VAL A 1 511 ? 16.117 8.270 -15.134 1.00 87.94 511 VAL A N 1
ATOM 3941 C CA . VAL A 1 511 ? 15.830 9.212 -16.227 1.00 87.94 511 VAL A CA 1
ATOM 3942 C C . VAL A 1 511 ? 17.110 9.590 -16.971 1.00 87.94 511 VAL A C 1
ATOM 3944 O O . VAL A 1 511 ? 17.143 9.516 -18.197 1.00 87.94 511 VAL A O 1
ATOM 3947 N N . VAL A 1 512 ? 18.187 9.938 -16.261 1.00 89.00 512 VAL A N 1
ATOM 3948 C CA . VAL A 1 512 ? 19.481 10.264 -16.886 1.00 89.00 512 VAL A CA 1
ATOM 3949 C C . VAL A 1 512 ? 20.018 9.077 -17.685 1.00 89.00 512 VAL A C 1
ATOM 3951 O O . VAL A 1 512 ? 20.441 9.247 -18.828 1.00 89.00 512 VAL A O 1
ATOM 3954 N N . MET A 1 513 ? 19.962 7.867 -17.124 1.00 90.94 513 MET A N 1
ATOM 3955 C CA . MET A 1 513 ? 20.425 6.655 -17.799 1.00 90.94 513 MET A CA 1
ATOM 3956 C C . MET A 1 513 ? 19.628 6.376 -19.076 1.00 90.94 513 MET A C 1
ATOM 3958 O O . MET A 1 513 ? 20.219 6.112 -20.125 1.00 90.94 513 MET A O 1
ATOM 3962 N N . PHE A 1 514 ? 18.302 6.514 -19.014 1.00 92.56 514 PHE A N 1
ATOM 3963 C CA . PHE A 1 514 ? 17.429 6.390 -20.176 1.00 92.56 514 PHE A CA 1
ATOM 3964 C C . PHE A 1 514 ? 17.782 7.412 -21.263 1.00 92.56 514 PHE A C 1
ATOM 3966 O O . PHE A 1 514 ? 17.938 7.043 -22.425 1.00 92.56 514 PHE A O 1
ATOM 3973 N N . VAL A 1 515 ? 17.978 8.681 -20.891 1.00 91.56 515 VAL A N 1
ATOM 3974 C CA . VAL A 1 515 ? 18.340 9.753 -21.830 1.00 91.56 515 VAL A CA 1
ATOM 3975 C C . VAL A 1 515 ? 19.665 9.455 -22.529 1.00 91.56 515 VAL A C 1
ATOM 3977 O O . VAL A 1 515 ? 19.758 9.619 -23.747 1.00 91.56 515 VAL A O 1
ATOM 3980 N N . VAL A 1 516 ? 20.680 8.976 -21.805 1.00 92.38 516 VAL A N 1
ATOM 3981 C CA . VAL A 1 516 ? 21.973 8.609 -22.403 1.00 92.38 516 VAL A CA 1
ATOM 3982 C C . VAL A 1 516 ? 21.815 7.446 -23.377 1.00 92.38 516 VAL A C 1
ATOM 3984 O O . VAL A 1 516 ? 22.271 7.541 -24.516 1.00 92.38 516 VAL A O 1
ATOM 3987 N N . ILE A 1 517 ? 21.135 6.373 -22.977 1.00 93.44 517 ILE A N 1
ATOM 3988 C CA . ILE A 1 517 ? 20.915 5.204 -23.840 1.00 93.44 517 ILE A CA 1
ATOM 3989 C C . ILE A 1 517 ? 20.153 5.608 -25.108 1.00 93.44 517 ILE A C 1
ATOM 3991 O O . ILE A 1 517 ? 20.604 5.320 -26.216 1.00 93.44 517 ILE A O 1
ATOM 3995 N N . ALA A 1 518 ? 19.053 6.351 -24.968 1.00 94.62 518 ALA A N 1
ATOM 3996 C CA . ALA A 1 518 ? 18.256 6.818 -26.099 1.00 94.62 518 ALA A CA 1
ATOM 3997 C C . ALA A 1 518 ? 19.081 7.689 -27.065 1.00 94.62 518 ALA A C 1
ATOM 3999 O O . ALA A 1 518 ? 19.024 7.502 -28.280 1.00 94.62 518 ALA A O 1
ATOM 4000 N N . SER A 1 519 ? 19.910 8.589 -26.529 1.00 93.19 519 SER A N 1
ATOM 4001 C CA . SER A 1 519 ? 20.755 9.493 -27.325 1.00 93.19 519 SER A CA 1
ATOM 4002 C C . SER A 1 519 ? 21.923 8.784 -28.014 1.00 93.19 519 SER A C 1
ATOM 4004 O O . SER A 1 519 ? 22.423 9.255 -29.035 1.00 93.19 519 SER A O 1
ATOM 4006 N N . THR A 1 520 ? 22.384 7.659 -27.466 1.00 93.81 520 THR A N 1
ATOM 4007 C CA . THR A 1 520 ? 23.541 6.907 -27.982 1.00 93.81 520 THR A CA 1
ATOM 4008 C C . THR A 1 520 ? 23.167 5.767 -28.919 1.00 93.81 520 THR A C 1
ATOM 4010 O O . THR A 1 520 ? 24.022 5.296 -29.672 1.00 93.81 520 THR A O 1
ATOM 4013 N N . LEU A 1 521 ? 21.886 5.397 -28.968 1.00 94.19 521 LEU A N 1
ATOM 4014 C CA . LEU A 1 521 ? 21.380 4.336 -29.830 1.00 94.19 521 LEU A CA 1
ATOM 4015 C C . LEU A 1 521 ? 21.632 4.617 -31.320 1.00 94.19 521 LEU A C 1
ATOM 4017 O O . LEU A 1 521 ? 22.179 3.771 -32.025 1.00 94.19 521 LEU A O 1
ATOM 4021 N N . TYR A 1 522 ? 21.296 5.818 -31.802 1.00 94.81 522 TYR A N 1
ATOM 4022 C CA . TYR A 1 522 ? 21.538 6.197 -33.200 1.00 94.81 522 TYR A CA 1
ATOM 4023 C C . TYR A 1 522 ? 23.036 6.178 -33.584 1.00 94.81 522 TYR A C 1
ATOM 4025 O O . TYR A 1 522 ? 23.378 5.517 -34.570 1.00 94.81 522 TYR A O 1
ATOM 4033 N N . PRO A 1 523 ? 23.954 6.821 -32.827 1.00 91.50 523 PRO A N 1
ATOM 4034 C CA . PRO A 1 523 ? 25.392 6.720 -33.075 1.00 91.50 523 PRO A CA 1
ATOM 4035 C C . PRO A 1 523 ? 25.906 5.277 -33.082 1.00 91.50 523 PRO A C 1
ATOM 4037 O O . PRO A 1 523 ? 26.680 4.915 -33.966 1.00 91.50 523 PRO A O 1
ATOM 4040 N N . ALA A 1 524 ? 25.461 4.443 -32.138 1.00 93.44 524 ALA A N 1
ATOM 4041 C CA . ALA A 1 524 ? 25.872 3.044 -32.045 1.00 93.44 524 ALA A CA 1
ATOM 4042 C C . ALA A 1 524 ? 25.446 2.240 -33.284 1.00 93.44 524 ALA A C 1
ATOM 4044 O O . ALA A 1 524 ? 26.260 1.530 -33.876 1.00 93.44 524 ALA A O 1
ATOM 4045 N N . ILE A 1 525 ? 24.199 2.411 -33.740 1.00 91.19 525 ILE A N 1
ATOM 4046 C CA . ILE A 1 525 ? 23.709 1.798 -34.984 1.00 91.19 525 ILE A CA 1
ATOM 4047 C C . ILE A 1 525 ? 24.534 2.286 -36.180 1.00 91.19 525 ILE A C 1
ATOM 4049 O O . ILE A 1 525 ? 24.904 1.493 -37.049 1.00 91.19 525 ILE A O 1
ATOM 4053 N N . LYS A 1 526 ? 24.852 3.585 -36.232 1.00 90.38 526 LYS A N 1
ATOM 4054 C CA . LYS A 1 526 ? 25.672 4.156 -37.304 1.00 90.38 526 LYS A CA 1
ATOM 4055 C C . LYS A 1 526 ? 27.083 3.554 -37.317 1.00 90.38 526 LYS A C 1
ATOM 4057 O O . LYS A 1 526 ? 27.563 3.225 -38.399 1.00 90.38 526 LYS A O 1
ATOM 4062 N N . ALA A 1 527 ? 27.699 3.345 -36.152 1.00 89.12 527 ALA A N 1
ATOM 4063 C CA . ALA A 1 527 ? 28.997 2.683 -36.019 1.00 89.12 527 ALA A CA 1
ATOM 4064 C C . ALA A 1 527 ? 28.966 1.237 -36.535 1.00 89.12 527 ALA A C 1
ATOM 4066 O O . ALA A 1 527 ? 29.840 0.839 -37.300 1.00 89.12 527 ALA A O 1
ATOM 4067 N N . GLY A 1 528 ? 27.927 0.472 -36.181 1.00 88.94 528 GLY A N 1
ATOM 4068 C CA . GLY A 1 528 ? 27.740 -0.889 -36.691 1.00 88.94 528 GLY A CA 1
ATOM 4069 C C . GLY A 1 528 ? 27.601 -0.926 -38.215 1.00 88.94 528 GLY A C 1
ATOM 4070 O O . GLY A 1 528 ? 28.228 -1.748 -38.875 1.00 88.94 528 GLY A O 1
ATOM 4071 N N . ARG A 1 529 ? 26.847 0.009 -38.807 1.00 85.94 529 ARG A N 1
ATOM 4072 C CA . ARG A 1 529 ? 26.698 0.099 -40.273 1.00 85.94 529 ARG A CA 1
ATOM 4073 C C . ARG A 1 529 ? 27.997 0.465 -40.997 1.00 85.94 529 ARG A C 1
ATOM 4075 O O . ARG A 1 529 ? 28.193 0.000 -42.109 1.00 85.94 529 ARG A O 1
ATOM 4082 N N . MET A 1 530 ? 28.884 1.252 -40.382 1.00 83.62 530 MET A N 1
ATOM 4083 C CA . MET A 1 530 ? 30.210 1.565 -40.948 1.00 83.62 530 MET A CA 1
ATOM 4084 C C . MET A 1 530 ? 31.154 0.358 -40.987 1.00 83.62 530 MET A C 1
ATOM 4086 O O . MET A 1 530 ? 32.143 0.384 -41.711 1.00 83.62 530 MET A O 1
ATOM 4090 N N . ALA A 1 531 ? 30.874 -0.679 -40.197 1.00 78.56 531 ALA A N 1
ATOM 4091 C CA . ALA A 1 531 ? 31.670 -1.897 -40.169 1.00 78.56 531 ALA A CA 1
ATOM 4092 C C . ALA A 1 531 ? 31.369 -2.836 -41.343 1.00 78.56 531 ALA A C 1
ATOM 4094 O O . ALA A 1 531 ? 32.155 -3.742 -41.597 1.00 78.56 531 ALA A O 1
ATOM 4095 N N . VAL A 1 532 ? 30.254 -2.655 -42.053 1.00 68.94 532 VAL A N 1
ATOM 4096 C CA . VAL A 1 532 ? 29.947 -3.461 -43.238 1.00 68.94 532 VAL A CA 1
ATOM 4097 C C . VAL A 1 532 ? 30.812 -2.927 -44.383 1.00 68.94 532 VAL A C 1
ATOM 4099 O O . VAL A 1 532 ? 30.604 -1.775 -44.771 1.00 68.94 532 VAL A O 1
ATOM 4102 N N . PRO A 1 533 ? 31.795 -3.691 -44.906 1.00 57.75 533 PRO A N 1
ATOM 4103 C CA . PRO A 1 533 ? 32.513 -3.269 -46.098 1.00 57.75 533 PRO A CA 1
ATOM 4104 C C . PRO A 1 533 ? 31.481 -3.049 -47.198 1.00 57.75 533 PRO A C 1
ATOM 4106 O O . PRO A 1 533 ? 30.611 -3.889 -47.428 1.00 57.75 533 PRO A O 1
ATOM 4109 N N . ASP A 1 534 ? 31.541 -1.865 -47.790 1.00 54.19 534 ASP A N 1
ATOM 4110 C CA . ASP A 1 534 ? 30.592 -1.385 -48.774 1.00 54.19 534 ASP A CA 1
ATOM 4111 C C . ASP A 1 534 ? 30.337 -2.460 -49.844 1.00 54.19 534 ASP A C 1
ATOM 4113 O O . ASP A 1 534 ? 31.244 -2.892 -50.557 1.00 54.19 534 ASP A O 1
ATOM 4117 N N . ILE A 1 535 ? 29.086 -2.908 -49.948 1.00 50.25 535 ILE A N 1
ATOM 4118 C CA . ILE A 1 535 ? 28.603 -3.836 -50.983 1.00 50.25 535 ILE A CA 1
ATOM 4119 C C . ILE A 1 535 ? 28.586 -3.140 -52.372 1.00 50.25 535 ILE A C 1
ATOM 4121 O O . ILE A 1 535 ? 28.147 -3.706 -53.373 1.00 50.25 535 ILE A O 1
ATOM 4125 N N . GLU A 1 536 ? 29.131 -1.926 -52.495 1.00 51.09 536 GLU A N 1
ATOM 4126 C CA . GLU A 1 536 ? 29.322 -1.199 -53.751 1.00 51.09 536 GLU A CA 1
ATOM 4127 C C . GLU A 1 536 ? 30.672 -1.454 -54.456 1.00 51.09 536 GLU A C 1
ATOM 4129 O O . GLU A 1 536 ? 31.354 -0.532 -54.895 1.00 51.09 536 GLU A O 1
ATOM 4134 N N . ARG A 1 537 ? 31.006 -2.717 -54.746 1.00 52.69 537 ARG A N 1
ATOM 4135 C CA . ARG A 1 537 ? 31.713 -3.032 -56.009 1.00 52.69 537 ARG A CA 1
ATOM 4136 C C . ARG A 1 537 ? 30.716 -3.521 -57.060 1.00 52.69 537 ARG A C 1
ATOM 4138 O O . ARG A 1 537 ? 30.881 -4.572 -57.670 1.00 52.69 537 ARG A O 1
ATOM 4145 N N . LYS A 1 538 ? 29.650 -2.747 -57.291 1.00 54.88 538 LYS A N 1
ATOM 4146 C CA . LYS A 1 538 ? 28.890 -2.862 -58.543 1.00 54.88 538 LYS A CA 1
ATOM 4147 C C . LYS A 1 538 ? 29.767 -2.261 -59.639 1.00 54.88 538 LYS A C 1
ATOM 4149 O O . LYS A 1 538 ? 30.055 -1.069 -59.592 1.00 54.88 538 LYS A O 1
ATOM 4154 N N . TRP A 1 539 ? 30.213 -3.081 -60.588 1.00 61.69 539 TRP A N 1
ATOM 4155 C CA . TRP A 1 539 ? 30.913 -2.623 -61.792 1.00 61.69 539 TRP A CA 1
ATOM 4156 C C . TRP A 1 539 ? 30.101 -1.489 -62.444 1.00 61.69 539 TRP A C 1
ATOM 4158 O O . TRP A 1 539 ? 28.938 -1.686 -62.810 1.00 61.69 539 TRP A O 1
ATOM 4168 N N . LYS A 1 540 ? 30.668 -0.277 -62.481 1.00 69.00 540 LYS A N 1
ATOM 4169 C CA . LYS A 1 540 ? 30.066 0.881 -63.151 1.00 69.00 540 LYS A CA 1
ATOM 4170 C C . LYS A 1 540 ? 30.493 0.826 -64.612 1.00 69.00 540 LYS A C 1
ATOM 4172 O O . LYS A 1 540 ? 31.685 0.878 -64.893 1.00 69.00 540 LYS A O 1
ATOM 4177 N N . LEU A 1 541 ? 29.520 0.687 -65.508 1.00 77.69 541 LEU A N 1
ATOM 4178 C CA . LEU A 1 541 ? 29.764 0.703 -66.948 1.00 77.69 541 LEU A CA 1
ATOM 4179 C C . LEU A 1 541 ? 30.268 2.101 -67.353 1.00 77.69 541 LEU A C 1
ATOM 4181 O O . LEU A 1 541 ? 29.684 3.081 -66.877 1.00 77.69 541 LEU A O 1
ATOM 4185 N N . PRO A 1 542 ? 31.324 2.213 -68.181 1.00 84.56 542 PRO A N 1
ATOM 4186 C CA . PRO A 1 542 ? 31.736 3.496 -68.746 1.00 84.56 542 PRO A CA 1
ATOM 4187 C C . PRO A 1 542 ? 30.615 4.082 -69.617 1.00 84.56 542 PRO A C 1
ATOM 4189 O O . PRO A 1 542 ? 29.695 3.369 -70.011 1.00 84.56 542 PRO A O 1
ATOM 4192 N N . GLU A 1 543 ? 30.667 5.376 -69.911 1.00 86.62 543 GLU A N 1
ATOM 4193 C CA . GLU A 1 543 ? 29.768 5.988 -70.897 1.00 86.62 543 GLU A CA 1
ATOM 4194 C C . GLU A 1 543 ? 30.274 5.679 -72.324 1.00 86.62 543 GLU A C 1
ATOM 4196 O O . GLU A 1 543 ? 31.490 5.690 -72.519 1.00 86.62 543 GLU A O 1
ATOM 4201 N N . PRO A 1 544 ? 29.393 5.371 -73.299 1.00 90.25 544 PRO A N 1
ATOM 4202 C CA . PRO A 1 544 ? 29.797 5.135 -74.688 1.00 90.25 544 PRO A CA 1
ATOM 4203 C C . PRO A 1 544 ? 30.273 6.425 -75.371 1.00 90.25 544 PRO A C 1
ATOM 4205 O O . PRO A 1 544 ? 29.768 7.511 -75.071 1.00 90.25 544 PRO A O 1
ATOM 4208 N N . ASP A 1 545 ? 31.197 6.295 -76.323 1.00 89.50 545 ASP A N 1
ATOM 4209 C CA . ASP A 1 545 ? 31.627 7.378 -77.210 1.00 89.50 545 ASP A CA 1
ATOM 4210 C C . ASP A 1 545 ? 30.847 7.294 -78.530 1.00 89.50 545 ASP A C 1
ATOM 4212 O O . ASP A 1 545 ? 31.168 6.518 -79.433 1.00 89.50 545 ASP A O 1
ATOM 4216 N N . GLY A 1 546 ? 29.744 8.043 -78.604 1.00 89.56 546 GLY A N 1
ATOM 4217 C CA . GLY A 1 546 ? 28.802 7.965 -79.719 1.00 89.56 546 GLY A CA 1
ATOM 4218 C C . GLY A 1 546 ? 28.204 6.564 -79.851 1.00 89.56 546 GLY A C 1
ATOM 4219 O O . GLY A 1 546 ? 27.421 6.138 -78.997 1.00 89.56 546 GLY A O 1
ATOM 4220 N N . ASP A 1 547 ? 28.585 5.870 -80.924 1.00 91.38 547 ASP A N 1
ATOM 4221 C CA . ASP A 1 547 ? 28.107 4.525 -81.258 1.00 91.38 547 ASP A CA 1
ATOM 4222 C C . ASP A 1 547 ? 29.082 3.416 -80.874 1.00 91.38 547 ASP A C 1
ATOM 4224 O O . ASP A 1 547 ? 28.731 2.246 -80.985 1.00 91.38 547 ASP A O 1
ATOM 4228 N N . LEU A 1 548 ? 30.262 3.760 -80.353 1.00 92.12 548 LEU A N 1
ATOM 4229 C CA . LEU A 1 548 ? 31.252 2.803 -79.881 1.00 92.12 548 LEU A CA 1
ATOM 4230 C C . LEU A 1 548 ? 31.255 2.734 -78.351 1.00 92.12 548 LEU A C 1
ATOM 4232 O O . LEU A 1 548 ? 31.302 3.748 -77.652 1.00 92.12 548 LEU A O 1
ATOM 4236 N N . TRP A 1 549 ? 31.249 1.521 -77.812 1.00 93.81 549 TRP A N 1
ATOM 4237 C CA . TRP A 1 549 ? 31.326 1.276 -76.380 1.00 93.81 549 TRP A CA 1
ATOM 4238 C C . TRP A 1 549 ? 32.355 0.200 -76.067 1.00 93.81 549 TRP A C 1
ATOM 4240 O O . TRP A 1 549 ? 32.148 -0.981 -76.336 1.00 93.81 549 TRP A O 1
ATOM 4250 N N . HIS A 1 550 ? 33.461 0.638 -75.477 1.00 92.06 550 HIS A N 1
ATOM 4251 C CA . HIS A 1 550 ? 34.557 -0.226 -75.068 1.00 92.06 550 HIS A CA 1
ATOM 4252 C C . HIS A 1 550 ? 34.411 -0.635 -73.597 1.00 92.06 550 HIS A C 1
ATOM 4254 O O . HIS A 1 550 ? 34.226 0.213 -72.714 1.00 92.06 550 HIS A O 1
ATOM 4260 N N . PHE A 1 551 ? 34.532 -1.931 -73.317 1.00 89.88 551 PHE A N 1
ATOM 4261 C CA . PHE A 1 551 ? 34.502 -2.484 -71.968 1.00 89.88 551 PHE A CA 1
ATOM 4262 C C . PHE A 1 551 ? 35.773 -3.267 -71.657 1.00 89.88 551 PHE A C 1
ATOM 4264 O O . PHE A 1 551 ? 36.043 -4.295 -72.269 1.00 89.88 551 PHE A O 1
ATOM 4271 N N . ASN A 1 552 ? 36.466 -2.861 -70.594 1.00 87.31 552 ASN A N 1
ATOM 4272 C CA . ASN A 1 552 ? 37.450 -3.709 -69.928 1.00 87.31 552 ASN A CA 1
ATOM 4273 C C . ASN A 1 552 ? 36.718 -4.630 -68.950 1.00 87.31 552 ASN A C 1
ATOM 4275 O O . ASN A 1 552 ? 36.191 -4.169 -67.924 1.00 87.31 552 ASN A O 1
ATOM 4279 N N . LEU A 1 553 ? 36.628 -5.920 -69.279 1.00 88.06 553 LEU A N 1
ATOM 4280 C CA . LEU A 1 553 ? 35.987 -6.891 -68.404 1.00 88.06 553 LEU A CA 1
ATOM 4281 C C . LEU A 1 553 ? 36.929 -7.165 -67.220 1.00 88.06 553 LEU A C 1
ATOM 4283 O O . LEU A 1 553 ? 38.113 -7.401 -67.427 1.00 88.06 553 LEU A O 1
ATOM 4287 N N . PRO A 1 554 ? 36.451 -7.131 -65.960 1.00 82.19 554 PRO A N 1
ATOM 4288 C CA . PRO A 1 554 ? 37.292 -7.367 -64.785 1.00 82.19 554 PRO A CA 1
ATOM 4289 C C . PRO A 1 554 ? 37.542 -8.873 -64.603 1.00 82.19 554 PRO A C 1
ATOM 4291 O O . PRO A 1 554 ? 37.124 -9.468 -63.605 1.00 82.19 554 PRO A O 1
ATOM 4294 N N . PHE A 1 555 ? 38.135 -9.492 -65.618 1.00 82.25 555 PHE A N 1
ATOM 4295 C CA . PHE A 1 555 ? 38.396 -10.915 -65.729 1.00 82.25 555 PHE A CA 1
ATOM 4296 C C . PHE A 1 555 ? 39.708 -11.109 -66.488 1.00 82.25 555 PHE A C 1
ATOM 4298 O O . PHE A 1 555 ? 39.880 -10.548 -67.564 1.00 82.25 555 PHE A O 1
ATOM 4305 N N . THR A 1 556 ? 40.613 -11.896 -65.919 1.00 86.94 556 THR A N 1
ATOM 4306 C CA . THR A 1 556 ? 41.884 -12.272 -66.539 1.00 86.94 556 THR A CA 1
ATOM 4307 C C . THR A 1 556 ? 41.998 -13.790 -66.567 1.00 86.94 556 THR A C 1
ATOM 4309 O O . THR A 1 556 ? 41.438 -14.470 -65.698 1.00 86.94 556 THR A O 1
ATOM 4312 N N . VAL A 1 557 ? 42.697 -14.319 -67.568 1.00 88.44 557 VAL A N 1
ATOM 4313 C CA . VAL A 1 557 ? 42.952 -15.758 -67.726 1.00 88.44 557 VAL A CA 1
ATOM 4314 C C . VAL A 1 557 ? 44.423 -16.033 -67.977 1.00 88.44 557 VAL A C 1
ATOM 4316 O O . VAL A 1 557 ? 45.148 -15.149 -68.418 1.00 88.44 557 VAL A O 1
ATOM 4319 N N . LEU A 1 558 ? 44.852 -17.253 -67.663 1.00 87.75 558 LEU A N 1
ATOM 4320 C CA . LEU A 1 558 ? 46.201 -17.722 -67.968 1.00 87.75 558 LEU A CA 1
ATOM 4321 C C . LEU A 1 558 ? 46.352 -17.944 -69.477 1.00 87.75 558 LEU A C 1
ATOM 4323 O O . LEU A 1 558 ? 45.374 -18.300 -70.142 1.00 87.75 558 LEU A O 1
ATOM 4327 N N . ALA A 1 559 ? 47.571 -17.796 -69.995 1.00 83.88 559 ALA A N 1
ATOM 4328 C CA . ALA A 1 559 ? 47.888 -18.013 -71.407 1.00 83.88 559 ALA A CA 1
ATOM 4329 C C . ALA A 1 559 ? 47.396 -19.378 -71.930 1.00 83.88 559 ALA A C 1
ATOM 4331 O O . ALA A 1 559 ? 46.749 -19.456 -72.974 1.00 83.88 559 ALA A O 1
ATOM 4332 N N . GLU A 1 560 ? 47.596 -20.450 -71.156 1.00 84.00 560 GLU A N 1
ATOM 4333 C CA . GLU A 1 560 ? 47.148 -21.807 -71.509 1.00 84.00 560 GLU A CA 1
ATOM 4334 C C . GLU A 1 560 ? 45.616 -21.944 -71.638 1.00 84.00 560 GLU A C 1
ATOM 4336 O O . GLU A 1 560 ? 45.113 -22.796 -72.374 1.00 84.00 560 GLU A O 1
ATOM 4341 N N . GLU A 1 561 ? 44.847 -21.080 -70.970 1.00 88.31 561 GLU A N 1
ATOM 4342 C CA . GLU A 1 561 ? 43.382 -21.116 -70.973 1.00 88.31 561 GLU A CA 1
ATOM 4343 C C . GLU A 1 561 ? 42.757 -20.195 -72.030 1.00 88.31 561 GLU A C 1
ATOM 4345 O O . GLU A 1 561 ? 41.570 -20.341 -72.330 1.00 88.31 561 GLU A O 1
ATOM 4350 N N . ALA A 1 562 ? 43.524 -19.262 -72.604 1.00 89.00 562 ALA A N 1
ATOM 4351 C CA . ALA A 1 562 ? 43.008 -18.203 -73.471 1.00 89.00 562 ALA A CA 1
ATOM 4352 C C . ALA A 1 562 ? 42.303 -18.749 -74.727 1.00 89.00 562 ALA A C 1
ATOM 4354 O O . ALA A 1 562 ? 41.175 -18.343 -75.030 1.00 89.00 562 ALA A O 1
ATOM 4355 N N . LEU A 1 563 ? 42.911 -19.725 -75.411 1.00 89.62 563 LEU A N 1
ATOM 4356 C CA . LEU A 1 563 ? 42.310 -20.387 -76.574 1.00 89.62 563 LEU A CA 1
ATOM 4357 C C . LEU A 1 563 ? 41.017 -21.127 -76.198 1.00 89.62 563 LEU A C 1
ATOM 4359 O O . LEU A 1 563 ? 39.975 -20.921 -76.819 1.00 89.62 563 LEU A O 1
ATOM 4363 N N . GLY A 1 564 ? 41.066 -21.950 -75.146 1.00 90.38 564 GLY A N 1
ATOM 4364 C CA . GLY A 1 564 ? 39.915 -22.732 -74.689 1.00 90.38 564 GLY A CA 1
ATOM 4365 C C . GLY A 1 564 ? 38.734 -21.852 -74.274 1.00 90.38 564 GLY A C 1
ATOM 4366 O O . GLY A 1 564 ? 37.593 -22.141 -74.634 1.00 90.38 564 GLY A O 1
ATOM 4367 N N . LEU A 1 565 ? 39.004 -20.732 -73.595 1.00 92.69 565 LEU A N 1
ATOM 4368 C CA . LEU A 1 565 ? 37.982 -19.759 -73.226 1.00 92.69 565 LEU A CA 1
ATOM 4369 C C . LEU A 1 565 ? 37.300 -19.153 -74.455 1.00 92.69 565 LEU A C 1
ATOM 4371 O O . LEU A 1 565 ? 36.076 -19.036 -74.475 1.00 92.69 565 LEU A O 1
ATOM 4375 N N . ASN A 1 566 ? 38.065 -18.745 -75.469 1.00 92.31 566 ASN A N 1
ATOM 4376 C CA . ASN A 1 566 ? 37.489 -18.127 -76.662 1.00 92.31 566 ASN A CA 1
ATOM 4377 C C . ASN A 1 566 ? 36.620 -19.109 -77.449 1.00 92.31 566 ASN A C 1
ATOM 4379 O O . ASN A 1 566 ? 35.552 -18.736 -77.928 1.00 92.31 566 ASN A O 1
ATOM 4383 N N . ILE A 1 567 ? 37.037 -20.371 -77.516 1.00 92.00 567 ILE A N 1
ATOM 4384 C CA . ILE A 1 567 ? 36.258 -21.449 -78.121 1.00 92.00 567 ILE A CA 1
ATOM 4385 C C . ILE A 1 567 ? 34.972 -21.715 -77.319 1.00 92.00 567 ILE A C 1
ATOM 4387 O O . ILE A 1 567 ? 33.901 -21.839 -77.906 1.00 92.00 567 ILE A O 1
ATOM 4391 N N . PHE A 1 568 ? 35.039 -21.723 -75.985 1.00 93.75 568 PHE A N 1
ATOM 4392 C CA . PHE A 1 568 ? 33.854 -21.814 -75.125 1.00 93.75 568 PHE A CA 1
ATOM 4393 C C . PHE A 1 568 ? 32.890 -20.633 -75.326 1.00 93.75 568 PHE A C 1
ATOM 4395 O O . PHE A 1 568 ? 31.680 -20.824 -75.444 1.00 93.75 568 PHE A O 1
ATOM 4402 N N . MET A 1 569 ? 33.417 -19.408 -75.396 1.00 93.75 569 MET A N 1
ATOM 4403 C CA . MET A 1 569 ? 32.612 -18.211 -75.640 1.00 93.75 569 MET A CA 1
ATOM 4404 C C . MET A 1 569 ? 31.975 -18.242 -77.030 1.00 93.75 569 MET A C 1
ATOM 4406 O O . MET A 1 569 ? 30.799 -17.915 -77.156 1.00 93.75 569 MET A O 1
ATOM 4410 N N . ARG A 1 570 ? 32.711 -18.681 -78.057 1.00 91.44 570 ARG A N 1
ATOM 4411 C CA . ARG A 1 570 ? 32.177 -18.881 -79.407 1.00 91.44 570 ARG A CA 1
ATOM 4412 C C . ARG A 1 570 ? 31.014 -19.865 -79.403 1.00 91.44 570 ARG A C 1
ATOM 4414 O O . ARG A 1 570 ? 29.968 -19.521 -79.930 1.00 91.44 570 ARG A O 1
ATOM 4421 N N . ASP A 1 571 ? 31.162 -21.037 -78.789 1.00 91.06 571 ASP A N 1
ATOM 4422 C CA . ASP A 1 571 ? 30.080 -22.028 -78.698 1.00 91.06 571 ASP A CA 1
ATOM 4423 C C . ASP A 1 571 ? 28.849 -21.467 -77.977 1.00 91.06 571 ASP A C 1
ATOM 4425 O O . ASP A 1 571 ? 27.713 -21.714 -78.378 1.00 91.06 571 ASP A O 1
ATOM 4429 N N . TYR A 1 572 ? 29.065 -20.678 -76.920 1.00 91.50 572 TYR A N 1
ATOM 4430 C CA . TYR A 1 572 ? 27.977 -19.986 -76.239 1.00 91.50 572 TYR A CA 1
ATOM 4431 C C . TYR A 1 572 ? 27.241 -19.020 -77.176 1.00 91.50 572 TYR A C 1
ATOM 4433 O O . TYR A 1 572 ? 26.012 -18.957 -77.140 1.00 91.50 572 TYR A O 1
ATOM 4441 N N . PHE A 1 573 ? 27.969 -18.280 -78.014 1.00 91.75 573 PHE A N 1
ATOM 4442 C CA . PHE A 1 573 ? 27.372 -17.393 -79.007 1.00 91.75 573 PHE A CA 1
ATOM 4443 C C . PHE A 1 573 ? 26.694 -18.150 -80.148 1.00 91.75 573 PHE A C 1
ATOM 4445 O O . PHE A 1 573 ? 25.627 -17.729 -80.578 1.00 91.75 573 PHE A O 1
ATOM 4452 N N . ASP A 1 574 ? 27.262 -19.263 -80.604 1.00 88.50 574 ASP A N 1
ATOM 4453 C CA . ASP A 1 574 ? 26.720 -20.095 -81.683 1.00 88.50 574 ASP A CA 1
ATOM 4454 C C . ASP A 1 574 ? 25.403 -20.762 -81.269 1.00 88.50 574 ASP A C 1
ATOM 4456 O O . ASP A 1 574 ? 24.427 -20.765 -82.013 1.00 88.50 574 ASP A O 1
ATOM 4460 N N . ALA A 1 575 ? 25.299 -21.178 -80.003 1.00 87.94 575 ALA A N 1
ATOM 4461 C CA . ALA A 1 575 ? 24.045 -21.659 -79.426 1.00 87.94 575 ALA A CA 1
ATOM 4462 C C . ALA A 1 575 ? 22.913 -20.605 -79.429 1.00 87.94 575 ALA A C 1
ATOM 4464 O O . ALA A 1 575 ? 21.751 -20.965 -79.255 1.00 87.94 575 ALA A O 1
ATOM 4465 N N . HIS A 1 576 ? 23.228 -19.317 -79.619 1.00 87.62 576 HIS A N 1
ATOM 4466 C CA . HIS A 1 576 ? 22.255 -18.220 -79.708 1.00 87.62 576 HIS A CA 1
ATOM 4467 C C . HIS A 1 576 ? 21.933 -17.796 -81.156 1.00 87.62 576 HIS A C 1
ATOM 4469 O O . HIS A 1 576 ? 21.224 -16.803 -81.347 1.00 87.62 576 HIS A O 1
ATOM 4475 N N . ALA A 1 577 ? 22.402 -18.546 -82.161 1.00 83.00 577 ALA A N 1
ATOM 4476 C CA . ALA A 1 577 ? 22.185 -18.241 -83.576 1.00 83.00 577 ALA A CA 1
ATOM 4477 C C . ALA A 1 577 ? 20.822 -18.710 -84.130 1.00 83.00 577 ALA A C 1
ATOM 4479 O O . ALA A 1 577 ? 20.390 -18.200 -85.154 1.00 83.00 577 ALA A O 1
ATOM 4480 N N . ASP A 1 578 ? 20.115 -19.640 -83.469 1.00 67.44 578 ASP A N 1
ATOM 4481 C CA . ASP A 1 578 ? 18.871 -20.252 -83.995 1.00 67.44 578 ASP A CA 1
ATOM 4482 C C . ASP A 1 578 ? 17.615 -20.023 -83.117 1.00 67.44 578 ASP A C 1
ATOM 4484 O O . ASP A 1 578 ? 16.518 -20.489 -83.438 1.00 67.44 578 ASP A O 1
ATOM 4488 N N . GLU A 1 579 ? 17.714 -19.271 -82.011 1.00 66.94 579 GLU A N 1
ATOM 4489 C CA . GLU A 1 579 ? 16.614 -19.117 -81.044 1.00 66.94 579 GLU A CA 1
ATOM 4490 C C . GLU A 1 579 ? 16.009 -17.702 -80.997 1.00 66.94 579 GLU A C 1
ATOM 4492 O O . GLU A 1 579 ? 16.453 -16.819 -80.266 1.00 66.94 579 GLU A O 1
ATOM 4497 N N . SER A 1 580 ? 14.867 -17.509 -81.666 1.00 58.75 580 SER A N 1
ATOM 4498 C CA . SER A 1 580 ? 14.074 -16.260 -81.636 1.00 58.75 580 SER A CA 1
ATOM 4499 C C . SER A 1 580 ? 13.432 -15.899 -80.273 1.00 58.75 580 SER A C 1
ATOM 4501 O O . SER A 1 580 ? 12.669 -14.936 -80.185 1.00 58.75 580 SER A O 1
ATOM 4503 N N . ALA A 1 581 ? 13.712 -16.657 -79.206 1.00 60.41 581 ALA A N 1
ATOM 4504 C CA . ALA A 1 581 ? 13.151 -16.469 -77.860 1.00 60.41 581 ALA A CA 1
ATOM 4505 C C . ALA A 1 581 ? 14.206 -16.267 -76.750 1.00 60.41 581 ALA A C 1
ATOM 4507 O O . ALA A 1 581 ? 13.829 -16.164 -75.580 1.00 60.41 581 ALA A O 1
ATOM 4508 N N . SER A 1 582 ? 15.498 -16.193 -77.090 1.00 71.31 582 SER A N 1
ATOM 4509 C CA . SER A 1 582 ? 16.566 -15.949 -76.112 1.00 71.31 582 SER A CA 1
ATOM 4510 C C . SER A 1 582 ? 16.718 -14.457 -75.762 1.00 71.31 582 SER A C 1
ATOM 4512 O O . SER A 1 582 ? 16.113 -13.578 -76.383 1.00 71.31 582 SER A O 1
ATOM 4514 N N . ASP A 1 583 ? 17.524 -14.162 -74.738 1.00 85.12 583 ASP A N 1
ATOM 4515 C CA . ASP A 1 583 ? 17.824 -12.806 -74.256 1.00 85.12 583 ASP A CA 1
ATOM 4516 C C . ASP A 1 583 ? 18.578 -11.949 -75.293 1.00 85.12 583 ASP A C 1
ATOM 4518 O O . ASP A 1 583 ? 18.561 -10.715 -75.215 1.00 85.12 583 ASP A O 1
ATOM 4522 N N . PHE A 1 584 ? 19.238 -12.602 -76.249 1.00 91.06 584 PHE A N 1
ATOM 4523 C CA . PHE A 1 584 ? 19.852 -12.011 -77.431 1.00 91.06 584 PHE A CA 1
ATOM 4524 C C . PHE A 1 584 ? 19.943 -13.060 -78.546 1.00 91.06 584 PHE A C 1
ATOM 4526 O O . PHE A 1 584 ? 19.894 -14.259 -78.278 1.00 91.06 584 PHE A O 1
ATOM 4533 N N . TYR A 1 585 ? 20.102 -12.584 -79.774 1.00 90.00 585 TYR A N 1
ATOM 4534 C CA . TYR A 1 585 ? 20.285 -13.384 -80.984 1.00 90.00 585 TYR A CA 1
ATOM 4535 C C . TYR A 1 585 ? 21.602 -12.986 -81.655 1.00 90.00 585 TYR A C 1
ATOM 4537 O O . TYR A 1 585 ? 21.943 -11.797 -81.650 1.00 90.00 585 TYR A O 1
ATOM 4545 N N . THR A 1 586 ? 22.338 -13.949 -82.206 1.00 91.44 586 THR A N 1
ATOM 4546 C CA . THR A 1 586 ? 23.642 -13.744 -82.859 1.00 91.44 586 THR A CA 1
ATOM 4547 C C . THR A 1 586 ? 23.604 -14.135 -84.334 1.00 91.44 586 THR A C 1
ATOM 4549 O O . THR A 1 586 ? 22.860 -15.019 -84.738 1.00 91.44 586 THR A O 1
ATOM 4552 N N . ASP A 1 587 ? 24.416 -13.473 -85.154 1.00 88.19 587 ASP A N 1
ATOM 4553 C CA . ASP A 1 587 ? 24.651 -13.850 -86.553 1.00 88.19 587 ASP A CA 1
ATOM 4554 C C . ASP A 1 587 ? 26.098 -13.505 -86.942 1.00 88.19 587 ASP A C 1
ATOM 4556 O O . ASP A 1 587 ? 26.741 -12.667 -86.303 1.00 88.19 587 ASP A O 1
ATOM 4560 N N . GLN A 1 588 ? 26.610 -14.121 -88.006 1.00 85.62 588 GLN A N 1
ATOM 4561 C CA . GLN A 1 588 ? 27.927 -13.828 -88.590 1.00 85.62 588 GLN A CA 1
ATOM 4562 C C . GLN A 1 588 ? 29.101 -13.989 -87.607 1.00 85.62 588 GLN A C 1
ATOM 4564 O O . GLN A 1 588 ? 30.015 -13.161 -87.566 1.00 85.62 588 GLN A O 1
ATOM 4569 N N . ILE A 1 589 ? 29.093 -15.060 -86.808 1.00 87.81 589 ILE A N 1
ATOM 4570 C CA . ILE A 1 589 ? 30.162 -15.336 -85.842 1.00 87.81 589 ILE A CA 1
ATOM 4571 C C . ILE A 1 589 ? 31.459 -15.664 -86.588 1.00 87.81 589 ILE A C 1
ATOM 4573 O O . ILE A 1 589 ? 31.552 -16.637 -87.331 1.00 87.81 589 ILE A O 1
ATOM 4577 N N . THR A 1 590 ? 32.479 -14.845 -86.361 1.00 87.69 590 THR A N 1
ATOM 4578 C CA . THR A 1 590 ? 33.817 -14.986 -86.931 1.00 87.69 590 THR A CA 1
ATOM 4579 C C . THR A 1 590 ? 34.824 -15.088 -85.796 1.00 87.69 590 THR A C 1
ATOM 4581 O O . THR A 1 590 ? 34.884 -14.214 -84.933 1.00 87.69 590 THR A O 1
ATOM 4584 N N . PHE A 1 591 ? 35.631 -16.146 -85.797 1.00 87.38 591 PHE A N 1
ATOM 4585 C CA . PHE A 1 591 ? 36.744 -16.312 -84.867 1.00 87.38 591 PHE A CA 1
ATOM 4586 C C . PHE A 1 591 ? 38.068 -16.082 -85.599 1.00 87.38 591 PHE A C 1
ATOM 4588 O O . PHE A 1 591 ? 38.291 -16.646 -86.670 1.00 87.38 591 PHE A O 1
ATOM 4595 N N . GLN A 1 592 ? 38.930 -15.243 -85.034 1.00 85.19 592 GLN A N 1
ATOM 4596 C CA . GLN A 1 592 ? 40.248 -14.918 -85.567 1.00 85.19 592 GLN A CA 1
ATOM 4597 C C . GLN A 1 592 ? 41.301 -15.110 -84.479 1.00 85.19 592 GLN A C 1
ATOM 4599 O O . GLN A 1 592 ? 41.062 -14.805 -83.311 1.00 85.19 592 GLN A O 1
ATOM 4604 N N . HIS A 1 593 ? 42.475 -15.579 -84.885 1.00 82.31 593 HIS A N 1
ATOM 4605 C CA . HIS A 1 593 ? 43.680 -15.565 -84.069 1.00 82.31 593 HIS A CA 1
ATOM 4606 C C . HIS A 1 593 ? 44.758 -14.814 -84.851 1.00 82.31 593 HIS A C 1
ATOM 4608 O O . HIS A 1 593 ? 44.912 -15.041 -86.052 1.00 82.31 593 HIS A O 1
ATOM 4614 N N . ASN A 1 594 ? 45.467 -13.911 -84.187 1.00 79.94 594 ASN A N 1
ATOM 4615 C CA . ASN A 1 594 ? 46.531 -13.111 -84.778 1.00 79.94 594 ASN A CA 1
ATOM 4616 C C . ASN A 1 594 ? 47.820 -13.329 -83.983 1.00 79.94 594 ASN A C 1
ATOM 4618 O O . ASN A 1 594 ? 47.782 -13.415 -82.759 1.00 79.94 594 ASN A O 1
ATOM 4622 N N . LEU A 1 595 ? 48.957 -13.396 -84.676 1.00 72.88 595 LEU A N 1
ATOM 4623 C CA . LEU A 1 595 ? 50.276 -13.349 -84.045 1.00 72.88 595 LEU A CA 1
ATOM 4624 C C . LEU A 1 595 ? 50.701 -11.883 -83.936 1.00 72.88 595 LEU A C 1
ATOM 4626 O O . LEU A 1 595 ? 50.717 -11.173 -84.944 1.00 72.88 595 LEU A O 1
ATOM 4630 N N . LEU A 1 596 ? 51.025 -11.423 -82.729 1.00 67.75 596 LEU A N 1
ATOM 4631 C CA . LEU A 1 596 ? 51.543 -10.074 -82.518 1.00 67.75 596 LEU A CA 1
ATOM 4632 C C . LEU A 1 596 ? 53.051 -10.075 -82.819 1.00 67.75 596 LEU A C 1
ATOM 4634 O O . LEU A 1 596 ? 53.866 -10.437 -81.978 1.00 67.75 596 LEU A O 1
ATOM 4638 N N . GLU A 1 597 ? 53.429 -9.714 -84.050 1.00 56.88 597 GLU A N 1
ATOM 4639 C CA . GLU A 1 597 ? 54.820 -9.811 -84.535 1.00 56.88 597 GLU A CA 1
ATOM 4640 C C . GLU A 1 597 ? 55.784 -8.740 -83.975 1.00 56.88 597 GLU A C 1
ATOM 4642 O O . GLU A 1 597 ? 56.987 -8.842 -84.216 1.00 56.88 597 GLU A O 1
ATOM 4647 N N . GLU A 1 598 ? 55.320 -7.722 -83.235 1.00 53.78 598 GLU A N 1
ATOM 4648 C CA . GLU A 1 598 ? 56.154 -6.538 -82.948 1.00 53.78 598 GLU A CA 1
ATOM 4649 C C . GLU A 1 598 ? 56.752 -6.398 -81.532 1.00 53.78 598 GLU A C 1
ATOM 4651 O O . GLU A 1 598 ? 57.655 -5.574 -81.399 1.00 53.78 598 GLU A O 1
ATOM 4656 N N . GLU A 1 599 ? 56.394 -7.183 -80.499 1.00 53.81 599 GLU A N 1
ATOM 4657 C CA . GLU A 1 599 ? 56.933 -6.916 -79.136 1.00 53.81 599 GLU A CA 1
ATOM 4658 C C . GLU A 1 599 ? 57.390 -8.104 -78.253 1.00 53.81 599 GLU A C 1
ATOM 4660 O O . GLU A 1 599 ? 57.979 -7.828 -77.209 1.00 53.81 599 GLU A O 1
ATOM 4665 N N . SER A 1 600 ? 57.297 -9.382 -78.663 1.00 47.09 600 SER A N 1
ATOM 4666 C CA . SER A 1 600 ? 57.824 -10.509 -77.850 1.00 47.09 600 SER A CA 1
ATOM 4667 C C . SER A 1 600 ? 58.550 -11.590 -78.681 1.00 47.09 600 SER A C 1
ATOM 4669 O O . SER A 1 600 ? 58.065 -11.979 -79.743 1.00 47.09 600 SER A O 1
ATOM 4671 N N . PRO A 1 601 ? 59.725 -12.099 -78.236 1.00 48.75 601 PRO A N 1
ATOM 4672 C CA . PRO A 1 601 ? 60.486 -13.149 -78.930 1.00 48.75 601 PRO A CA 1
ATOM 4673 C C . PRO A 1 601 ? 59.844 -14.548 -78.842 1.00 48.75 601 PRO A C 1
ATOM 4675 O O . PRO A 1 601 ? 60.219 -15.426 -79.620 1.00 48.75 601 PRO A O 1
ATOM 4678 N N . ASP A 1 602 ? 58.861 -14.724 -77.956 1.00 52.84 602 ASP A N 1
ATOM 4679 C CA . ASP A 1 602 ? 57.903 -15.830 -77.939 1.00 52.84 602 ASP A CA 1
ATOM 4680 C C . ASP A 1 602 ? 56.556 -15.255 -78.402 1.00 52.84 602 ASP A C 1
ATOM 4682 O O . ASP A 1 602 ? 55.929 -14.500 -77.669 1.00 52.84 602 ASP A O 1
ATOM 4686 N N . GLY A 1 603 ? 56.161 -15.508 -79.654 1.00 57.62 603 GLY A N 1
ATOM 4687 C CA . GLY A 1 603 ? 55.015 -14.845 -80.290 1.00 57.62 603 GLY A CA 1
ATOM 4688 C C . GLY A 1 603 ? 53.725 -14.952 -79.471 1.00 57.62 603 GLY A C 1
ATOM 4689 O O . GLY A 1 603 ? 53.116 -16.018 -79.408 1.00 57.62 603 GLY A O 1
ATOM 4690 N N . GLU A 1 604 ? 53.309 -13.845 -78.859 1.00 68.00 604 GLU A N 1
ATOM 4691 C CA . GLU A 1 604 ? 52.067 -13.764 -78.095 1.00 68.00 604 GLU A CA 1
ATOM 4692 C C . GLU A 1 604 ? 50.868 -13.750 -79.058 1.00 68.00 604 GLU A C 1
ATOM 4694 O O . GLU A 1 604 ? 50.840 -13.014 -80.053 1.00 68.00 604 GLU A O 1
ATOM 4699 N N . GLU A 1 605 ? 49.880 -14.605 -78.787 1.00 78.88 605 GLU A N 1
ATOM 4700 C CA . GLU A 1 605 ? 48.692 -14.759 -79.627 1.00 78.88 605 GLU A CA 1
ATOM 4701 C C . GLU A 1 605 ? 47.593 -13.792 -79.155 1.00 78.88 605 GLU A C 1
ATOM 4703 O O . GLU A 1 605 ? 47.334 -13.657 -77.966 1.00 78.88 605 GLU A O 1
ATOM 4708 N N . GLU A 1 606 ? 46.900 -13.125 -80.073 1.00 87.31 606 GLU A N 1
ATOM 4709 C CA . GLU A 1 606 ? 45.653 -12.414 -79.781 1.00 87.31 606 GLU A CA 1
ATOM 4710 C C . GLU A 1 606 ? 44.483 -13.222 -80.343 1.00 87.31 606 GLU A C 1
ATOM 4712 O O . GLU A 1 606 ? 44.470 -13.576 -81.525 1.00 87.31 606 GLU A O 1
ATOM 4717 N N . TYR A 1 607 ? 43.464 -13.473 -79.523 1.00 90.25 607 TYR A N 1
ATOM 4718 C CA . TYR A 1 607 ? 42.231 -14.124 -79.964 1.00 90.25 607 TYR A CA 1
ATOM 4719 C C . TYR A 1 607 ? 41.098 -13.112 -80.037 1.00 90.25 607 TYR A C 1
ATOM 4721 O O . TYR A 1 607 ? 40.898 -12.323 -79.112 1.00 90.25 607 TYR A O 1
ATOM 4729 N N . SER A 1 608 ? 40.307 -13.156 -81.108 1.00 91.38 608 SER A N 1
ATOM 4730 C CA . SER A 1 608 ? 39.109 -12.330 -81.206 1.00 91.38 608 SER A CA 1
ATOM 4731 C C . SER A 1 608 ? 37.910 -13.065 -81.791 1.00 91.38 608 SER A C 1
ATOM 4733 O O . SER A 1 608 ? 38.024 -13.877 -82.708 1.00 91.38 608 SER A O 1
ATOM 4735 N N . CYS A 1 609 ? 36.734 -12.771 -81.242 1.00 92.06 609 CYS A N 1
ATOM 4736 C CA . CYS A 1 609 ? 35.456 -13.284 -81.711 1.00 92.06 609 CYS A CA 1
ATOM 4737 C C . CYS A 1 609 ? 34.534 -12.108 -82.044 1.00 92.06 609 CYS A C 1
ATOM 4739 O O . CYS A 1 609 ? 34.169 -11.323 -81.164 1.00 92.06 609 CYS A O 1
ATOM 4741 N N . SER A 1 610 ? 34.186 -11.974 -83.322 1.00 92.88 610 SER A N 1
ATOM 4742 C CA . SER A 1 610 ? 33.334 -10.908 -83.851 1.00 92.88 610 SER A CA 1
ATOM 4743 C C . SER A 1 610 ? 31.998 -11.457 -84.324 1.00 92.88 610 SER A C 1
ATOM 4745 O O . SER A 1 610 ? 31.958 -12.534 -84.906 1.00 92.88 610 SER A O 1
ATOM 4747 N N . MET A 1 611 ? 30.908 -10.728 -84.089 1.00 94.06 611 MET A N 1
ATOM 4748 C CA . MET A 1 611 ? 29.564 -11.129 -84.528 1.00 94.06 611 MET A CA 1
ATOM 4749 C C . MET A 1 611 ? 28.583 -9.956 -84.519 1.00 94.06 611 MET A C 1
ATOM 4751 O O . MET A 1 611 ? 28.823 -8.933 -83.872 1.00 94.06 611 MET A O 1
ATOM 4755 N N . MET A 1 612 ? 27.447 -10.140 -85.184 1.00 94.06 612 MET A N 1
ATOM 4756 C CA . MET A 1 612 ? 26.264 -9.296 -85.047 1.00 94.06 612 MET A CA 1
ATOM 4757 C C . MET A 1 612 ? 25.377 -9.812 -83.915 1.00 94.06 612 MET A C 1
ATOM 4759 O O . MET A 1 612 ? 25.192 -11.016 -83.768 1.00 94.06 612 MET A O 1
ATOM 4763 N N . VAL A 1 613 ? 24.821 -8.903 -83.114 1.00 94.00 613 VAL A N 1
ATOM 4764 C CA . VAL A 1 613 ? 23.987 -9.212 -81.947 1.00 94.00 613 VAL A CA 1
ATOM 4765 C C . VAL A 1 613 ? 22.729 -8.349 -81.948 1.00 94.00 613 VAL A C 1
ATOM 4767 O O . VAL A 1 613 ? 22.799 -7.122 -82.036 1.00 94.00 613 VAL A O 1
ATOM 4770 N N . TRP A 1 614 ? 21.571 -8.976 -81.765 1.00 93.00 614 TRP A N 1
ATOM 4771 C CA . TRP A 1 614 ? 20.284 -8.315 -81.550 1.00 93.00 614 TRP A CA 1
ATOM 4772 C C . TRP A 1 614 ? 19.829 -8.558 -80.117 1.00 93.00 614 TRP A C 1
ATOM 4774 O O . TRP A 1 614 ? 19.855 -9.688 -79.636 1.00 93.00 614 TRP A O 1
ATOM 4784 N N . LEU A 1 615 ? 19.426 -7.497 -79.418 1.00 92.75 615 LEU A N 1
ATOM 4785 C CA . LEU A 1 615 ? 19.133 -7.560 -77.984 1.00 92.75 615 LEU A CA 1
ATOM 4786 C C . LEU A 1 615 ? 17.628 -7.526 -77.707 1.00 92.75 615 LEU A C 1
ATOM 4788 O O . LEU A 1 615 ? 16.917 -6.665 -78.225 1.00 92.75 615 LEU A O 1
ATOM 4792 N N . ALA A 1 616 ? 17.156 -8.409 -76.822 1.00 88.88 616 ALA A N 1
ATOM 4793 C CA . ALA A 1 616 ? 15.778 -8.382 -76.348 1.00 88.88 616 ALA A CA 1
ATOM 4794 C C . ALA A 1 616 ? 15.531 -7.203 -75.369 1.00 88.88 616 ALA A C 1
ATOM 4796 O O . ALA A 1 616 ? 16.407 -6.856 -74.565 1.00 88.88 616 ALA A O 1
ATOM 4797 N N . PRO A 1 617 ? 14.318 -6.618 -75.344 1.00 88.88 617 PRO A N 1
ATOM 4798 C CA . PRO A 1 617 ? 13.166 -6.971 -76.168 1.00 88.88 617 PRO A CA 1
ATOM 4799 C C . PRO A 1 617 ? 13.309 -6.426 -77.605 1.00 88.88 617 PRO A C 1
ATOM 4801 O O . PRO A 1 617 ? 13.738 -5.293 -77.826 1.00 88.88 617 PRO A O 1
ATOM 4804 N N . TYR A 1 618 ? 13.003 -7.279 -78.589 1.00 86.38 618 TYR A N 1
ATOM 4805 C CA . TYR A 1 618 ? 13.308 -7.042 -80.010 1.00 86.38 618 TYR A CA 1
ATOM 4806 C C . TYR A 1 618 ? 12.463 -5.927 -80.651 1.00 86.38 618 TYR A C 1
ATOM 4808 O O . TYR A 1 618 ? 12.807 -5.419 -81.716 1.00 86.38 618 TYR A O 1
ATOM 4816 N N . ASP A 1 619 ? 11.387 -5.504 -79.988 1.00 84.94 619 ASP A N 1
ATOM 4817 C CA . ASP A 1 619 ? 10.554 -4.358 -80.365 1.00 84.94 619 ASP A CA 1
ATOM 4818 C C . ASP A 1 619 ? 11.315 -3.025 -80.322 1.00 84.94 619 ASP A C 1
ATOM 4820 O O . ASP A 1 619 ? 10.967 -2.092 -81.044 1.00 84.94 619 ASP A O 1
ATOM 4824 N N . LEU A 1 620 ? 12.385 -2.941 -79.526 1.00 86.94 620 LEU A N 1
ATOM 4825 C CA . LEU A 1 620 ? 13.265 -1.773 -79.481 1.00 86.94 620 LEU A CA 1
ATOM 4826 C C . LEU A 1 620 ? 14.205 -1.674 -80.695 1.00 86.94 620 LEU A C 1
ATOM 4828 O O . LEU A 1 620 ? 14.864 -0.646 -80.858 1.00 86.94 620 LEU A O 1
ATOM 4832 N N . GLY A 1 621 ? 14.293 -2.723 -81.525 1.00 86.69 621 GLY A N 1
ATOM 4833 C CA . GLY A 1 621 ? 15.091 -2.734 -82.756 1.00 86.69 621 GLY A CA 1
ATOM 4834 C C . GLY A 1 621 ? 16.593 -2.519 -82.541 1.00 86.69 621 GLY A C 1
ATOM 4835 O O . GLY A 1 621 ? 17.266 -1.996 -83.429 1.00 86.69 621 GLY A O 1
ATOM 4836 N N . VAL A 1 622 ? 17.114 -2.864 -81.359 1.00 92.25 622 VAL A N 1
ATOM 4837 C CA . VAL A 1 622 ? 18.524 -2.662 -81.006 1.00 92.25 622 VAL A CA 1
ATOM 4838 C C . VAL A 1 622 ? 19.380 -3.774 -81.610 1.00 92.25 622 VAL A C 1
ATOM 4840 O O . VAL A 1 622 ? 19.263 -4.935 -81.212 1.00 92.25 622 VAL A O 1
ATOM 4843 N N . SER A 1 623 ? 20.278 -3.396 -82.519 1.00 93.56 623 SER A N 1
ATOM 4844 C CA . SER A 1 623 ? 21.294 -4.277 -83.102 1.00 93.56 623 SER A CA 1
ATOM 4845 C C . SER A 1 623 ? 22.683 -3.667 -82.955 1.00 93.56 623 SER A C 1
ATOM 4847 O O . SER A 1 623 ? 22.850 -2.446 -83.018 1.00 93.56 623 SER A O 1
ATOM 4849 N N . GLN A 1 624 ? 23.683 -4.515 -82.754 1.00 95.94 624 GLN A N 1
ATOM 4850 C CA . GLN A 1 624 ? 25.062 -4.108 -82.521 1.00 95.94 624 GLN A CA 1
ATOM 4851 C C . GLN A 1 624 ? 26.037 -5.118 -83.115 1.00 95.94 624 GLN A C 1
ATOM 4853 O O . GLN A 1 624 ? 25.779 -6.317 -83.066 1.00 95.94 624 GLN A O 1
ATOM 4858 N N . SER A 1 625 ? 27.162 -4.648 -83.633 1.00 96.12 625 SER A N 1
ATOM 4859 C CA . SER A 1 625 ? 28.316 -5.499 -83.900 1.00 96.12 625 SER A CA 1
ATOM 4860 C C . SER A 1 625 ? 29.187 -5.536 -82.645 1.00 96.12 625 SER A C 1
ATOM 4862 O O . SER A 1 625 ? 29.346 -4.528 -81.953 1.00 96.12 625 SER A O 1
ATOM 4864 N N . ILE A 1 626 ? 29.706 -6.709 -82.290 1.00 96.00 626 ILE A N 1
ATOM 4865 C CA . ILE A 1 626 ? 30.617 -6.854 -81.153 1.00 96.00 626 ILE A CA 1
ATOM 4866 C C . ILE A 1 626 ? 31.930 -7.493 -81.577 1.00 96.00 626 ILE A C 1
ATOM 4868 O O . ILE A 1 626 ? 31.969 -8.291 -82.513 1.00 96.00 626 ILE A O 1
ATOM 4872 N N . LYS A 1 627 ? 32.991 -7.183 -80.836 1.00 95.12 627 LYS A N 1
ATOM 4873 C CA . LYS A 1 627 ? 34.282 -7.861 -80.914 1.00 95.12 627 LYS A CA 1
ATOM 4874 C C . LYS A 1 627 ? 34.780 -8.135 -79.498 1.00 95.12 627 LYS A C 1
ATOM 4876 O O . LYS A 1 627 ? 35.107 -7.211 -78.759 1.00 95.12 627 LYS A O 1
ATOM 4881 N N . LEU A 1 628 ? 34.788 -9.407 -79.109 1.00 93.81 628 LEU A N 1
ATOM 4882 C CA . LEU A 1 628 ? 35.419 -9.875 -77.878 1.00 93.81 628 LEU A CA 1
ATOM 4883 C C . LEU A 1 628 ? 36.894 -10.135 -78.183 1.00 93.81 628 LEU A C 1
ATOM 4885 O O . LEU A 1 628 ? 37.179 -10.919 -79.083 1.00 93.81 628 LEU A O 1
ATOM 4889 N N . ILE A 1 629 ? 37.806 -9.484 -77.468 1.00 93.38 629 ILE A N 1
ATOM 4890 C CA . ILE A 1 629 ? 39.252 -9.575 -77.694 1.00 93.38 629 ILE A CA 1
ATOM 4891 C C . ILE A 1 629 ? 39.898 -10.113 -76.425 1.00 93.38 629 ILE A C 1
ATOM 4893 O O . ILE A 1 629 ? 39.637 -9.622 -75.328 1.00 93.38 629 ILE A O 1
ATOM 4897 N N . THR A 1 630 ? 40.733 -11.132 -76.583 1.00 92.19 630 THR A N 1
ATOM 4898 C CA . THR A 1 630 ? 41.553 -11.705 -75.519 1.00 92.19 630 THR A CA 1
ATOM 4899 C C . THR A 1 630 ? 43.005 -11.512 -75.916 1.00 92.19 630 THR A C 1
ATOM 4901 O O . THR A 1 630 ? 43.485 -12.176 -76.834 1.00 92.19 630 THR A O 1
ATOM 4904 N N . SER A 1 631 ? 43.672 -10.574 -75.251 1.00 89.56 631 SER A N 1
ATOM 4905 C CA . SER A 1 631 ? 45.033 -10.145 -75.570 1.00 89.56 631 SER A CA 1
ATOM 4906 C C . SER A 1 631 ? 45.924 -10.246 -74.328 1.00 89.56 631 SER A C 1
ATOM 4908 O O . SER A 1 631 ? 45.416 -10.120 -73.206 1.00 89.56 631 SER A O 1
ATOM 4910 N N . PRO A 1 632 ? 47.237 -10.440 -74.490 1.00 85.88 632 PRO A N 1
ATOM 4911 C CA . PRO A 1 632 ? 48.184 -10.396 -73.377 1.00 85.88 632 PRO A CA 1
ATOM 4912 C C . PRO A 1 632 ? 48.133 -9.037 -72.657 1.00 85.88 632 PRO A C 1
ATOM 4914 O O . PRO A 1 632 ? 47.855 -7.998 -73.261 1.00 85.88 632 PRO A O 1
ATOM 4917 N N . VAL A 1 633 ? 48.346 -9.041 -71.337 1.00 79.25 633 VAL A N 1
ATOM 4918 C CA . VAL A 1 633 ? 48.316 -7.824 -70.499 1.00 79.25 633 VAL A CA 1
ATOM 4919 C C . VAL A 1 633 ? 49.562 -6.949 -70.714 1.00 79.25 633 VAL A C 1
ATOM 4921 O O . VAL A 1 633 ? 49.467 -5.730 -70.562 1.00 79.25 633 VAL A O 1
ATOM 4924 N N . GLY A 1 634 ? 50.696 -7.551 -71.096 1.00 66.94 634 GLY A N 1
ATOM 4925 C CA . GLY A 1 634 ? 52.004 -6.895 -71.213 1.00 66.94 634 GLY A CA 1
ATOM 4926 C C . GLY A 1 634 ? 52.603 -6.484 -69.853 1.00 66.94 634 GLY A C 1
ATOM 4927 O O . GLY A 1 634 ? 51.894 -6.045 -68.947 1.00 66.94 634 GLY A O 1
ATOM 4928 N N . GLY A 1 635 ? 53.926 -6.605 -69.681 1.00 64.25 635 GLY A N 1
ATOM 4929 C CA . GLY A 1 635 ? 54.646 -6.227 -68.447 1.00 64.25 635 GLY A CA 1
ATOM 4930 C C . GLY A 1 635 ? 55.299 -7.407 -67.707 1.00 64.25 635 GLY A C 1
ATOM 4931 O O . GLY A 1 635 ? 55.574 -8.430 -68.313 1.00 64.25 635 GLY A O 1
ATOM 4932 N N . GLU A 1 636 ? 55.563 -7.276 -66.395 1.00 55.72 636 GLU A N 1
ATOM 4933 C CA . GLU A 1 636 ? 56.237 -8.311 -65.565 1.00 55.72 636 GLU A CA 1
ATOM 4934 C C . GLU A 1 636 ? 55.411 -9.609 -65.372 1.00 55.72 636 GLU A C 1
ATOM 4936 O O . GLU A 1 636 ? 55.913 -10.586 -64.818 1.00 55.72 636 GLU A O 1
ATOM 4941 N N . GLU A 1 637 ? 54.149 -9.624 -65.809 1.00 58.09 637 GLU A N 1
ATOM 4942 C CA . GLU A 1 637 ? 53.223 -10.760 -65.727 1.00 58.09 637 GLU A CA 1
ATOM 4943 C C . GLU A 1 637 ? 52.994 -11.370 -67.128 1.00 58.09 637 GLU A C 1
ATOM 4945 O O . GLU A 1 637 ? 51.907 -11.251 -67.691 1.00 58.09 637 GLU A O 1
ATOM 4950 N N . GLU A 1 638 ? 54.020 -12.024 -67.689 1.00 59.38 638 GLU A N 1
ATOM 4951 C CA . GLU A 1 638 ? 54.050 -12.585 -69.065 1.00 59.38 638 GLU A CA 1
ATOM 4952 C C . GLU A 1 638 ? 52.989 -13.680 -69.353 1.00 59.38 638 GLU A C 1
ATOM 4954 O O . GLU A 1 638 ? 52.830 -14.103 -70.491 1.00 59.38 638 GLU A O 1
ATOM 4959 N N . ASP A 1 639 ? 52.216 -14.119 -68.352 1.00 72.69 639 ASP A N 1
ATOM 4960 C CA . ASP A 1 639 ? 51.315 -15.284 -68.448 1.00 72.69 639 ASP A CA 1
ATOM 4961 C C . ASP A 1 639 ? 49.815 -14.947 -68.310 1.00 72.69 639 ASP A C 1
ATOM 4963 O O . ASP A 1 639 ? 48.972 -15.843 -68.185 1.00 72.69 639 ASP A O 1
ATOM 4967 N N . LEU A 1 640 ? 49.453 -13.658 -68.293 1.00 84.88 640 LEU A N 1
ATOM 4968 C CA . LEU A 1 640 ? 48.079 -13.190 -68.082 1.00 84.88 640 LEU A CA 1
ATOM 4969 C C . LEU A 1 640 ? 47.496 -12.496 -69.315 1.00 84.88 640 LEU A C 1
ATOM 4971 O O . LEU A 1 640 ? 48.084 -11.587 -69.894 1.00 84.88 640 LEU A O 1
ATOM 4975 N N . TYR A 1 641 ? 46.268 -12.883 -69.652 1.00 88.50 641 TYR A N 1
ATOM 4976 C CA . TYR A 1 641 ? 45.476 -12.315 -70.734 1.00 88.50 641 TYR A CA 1
ATOM 4977 C C . TYR A 1 641 ? 44.314 -11.504 -70.167 1.00 88.50 641 TYR A C 1
ATOM 4979 O O . TYR A 1 641 ? 43.604 -11.945 -69.254 1.00 88.50 641 TYR A O 1
ATOM 4987 N N . ASN A 1 642 ? 44.108 -10.318 -70.731 1.00 90.56 642 ASN A N 1
ATOM 4988 C CA . ASN A 1 642 ? 42.965 -9.463 -70.457 1.00 90.56 642 ASN A CA 1
ATOM 4989 C C . ASN A 1 642 ? 41.857 -9.719 -71.479 1.00 90.56 642 ASN A C 1
ATOM 4991 O O . ASN A 1 642 ? 42.125 -10.103 -72.616 1.00 90.56 642 ASN A O 1
ATOM 4995 N N . ILE A 1 643 ? 40.613 -9.456 -71.082 1.00 91.88 643 ILE A N 1
ATOM 4996 C CA . ILE A 1 643 ? 39.460 -9.576 -71.969 1.00 91.88 643 ILE A CA 1
ATOM 4997 C C . ILE A 1 643 ? 38.797 -8.216 -72.120 1.00 91.88 643 ILE A C 1
ATOM 4999 O O . ILE A 1 643 ? 38.290 -7.629 -71.156 1.00 91.88 643 ILE A O 1
ATOM 5003 N N . THR A 1 644 ? 38.749 -7.741 -73.355 1.00 92.69 644 THR A N 1
ATOM 5004 C CA . THR A 1 644 ? 38.041 -6.521 -73.721 1.00 92.69 644 THR A CA 1
ATOM 5005 C C . THR A 1 644 ? 36.872 -6.847 -74.640 1.00 92.69 644 THR A C 1
ATOM 5007 O O . THR A 1 644 ? 36.844 -7.869 -75.327 1.00 92.69 644 THR A O 1
ATOM 5010 N N . LEU A 1 645 ? 35.837 -6.015 -74.587 1.00 94.25 645 LEU A N 1
ATOM 5011 C CA . LEU A 1 645 ? 34.663 -6.141 -75.436 1.00 94.25 645 LEU A CA 1
ATOM 5012 C C . LEU A 1 645 ? 34.372 -4.787 -76.068 1.00 94.25 645 LEU A C 1
ATOM 5014 O O . LEU A 1 645 ? 33.989 -3.846 -75.369 1.00 94.25 645 LEU A O 1
ATOM 5018 N N . ASP A 1 646 ? 34.503 -4.731 -77.384 1.00 94.50 646 ASP A N 1
ATOM 5019 C CA . ASP A 1 646 ? 34.054 -3.611 -78.195 1.00 94.50 646 ASP A CA 1
ATOM 5020 C C . ASP A 1 646 ? 32.632 -3.868 -78.674 1.00 94.50 646 ASP A C 1
ATOM 5022 O O . ASP A 1 646 ? 32.318 -4.944 -79.187 1.00 94.50 646 ASP A O 1
ATOM 5026 N N . VAL A 1 647 ? 31.764 -2.878 -78.497 1.00 95.62 647 VAL A N 1
ATOM 5027 C CA . VAL A 1 647 ? 30.368 -2.921 -78.930 1.00 95.62 647 VAL A CA 1
ATOM 5028 C C . VAL A 1 647 ? 30.091 -1.693 -79.782 1.00 95.62 647 VAL A C 1
ATOM 5030 O O . VAL A 1 647 ? 30.195 -0.570 -79.294 1.00 95.62 647 VAL A O 1
ATOM 5033 N N . HIS A 1 648 ? 29.706 -1.896 -81.036 1.00 96.06 648 HIS A N 1
ATOM 5034 C CA . HIS A 1 648 ? 29.334 -0.833 -81.960 1.00 96.06 648 HIS A CA 1
ATOM 5035 C C . HIS A 1 648 ? 27.832 -0.894 -82.267 1.00 96.06 648 HIS A C 1
ATOM 5037 O O . HIS A 1 648 ? 27.295 -1.935 -82.646 1.00 96.06 648 HIS A O 1
ATOM 5043 N N . ARG A 1 649 ? 27.119 0.213 -82.049 1.00 95.88 649 ARG A N 1
ATOM 5044 C CA . ARG A 1 649 ? 25.671 0.322 -82.264 1.00 95.88 649 ARG A CA 1
ATOM 5045 C C . ARG A 1 649 ? 25.372 0.435 -83.758 1.00 95.88 649 ARG A C 1
ATOM 5047 O O . ARG A 1 649 ? 25.721 1.427 -84.382 1.00 95.88 649 ARG A O 1
ATOM 5054 N N . GLU A 1 650 ? 24.636 -0.529 -84.301 1.00 94.69 650 GLU A N 1
ATOM 5055 C CA . GLU A 1 650 ? 24.203 -0.523 -85.708 1.00 94.69 650 GLU A CA 1
ATOM 5056 C C . GLU A 1 650 ? 22.795 0.076 -85.859 1.00 94.69 650 GLU A C 1
ATOM 5058 O O . GLU A 1 650 ? 22.503 0.794 -86.812 1.00 94.69 650 GLU A O 1
ATOM 5063 N N . SER A 1 651 ? 21.900 -0.195 -84.898 1.00 91.75 651 SER A N 1
ATOM 5064 C CA . SER A 1 651 ? 20.521 0.312 -84.892 1.00 91.75 651 SER A CA 1
ATOM 5065 C C . SER A 1 651 ? 19.946 0.432 -83.472 1.00 91.75 651 SER A C 1
ATOM 5067 O O . SER A 1 651 ? 20.475 -0.129 -82.511 1.00 91.75 651 SER A O 1
ATOM 5069 N N . GLY A 1 652 ? 18.840 1.171 -83.336 1.00 90.56 652 GLY A N 1
ATOM 5070 C CA . GLY A 1 652 ? 18.131 1.431 -82.075 1.00 90.56 652 GLY A CA 1
ATOM 5071 C C . GLY A 1 652 ? 18.578 2.713 -81.359 1.00 90.56 652 GLY A C 1
ATOM 5072 O O . GLY A 1 652 ? 19.686 3.198 -81.555 1.00 90.56 652 GLY A O 1
ATOM 5073 N N . GLU A 1 653 ? 17.718 3.307 -80.529 1.00 92.69 653 GLU A N 1
ATOM 5074 C CA . GLU A 1 653 ? 18.018 4.561 -79.811 1.00 92.69 653 GLU A CA 1
ATOM 5075 C C . GLU A 1 653 ? 19.127 4.374 -78.753 1.00 92.69 653 GLU A C 1
ATOM 5077 O O . GLU A 1 653 ? 19.092 3.404 -77.995 1.00 92.69 653 GLU A O 1
ATOM 5082 N N . ILE A 1 654 ? 20.063 5.327 -78.622 1.00 91.00 654 ILE A N 1
ATOM 5083 C CA . ILE A 1 654 ? 21.203 5.247 -77.681 1.00 91.00 654 ILE A CA 1
ATOM 5084 C C . ILE A 1 654 ? 20.779 4.971 -76.227 1.00 91.00 654 ILE A C 1
ATOM 5086 O O . ILE A 1 654 ? 21.405 4.171 -75.532 1.00 91.00 654 ILE A O 1
ATOM 5090 N N . ALA A 1 655 ? 19.680 5.571 -75.757 1.00 89.31 655 ALA A N 1
ATOM 5091 C CA . ALA A 1 655 ? 19.173 5.354 -74.402 1.00 89.31 655 ALA A CA 1
ATOM 5092 C C . ALA A 1 655 ? 18.647 3.921 -74.202 1.00 89.31 655 ALA A C 1
ATOM 5094 O O . ALA A 1 655 ? 18.864 3.313 -73.148 1.00 89.31 655 ALA A O 1
ATOM 5095 N N . SER A 1 656 ? 17.982 3.378 -75.223 1.00 90.81 656 SER A N 1
ATOM 5096 C CA . SER A 1 656 ? 17.489 2.001 -75.246 1.00 90.81 656 SER A CA 1
ATOM 5097 C C . SER A 1 656 ? 18.653 1.015 -75.337 1.00 90.81 656 SER A C 1
ATOM 5099 O O . SER A 1 656 ? 18.733 0.120 -74.496 1.00 90.81 656 SER A O 1
ATOM 5101 N N . TRP A 1 657 ? 19.614 1.251 -76.237 1.00 93.88 657 TRP A N 1
ATOM 5102 C CA . TRP A 1 657 ? 20.849 0.471 -76.398 1.00 93.88 657 TRP A CA 1
ATOM 5103 C C . TRP A 1 657 ? 21.661 0.384 -75.100 1.00 93.88 657 TRP A C 1
ATOM 5105 O O . TRP A 1 657 ? 22.013 -0.716 -74.668 1.00 93.88 657 TRP A O 1
ATOM 5115 N N . LYS A 1 658 ? 21.862 1.510 -74.398 1.00 91.69 658 LYS A N 1
ATOM 5116 C CA . LYS A 1 658 ? 22.529 1.534 -73.083 1.00 91.69 658 LYS A CA 1
ATOM 5117 C C . LYS A 1 658 ? 21.815 0.685 -72.033 1.00 91.69 658 LYS A C 1
ATOM 5119 O O . LYS A 1 658 ? 22.454 0.004 -71.229 1.00 91.69 658 LYS A O 1
ATOM 5124 N N . ARG A 1 659 ? 20.480 0.734 -72.015 1.00 89.50 659 ARG A N 1
ATOM 5125 C CA . ARG A 1 659 ? 19.657 0.015 -71.035 1.00 89.50 659 ARG A CA 1
ATOM 5126 C C . ARG A 1 659 ? 19.721 -1.496 -71.246 1.00 89.50 659 ARG A C 1
ATOM 5128 O O . ARG A 1 659 ? 19.918 -2.219 -70.268 1.00 89.50 659 ARG A O 1
ATOM 5135 N N . VAL A 1 660 ? 19.558 -1.963 -72.486 1.00 91.00 660 VAL A N 1
ATOM 5136 C CA . VAL A 1 660 ? 19.532 -3.404 -72.794 1.00 91.00 660 VAL A CA 1
ATOM 5137 C C . VAL A 1 660 ? 20.922 -4.038 -72.698 1.00 91.00 660 VAL A C 1
ATOM 5139 O O . VAL A 1 660 ? 21.049 -5.143 -72.167 1.00 91.00 660 VAL A O 1
ATOM 5142 N N . ASN A 1 661 ? 21.987 -3.306 -73.050 1.00 91.62 661 ASN A N 1
ATOM 5143 C CA . ASN A 1 661 ? 23.358 -3.814 -72.934 1.00 91.62 661 ASN A CA 1
ATOM 5144 C C . ASN A 1 661 ? 23.772 -4.140 -71.504 1.00 91.62 661 ASN A C 1
ATOM 5146 O O . ASN A 1 661 ? 24.534 -5.074 -71.277 1.00 91.62 661 ASN A O 1
ATOM 5150 N N . ARG A 1 662 ? 23.228 -3.442 -70.502 1.00 87.75 662 ARG A N 1
ATOM 5151 C CA . ARG A 1 662 ? 23.507 -3.781 -69.102 1.00 87.75 662 ARG A CA 1
ATOM 5152 C C . ARG A 1 662 ? 23.124 -5.227 -68.774 1.00 87.75 662 ARG A C 1
ATOM 5154 O O . ARG A 1 662 ? 23.807 -5.866 -67.978 1.00 87.75 662 ARG A O 1
ATOM 5161 N N . ARG A 1 663 ? 22.032 -5.741 -69.349 1.00 88.31 663 ARG A N 1
ATOM 5162 C CA . ARG A 1 663 ? 21.630 -7.144 -69.183 1.00 88.31 663 ARG A CA 1
ATOM 5163 C C . ARG A 1 663 ? 22.562 -8.065 -69.966 1.00 88.31 663 ARG A C 1
ATOM 5165 O O . ARG A 1 663 ? 23.058 -9.022 -69.383 1.00 88.31 663 ARG A O 1
ATOM 5172 N N . TYR A 1 664 ? 22.847 -7.725 -71.221 1.00 91.19 664 TYR A N 1
ATOM 5173 C CA . TYR A 1 664 ? 23.752 -8.477 -72.092 1.00 91.19 664 TYR A CA 1
ATOM 5174 C C . TYR A 1 664 ? 25.137 -8.694 -71.460 1.00 91.19 664 TYR A C 1
ATOM 5176 O O . TYR A 1 664 ? 25.583 -9.826 -71.303 1.00 91.19 664 TYR A O 1
ATOM 5184 N N . LEU A 1 665 ? 25.769 -7.633 -70.956 1.00 90.38 665 LEU A N 1
ATOM 5185 C CA . LEU A 1 665 ? 27.082 -7.716 -70.308 1.00 90.38 665 LEU A CA 1
ATOM 5186 C C . LEU A 1 665 ? 27.076 -8.585 -69.044 1.00 90.38 665 LEU A C 1
ATOM 5188 O O . LEU A 1 665 ? 28.073 -9.234 -68.731 1.00 90.38 665 LEU A O 1
ATOM 5192 N N . ASN A 1 666 ? 25.957 -8.632 -68.313 1.00 88.31 666 ASN A N 1
ATOM 5193 C CA . ASN A 1 666 ? 25.826 -9.544 -67.176 1.00 88.31 666 ASN A CA 1
ATOM 5194 C C . ASN A 1 666 ? 25.771 -11.012 -67.623 1.00 88.31 666 ASN A C 1
ATOM 5196 O O . ASN A 1 666 ? 26.277 -11.863 -66.894 1.00 88.31 666 ASN A O 1
ATOM 5200 N N . LEU A 1 667 ? 25.195 -11.311 -68.794 1.00 90.44 667 LEU A N 1
ATOM 5201 C CA . LEU A 1 667 ? 25.199 -12.660 -69.367 1.00 90.44 667 LEU A CA 1
ATOM 5202 C C . LEU A 1 667 ? 26.615 -13.074 -69.775 1.00 90.44 667 LEU A C 1
ATOM 5204 O O . LEU A 1 667 ? 27.067 -14.134 -69.351 1.00 90.44 667 LEU A O 1
ATOM 5208 N N . ILE A 1 668 ? 27.350 -12.201 -70.476 1.00 91.25 668 ILE A N 1
ATOM 5209 C CA . ILE A 1 668 ? 28.763 -12.440 -70.827 1.00 91.25 668 ILE A CA 1
ATOM 5210 C C . ILE A 1 668 ? 29.595 -12.688 -69.569 1.00 91.25 668 ILE A C 1
ATOM 5212 O O . ILE A 1 668 ? 30.272 -13.705 -69.446 1.00 91.25 668 ILE A O 1
ATOM 5216 N N . ARG A 1 669 ? 29.470 -11.810 -68.567 1.00 88.19 669 ARG A N 1
ATOM 5217 C CA . ARG A 1 669 ? 30.156 -11.970 -67.280 1.00 88.19 669 ARG A CA 1
ATOM 5218 C C . ARG A 1 669 ? 29.797 -13.291 -66.595 1.00 88.19 669 ARG A C 1
ATOM 5220 O O . ARG A 1 669 ? 30.666 -13.905 -65.982 1.00 88.19 669 ARG A O 1
ATOM 5227 N N . LYS A 1 670 ? 28.534 -13.720 -66.654 1.00 90.25 670 LYS A N 1
ATOM 5228 C CA . LYS A 1 670 ? 28.098 -14.995 -66.071 1.00 90.25 670 LYS A CA 1
ATOM 5229 C C . LYS A 1 670 ? 28.809 -16.171 -66.741 1.00 90.25 670 LYS A C 1
ATOM 5231 O O . LYS A 1 670 ? 29.264 -17.048 -66.018 1.00 90.25 670 LYS A O 1
ATOM 5236 N N . GLN A 1 671 ? 28.961 -16.162 -68.066 1.00 92.44 671 GLN A N 1
ATOM 5237 C CA . GLN A 1 671 ? 29.686 -17.216 -68.784 1.00 92.44 671 GLN A CA 1
ATOM 5238 C C . GLN A 1 671 ? 31.172 -17.252 -68.427 1.00 92.44 671 GLN A C 1
ATOM 5240 O O . GLN A 1 671 ? 31.694 -18.317 -68.108 1.00 92.44 671 GLN A O 1
ATOM 5245 N N . LEU A 1 672 ? 31.826 -16.092 -68.337 1.00 90.56 672 LEU A N 1
ATOM 5246 C CA . LEU A 1 672 ? 33.216 -16.016 -67.871 1.00 90.56 672 LEU A CA 1
ATOM 5247 C C . LEU A 1 672 ? 33.379 -16.565 -66.440 1.00 90.56 672 LEU A C 1
ATOM 5249 O O . LEU A 1 672 ? 34.352 -17.245 -66.126 1.00 90.56 672 LEU A O 1
ATOM 5253 N N . LEU A 1 673 ? 32.408 -16.328 -65.552 1.00 88.62 673 LEU A N 1
ATOM 5254 C CA . LEU A 1 673 ? 32.427 -16.914 -64.207 1.00 88.62 673 LEU A CA 1
ATOM 5255 C C . LEU A 1 673 ? 32.181 -18.430 -64.219 1.00 88.62 673 LEU A C 1
ATOM 5257 O O . LEU A 1 673 ? 32.793 -19.131 -63.416 1.00 88.62 673 LEU A O 1
ATOM 5261 N N . ILE A 1 674 ? 31.322 -18.931 -65.115 1.00 90.50 674 ILE A N 1
ATOM 5262 C CA . ILE A 1 674 ? 31.072 -20.370 -65.296 1.00 90.50 674 ILE A CA 1
ATOM 5263 C C . ILE A 1 674 ? 32.340 -21.078 -65.775 1.00 90.50 674 ILE A C 1
ATOM 5265 O O . ILE A 1 674 ? 32.672 -22.121 -65.215 1.00 90.50 674 ILE A O 1
ATOM 5269 N N . TRP A 1 675 ? 33.101 -20.487 -66.702 1.00 91.00 675 TRP A N 1
ATOM 5270 C CA . TRP A 1 675 ? 34.391 -21.032 -67.148 1.00 91.00 675 TRP A CA 1
ATOM 5271 C C . TRP A 1 675 ? 35.307 -21.396 -65.970 1.00 91.00 675 TRP A C 1
ATOM 5273 O O . TRP A 1 675 ? 35.884 -22.479 -65.930 1.00 91.00 675 TRP A O 1
ATOM 5283 N N . ARG A 1 676 ? 35.368 -20.544 -64.938 1.00 85.94 676 ARG A N 1
ATOM 5284 C CA . ARG A 1 676 ? 36.193 -20.779 -63.740 1.00 85.94 676 ARG A CA 1
ATOM 5285 C C . ARG A 1 676 ? 35.691 -21.919 -62.846 1.00 85.94 676 ARG A C 1
ATOM 5287 O O . ARG A 1 676 ? 36.435 -22.408 -62.000 1.00 85.94 676 ARG A O 1
ATOM 5294 N N . THR A 1 677 ? 34.430 -22.315 -62.986 1.00 88.75 677 THR A N 1
ATOM 5295 C CA . THR A 1 677 ? 33.864 -23.449 -62.240 1.00 88.75 677 THR A CA 1
ATOM 5296 C C . THR A 1 677 ? 34.161 -24.796 -62.894 1.00 88.75 677 THR A C 1
ATOM 5298 O O . THR A 1 677 ? 34.026 -25.823 -62.230 1.00 88.75 677 THR A O 1
ATOM 5301 N N . PHE A 1 678 ? 34.589 -24.809 -64.161 1.00 90.00 678 PHE A N 1
ATOM 5302 C CA . PHE A 1 678 ? 34.982 -26.034 -64.846 1.00 90.00 678 PHE A CA 1
ATOM 5303 C C . PHE A 1 678 ? 36.286 -26.607 -64.283 1.00 90.00 678 PHE A C 1
ATOM 5305 O O . PHE A 1 678 ? 37.205 -25.884 -63.893 1.00 90.00 678 PHE A O 1
ATOM 5312 N N . SER A 1 679 ? 36.371 -27.940 -64.251 1.00 89.12 679 SER A N 1
ATOM 5313 C CA . SER A 1 679 ? 37.604 -28.640 -63.891 1.00 89.12 679 SER A CA 1
ATOM 5314 C C . SER A 1 679 ? 38.704 -28.357 -64.922 1.00 89.12 679 SER A C 1
ATOM 5316 O O . SER A 1 679 ? 38.439 -27.928 -66.046 1.00 89.12 679 SER A O 1
ATOM 5318 N N . ALA A 1 680 ? 39.965 -28.592 -64.550 1.00 86.19 680 ALA A N 1
ATOM 5319 C CA . ALA A 1 680 ? 41.086 -28.470 -65.486 1.00 86.19 680 ALA A CA 1
ATOM 5320 C C . ALA A 1 680 ? 40.932 -29.400 -66.708 1.00 86.19 680 ALA A C 1
ATOM 5322 O O . ALA A 1 680 ? 41.304 -29.019 -67.809 1.00 86.19 680 ALA A O 1
ATOM 5323 N N . GLU A 1 681 ? 40.321 -30.576 -66.526 1.00 88.62 681 GLU A N 1
ATOM 5324 C CA . GLU A 1 681 ? 40.048 -31.542 -67.598 1.00 88.62 681 GLU A CA 1
ATOM 5325 C C . GLU A 1 681 ? 39.082 -30.980 -68.652 1.00 88.62 681 GLU A C 1
ATOM 5327 O O . GLU A 1 681 ? 39.406 -30.977 -69.836 1.00 88.62 681 GLU A O 1
ATOM 5332 N N . VAL A 1 682 ? 37.949 -30.408 -68.223 1.00 88.25 682 VAL A N 1
ATOM 5333 C CA . VAL A 1 682 ? 36.961 -29.799 -69.135 1.00 88.25 682 VAL A CA 1
ATOM 5334 C C . VAL A 1 682 ? 37.556 -28.593 -69.863 1.00 88.25 682 VAL A C 1
ATOM 5336 O O . VAL A 1 682 ? 37.360 -28.432 -71.063 1.00 88.25 682 VAL A O 1
ATOM 5339 N N . ARG A 1 683 ? 38.323 -27.746 -69.165 1.00 89.69 683 ARG A N 1
ATOM 5340 C CA . ARG A 1 683 ? 39.004 -26.603 -69.801 1.00 89.69 683 ARG A CA 1
ATOM 5341 C C . ARG A 1 683 ? 40.052 -27.059 -70.823 1.00 89.69 683 ARG A C 1
ATOM 5343 O O . ARG A 1 683 ? 40.174 -26.441 -71.880 1.00 89.69 683 ARG A O 1
ATOM 5350 N N . GLY A 1 684 ? 40.745 -28.164 -70.541 1.00 86.25 684 GLY A N 1
ATOM 5351 C CA . GLY A 1 684 ? 41.681 -28.808 -71.462 1.00 86.25 684 GLY A CA 1
ATOM 5352 C C . GLY A 1 684 ? 41.015 -29.342 -72.734 1.00 86.25 684 GLY A C 1
ATOM 5353 O O . GLY A 1 684 ? 41.586 -29.200 -73.810 1.00 86.25 684 GLY A O 1
ATOM 5354 N N . GLU A 1 685 ? 39.794 -29.879 -72.646 1.00 89.06 685 GLU A N 1
ATOM 5355 C CA . GLU A 1 685 ? 39.026 -30.341 -73.815 1.00 89.06 685 GLU A CA 1
ATOM 5356 C C . GLU A 1 685 ? 38.737 -29.195 -74.800 1.00 89.06 685 GLU A C 1
ATOM 5358 O O . GLU A 1 685 ? 38.980 -29.326 -76.001 1.00 89.06 685 GLU A O 1
ATOM 5363 N N . PHE A 1 686 ? 38.299 -28.036 -74.293 1.00 89.56 686 PHE A N 1
ATOM 5364 C CA . PHE A 1 686 ? 38.091 -26.840 -75.118 1.00 89.56 686 PHE A CA 1
ATOM 5365 C C . PHE A 1 686 ? 39.392 -26.326 -75.749 1.00 89.56 686 PHE A C 1
ATOM 5367 O O . PHE A 1 686 ? 39.380 -25.903 -76.907 1.00 89.56 686 PHE A O 1
ATOM 5374 N N . HIS A 1 687 ? 40.510 -26.372 -75.015 1.00 87.62 687 HIS A N 1
ATOM 5375 C CA . HIS A 1 687 ? 41.822 -25.989 -75.541 1.00 87.62 687 HIS A CA 1
ATOM 5376 C C . HIS A 1 687 ? 42.269 -26.920 -76.677 1.00 87.62 687 HIS A C 1
ATOM 5378 O O . HIS A 1 687 ? 42.665 -26.447 -77.741 1.00 87.62 687 HIS A O 1
ATOM 5384 N N . GLU A 1 688 ? 42.172 -28.238 -76.486 1.00 85.94 688 GLU A N 1
ATOM 5385 C CA . GLU A 1 688 ? 42.585 -29.219 -77.494 1.00 85.94 688 GLU A CA 1
ATOM 5386 C C . GLU A 1 688 ? 41.699 -29.143 -78.745 1.00 85.94 688 GLU A C 1
ATOM 5388 O O . GLU A 1 688 ? 42.209 -29.195 -79.862 1.00 85.94 688 GLU A O 1
ATOM 5393 N N . ARG A 1 689 ? 40.388 -28.917 -78.582 1.00 88.06 689 ARG A N 1
ATOM 5394 C CA . ARG A 1 689 ? 39.480 -28.679 -79.713 1.00 88.06 689 ARG A CA 1
ATOM 5395 C C . ARG A 1 689 ? 39.846 -27.405 -80.476 1.00 88.06 689 ARG A C 1
ATOM 5397 O O . ARG A 1 689 ? 39.911 -27.428 -81.701 1.00 88.06 689 ARG A O 1
ATOM 5404 N N . GLY A 1 690 ? 40.158 -26.322 -79.763 1.00 84.00 690 GLY A N 1
ATOM 5405 C CA . GLY A 1 690 ? 40.665 -25.092 -80.374 1.00 84.00 690 GLY A CA 1
ATOM 5406 C C . GLY A 1 690 ? 41.955 -25.312 -81.164 1.00 84.00 690 GLY A C 1
ATOM 5407 O O . GLY A 1 690 ? 42.092 -24.803 -82.275 1.00 84.00 690 GLY A O 1
ATOM 5408 N N . ARG A 1 691 ? 42.882 -26.119 -80.631 1.00 83.12 691 ARG A N 1
ATOM 5409 C CA . ARG A 1 691 ? 44.132 -26.482 -81.314 1.00 83.12 691 ARG A CA 1
ATOM 5410 C C . ARG A 1 691 ? 43.871 -27.308 -82.577 1.00 83.12 691 ARG A C 1
ATOM 5412 O O . ARG A 1 691 ? 44.447 -27.015 -83.618 1.00 83.12 691 ARG A O 1
ATOM 5419 N N . GLN A 1 692 ? 42.976 -28.292 -82.516 1.00 82.44 692 GLN A N 1
ATOM 5420 C CA . GLN A 1 692 ? 42.610 -29.114 -83.676 1.00 82.44 692 GLN A CA 1
ATOM 5421 C C . GLN A 1 692 ? 41.953 -28.293 -84.789 1.00 82.44 692 GLN A C 1
ATOM 5423 O O . GLN A 1 692 ? 42.253 -28.503 -85.961 1.00 82.44 692 GLN A O 1
ATOM 5428 N N . GLU A 1 693 ? 41.088 -27.339 -84.444 1.00 78.44 693 GLU A N 1
ATOM 5429 C CA . GLU A 1 693 ? 40.477 -26.427 -85.417 1.00 78.44 693 GLU A CA 1
ATOM 5430 C C . GLU A 1 693 ? 41.500 -25.453 -86.022 1.00 78.44 693 GLU A C 1
ATOM 5432 O O . GLU A 1 693 ? 41.429 -25.142 -87.213 1.00 78.44 693 GLU A O 1
ATOM 5437 N N . ARG A 1 694 ? 42.489 -25.017 -85.229 1.00 69.12 694 ARG A N 1
ATOM 5438 C CA . ARG A 1 694 ? 43.617 -24.199 -85.699 1.00 69.12 694 ARG A CA 1
ATOM 5439 C C . ARG A 1 694 ? 44.474 -24.956 -86.713 1.00 69.12 694 ARG A C 1
ATOM 5441 O O . ARG A 1 694 ? 44.750 -24.437 -87.793 1.00 69.12 694 ARG A O 1
ATOM 5448 N N . ASP A 1 695 ? 44.851 -26.188 -86.387 1.00 65.19 695 ASP A N 1
ATOM 5449 C CA . ASP A 1 695 ? 45.754 -27.003 -87.205 1.00 65.19 695 ASP A CA 1
ATOM 5450 C C . ASP A 1 695 ? 45.015 -27.673 -88.395 1.00 65.19 695 ASP A C 1
ATOM 5452 O O . ASP A 1 695 ? 45.620 -28.010 -89.415 1.00 65.19 695 ASP A O 1
ATOM 5456 N N . GLY A 1 696 ? 43.687 -27.824 -88.302 1.00 52.59 696 GLY A N 1
ATOM 5457 C CA . GLY A 1 696 ? 42.806 -28.474 -89.280 1.00 52.59 696 GLY A CA 1
ATOM 5458 C C . GLY A 1 696 ? 42.367 -27.612 -90.470 1.00 52.59 696 GLY A C 1
ATOM 5459 O O . GLY A 1 696 ? 41.873 -28.153 -91.462 1.00 52.59 696 GLY A O 1
ATOM 5460 N N . ASN A 1 697 ? 42.628 -26.299 -90.461 1.00 47.38 697 ASN A N 1
ATOM 5461 C CA . ASN A 1 697 ? 42.344 -25.407 -91.599 1.00 47.38 697 ASN A CA 1
ATOM 5462 C C . ASN A 1 697 ? 43.273 -25.632 -92.820 1.00 47.38 697 ASN A C 1
ATOM 5464 O O . ASN A 1 697 ? 43.268 -24.858 -93.778 1.00 47.38 697 ASN A O 1
ATOM 5468 N N . GLY A 1 698 ? 44.044 -26.728 -92.809 1.00 39.31 698 GLY A N 1
ATOM 5469 C CA . GLY A 1 698 ? 44.790 -27.274 -93.939 1.00 39.31 698 GLY A CA 1
ATOM 5470 C C . GLY A 1 698 ? 44.193 -28.532 -94.590 1.00 39.31 698 GLY A C 1
ATOM 5471 O O . GLY A 1 698 ? 44.759 -28.989 -95.585 1.00 39.31 698 GLY A O 1
ATOM 5472 N N . THR A 1 699 ? 43.102 -29.153 -94.106 1.00 28.78 699 THR A N 1
ATOM 5473 C CA . THR A 1 699 ? 42.539 -30.338 -94.799 1.00 28.78 699 THR A CA 1
ATOM 5474 C C . THR A 1 699 ? 41.043 -30.577 -94.548 1.00 28.78 699 THR A C 1
ATOM 5476 O O . THR A 1 699 ? 40.607 -30.919 -93.456 1.00 28.78 699 THR A O 1
ATOM 5479 N N . ASN A 1 700 ? 40.271 -30.473 -95.633 1.00 34.78 700 ASN A N 1
ATOM 5480 C CA . ASN A 1 700 ? 38.868 -30.866 -95.789 1.00 34.78 700 ASN A CA 1
ATOM 5481 C C . ASN A 1 700 ? 38.544 -32.217 -95.109 1.00 34.78 700 ASN A C 1
ATOM 5483 O O . ASN A 1 700 ? 38.998 -33.251 -95.595 1.00 34.78 700 ASN A O 1
ATOM 5487 N N . SER A 1 701 ? 37.711 -32.231 -94.062 1.00 28.50 701 SER A N 1
ATOM 5488 C CA . SER A 1 701 ? 36.980 -33.439 -93.640 1.00 28.50 701 SER A CA 1
ATOM 5489 C C . SER A 1 701 ? 35.653 -33.065 -92.978 1.00 28.50 701 SER A C 1
ATOM 5491 O O . SER A 1 701 ? 35.631 -32.451 -91.917 1.00 28.50 701 SER A O 1
ATOM 5493 N N . GLN A 1 702 ? 34.544 -33.467 -93.601 1.00 35.84 702 GLN A N 1
ATOM 5494 C CA . GLN A 1 702 ? 33.246 -33.580 -92.941 1.00 35.84 702 GLN A CA 1
ATOM 5495 C C . GLN A 1 702 ? 33.371 -34.542 -91.753 1.00 35.84 702 GLN A C 1
ATOM 5497 O O . GLN A 1 702 ? 33.760 -35.693 -91.949 1.00 35.84 702 GLN A O 1
ATOM 5502 N N . VAL A 1 703 ? 33.001 -34.100 -90.552 1.00 31.81 703 VAL A N 1
ATOM 5503 C CA . VAL A 1 703 ? 32.659 -34.996 -89.444 1.00 31.81 703 VAL A CA 1
ATOM 5504 C C . VAL A 1 703 ? 31.337 -34.518 -88.858 1.00 31.81 703 VAL A C 1
ATOM 5506 O O . VAL A 1 703 ? 31.178 -33.354 -88.500 1.00 31.81 703 VAL A O 1
ATOM 5509 N N . GLU A 1 704 ? 30.373 -35.433 -88.869 1.00 28.00 704 GLU A N 1
ATOM 5510 C CA . GLU A 1 704 ? 29.009 -35.272 -88.384 1.00 28.00 704 GLU A CA 1
ATOM 5511 C C . GLU A 1 704 ? 28.960 -34.809 -86.926 1.00 28.00 704 GLU A C 1
ATOM 5513 O O . GLU A 1 704 ? 29.708 -35.270 -86.064 1.00 28.00 704 GLU A O 1
ATOM 5518 N N . ALA A 1 705 ? 28.007 -33.918 -86.665 1.00 29.23 705 ALA A N 1
ATOM 5519 C CA . ALA A 1 705 ? 27.635 -33.461 -85.344 1.00 29.23 705 ALA A CA 1
ATOM 5520 C C . ALA A 1 705 ? 27.121 -34.619 -84.474 1.00 29.23 705 ALA A C 1
ATOM 5522 O O . ALA A 1 705 ? 26.110 -35.250 -84.781 1.00 29.23 705 ALA A O 1
ATOM 5523 N N . THR A 1 706 ? 27.747 -34.810 -83.318 1.00 26.64 706 THR A N 1
ATOM 5524 C CA . THR A 1 706 ? 27.084 -35.375 -82.139 1.00 26.64 706 THR A CA 1
ATOM 5525 C C . THR A 1 706 ? 27.183 -34.367 -81.009 1.00 26.64 706 THR A C 1
ATOM 5527 O O . THR A 1 706 ? 28.199 -34.273 -80.326 1.00 26.64 706 THR A O 1
ATOM 5530 N N . SER A 1 707 ? 26.114 -33.590 -80.840 1.00 25.50 707 SER A N 1
ATOM 5531 C CA . SER A 1 707 ? 25.885 -32.712 -79.697 1.00 25.50 707 SER A CA 1
ATOM 5532 C C . SER A 1 707 ? 25.842 -33.529 -78.398 1.00 25.50 707 SER A C 1
ATOM 5534 O O . SER A 1 707 ? 25.025 -34.450 -78.301 1.00 25.50 707 SER A O 1
ATOM 5536 N N . PRO A 1 708 ? 26.612 -33.190 -77.350 1.00 28.47 708 PRO A N 1
ATOM 5537 C CA . PRO A 1 708 ? 26.222 -33.540 -76.000 1.00 28.47 708 PRO A CA 1
ATOM 5538 C C . PRO A 1 708 ? 25.182 -32.510 -75.552 1.00 28.47 708 PRO A C 1
ATOM 5540 O O . PRO A 1 708 ? 25.478 -31.339 -75.332 1.00 28.47 708 PRO A O 1
ATOM 5543 N N . THR A 1 709 ? 23.930 -32.947 -75.449 1.00 27.88 709 THR A N 1
ATOM 5544 C CA . THR A 1 709 ? 22.845 -32.211 -74.793 1.00 27.88 709 THR A CA 1
ATOM 5545 C C . THR A 1 709 ? 23.293 -31.716 -73.416 1.00 27.88 709 THR A C 1
ATOM 5547 O O . THR A 1 709 ? 23.406 -32.510 -72.481 1.00 27.88 709 THR A O 1
ATOM 5550 N N . LEU A 1 710 ? 23.501 -30.403 -73.275 1.00 31.42 710 LEU A N 1
ATOM 5551 C CA . LEU A 1 710 ? 23.563 -29.720 -71.983 1.00 31.42 710 LEU A CA 1
ATOM 5552 C C . LEU A 1 710 ? 22.160 -29.749 -71.367 1.00 31.42 710 LEU A C 1
ATOM 5554 O O . LEU A 1 710 ? 21.343 -28.847 -71.539 1.00 31.42 710 LEU A O 1
ATOM 5558 N N . SER A 1 711 ? 21.858 -30.836 -70.662 1.00 27.80 711 SER A N 1
ATOM 5559 C CA . SER A 1 711 ? 20.702 -30.912 -69.780 1.00 27.80 711 SER A CA 1
ATOM 5560 C C . SER A 1 711 ? 20.835 -29.861 -68.679 1.00 27.80 711 SER A C 1
ATOM 5562 O O . SER A 1 711 ? 21.827 -29.813 -67.952 1.00 27.80 711 SER A O 1
ATOM 5564 N N . THR A 1 712 ? 19.802 -29.036 -68.577 1.00 29.84 712 THR A N 1
ATOM 5565 C CA . THR A 1 712 ? 19.505 -28.041 -67.549 1.00 29.84 712 THR A CA 1
ATOM 5566 C C . THR A 1 712 ? 19.939 -28.481 -66.147 1.00 29.84 712 THR A C 1
ATOM 5568 O O . THR A 1 712 ? 19.258 -29.257 -65.480 1.00 29.84 712 THR A O 1
ATOM 5571 N N . VAL A 1 713 ? 21.051 -27.928 -65.654 1.00 28.52 713 VAL A N 1
ATOM 5572 C CA . VAL A 1 713 ? 21.379 -27.957 -64.224 1.00 28.52 713 VAL A CA 1
ATOM 5573 C C . VAL A 1 713 ? 20.596 -26.832 -63.553 1.00 28.52 713 VAL A C 1
ATOM 5575 O O . VAL A 1 713 ? 21.008 -25.673 -63.521 1.00 28.52 713 VAL A O 1
ATOM 5578 N N . THR A 1 714 ? 19.419 -27.176 -63.040 1.00 27.31 714 THR A N 1
ATOM 5579 C CA . THR A 1 714 ? 18.707 -26.381 -62.038 1.00 27.31 714 THR A CA 1
ATOM 5580 C C . THR A 1 714 ? 19.542 -26.337 -60.761 1.00 27.31 714 THR A C 1
ATOM 5582 O O . THR A 1 714 ? 19.709 -27.359 -60.098 1.00 27.31 714 THR A O 1
ATOM 5585 N N . ALA A 1 715 ? 20.072 -25.162 -60.425 1.00 30.22 715 ALA A N 1
ATOM 5586 C CA . ALA A 1 715 ? 20.722 -24.910 -59.146 1.00 30.22 715 ALA A CA 1
ATOM 5587 C C . ALA A 1 715 ? 19.665 -24.696 -58.049 1.00 30.22 715 ALA A C 1
ATOM 5589 O O . ALA A 1 715 ? 18.836 -23.788 -58.151 1.00 30.22 715 ALA A O 1
ATOM 5590 N N . SER A 1 716 ? 19.713 -25.551 -57.028 1.00 28.28 716 SER A N 1
ATOM 5591 C CA . SER A 1 716 ? 19.210 -25.307 -55.671 1.00 28.28 716 SER A CA 1
ATOM 5592 C C . SER A 1 716 ? 20.205 -24.483 -54.867 1.00 28.28 716 SER A C 1
ATOM 5594 O O . SER A 1 716 ? 21.407 -24.829 -54.968 1.00 28.28 716 SER A O 1
#